Protein AF-A0A372BZS8-F1 (afdb_monomer_lite)

Sequence (618 aa):
MPRPVQTIRTARPAILTLLFLLLSSAFTATASAQAFAFTVTSTDDDGDADLNDGACVDQSGECTLRAAIEQANALIGGTAIIDFDLSGAPPFIIDSHAGSLHIQRDDVLIDGSSQSTAPNPEIEIRGPGITGSSHDGFHIEGDNNEIRGLSIIEFDGDGIFIDGSVNIVTENLIGVDTAGNRAGNGGNGIRLTEGSSYNRIGEPGQGNVISDNSQRGIAIGLGGADMNTIQSNIIGAAPDGKTAMGNFMEGILVNQGNGNIIGGDRTQNEGNLIVDNGRRGILATSSDETSIRGNLVGVNADGDAMGNDGPGIEVRWTNLSQVGEAPPEEMGNVVADNNGAGVLLEGSGSTGNIIAANELGGIDLSGGPLIIHANDGPGMVDHGTKTTIGGNGSDDGNQFWSRGMELHGKDGFASNNNITACDNTGIYITGSEYGIGSSSALTQNIINACDGPAISIVGSGAIENRIERNSMQNNDGPGIDLGNDGVDENDPGDDDTGPNNRQNSPELITADYDFEQDELTVTFKVDSTTGNSAYDLKIDFYRDNSSTTERQSLGWLGSALYENTDAQSEVTVTVSGLPTIYQEGEVIATATDADGNTSEFSNALRYGGIFDDRFEQD

Foldseek 3Di:
DDDDDDDDDDDDDDDDDDDDDDDDDPPPPPPPFDEQEAEAADLEQAAAPDLPPLHQQGPVGGRHLLNLQSNQQSDDTGAYEYHYQYDDDFQRERENEVAESERQEARYEYEQCNNDVDLAASYEYEYPAQPVPQGEHHEYNYAHYEYERYEFARANHEPYEYAAENYEYWRYEFCADRVQDGGAYNYEPYEYEAQHEHYEQYDQVTHYEFFNYQEEPYEDDDANREHYEHWPYEFQATPVQPHGGAHAYENYEHERYELYEAYDDDDHLRAYEFFNYQEEPYEYENYEQYEHWSYEFQATPVRHGGAYAYEHYEYELYEQYEAYDFDPGLTAYEFAQYQYAPYEYYDANYAQYEYFNHEFQWDDPPPDPIDGGHHNYASYEDAYAQYEAQDDDLRREYEADQHAYEAEYYLYEHWQYEHEQHAEERYEYAYANYEQYDPDLSIAYEFYNYQYEPYEYAWLNHALYAYDWHAHYNYNAAPYHFHSPGADDDDAALPATGNNSQFFFKAWDDWAADLVFRKIKTKTAGRHAVVRFADFKKKWKAFFPVVDQRTGGNGTFAIDTCGNVCHRHIDIDMGGPGDNDPDKGWMWMWIAGPSRRIHGIDDTDTYDDDPPVPPDDD

pLDDT: mean 88.62, std 15.87, range [30.81, 98.94]

Structure (mmCIF, N/CA/C/O backbone):
data_AF-A0A372BZS8-F1
#
_entry.id   AF-A0A372BZS8-F1
#
loop_
_atom_site.group_PDB
_atom_site.id
_atom_site.type_symbol
_atom_site.label_atom_id
_atom_site.label_alt_id
_atom_site.label_comp_id
_atom_site.label_asym_id
_atom_site.label_entity_id
_atom_site.label_seq_id
_atom_site.pdbx_PDB_ins_code
_atom_site.Cartn_x
_atom_site.Cartn_y
_atom_site.Cartn_z
_atom_site.occupancy
_atom_site.B_iso_or_equiv
_atom_site.auth_seq_id
_atom_site.auth_comp_id
_atom_site.auth_asym_id
_atom_site.auth_atom_id
_atom_site.pdbx_PDB_model_num
ATOM 1 N N . MET A 1 1 ? 43.090 -18.306 9.591 1.00 34.72 1 MET A N 1
ATOM 2 C CA . MET A 1 1 ? 43.944 -17.429 10.426 1.00 34.72 1 MET A CA 1
ATOM 3 C C . MET A 1 1 ? 43.515 -15.995 10.164 1.00 34.72 1 MET A C 1
ATOM 5 O O . MET A 1 1 ? 43.633 -15.590 9.015 1.00 34.72 1 MET A O 1
ATOM 9 N N . PRO A 1 2 ? 42.993 -15.247 11.146 1.00 39.88 2 PRO A N 1
ATOM 10 C CA . PRO A 1 2 ? 42.603 -13.861 10.925 1.00 39.88 2 PRO A CA 1
ATOM 11 C C . PRO A 1 2 ? 43.795 -12.925 11.180 1.00 39.88 2 PRO A C 1
ATOM 13 O O . PRO A 1 2 ? 44.557 -13.114 12.132 1.00 39.88 2 PRO A O 1
ATOM 16 N N . ARG A 1 3 ? 43.957 -11.908 10.331 1.00 31.05 3 ARG A N 1
ATOM 17 C CA . ARG A 1 3 ? 44.797 -10.725 10.571 1.00 31.05 3 ARG A CA 1
ATOM 18 C C . ARG A 1 3 ? 44.080 -9.469 10.043 1.00 31.05 3 ARG A C 1
ATOM 20 O O . ARG A 1 3 ? 43.212 -9.604 9.191 1.00 31.05 3 ARG A O 1
ATOM 27 N N . PRO A 1 4 ? 44.382 -8.289 10.614 1.00 40.84 4 PRO A N 1
ATOM 28 C CA . PRO A 1 4 ? 43.391 -7.264 10.941 1.00 40.84 4 PRO A CA 1
ATOM 29 C C . PRO A 1 4 ? 43.344 -6.111 9.930 1.00 40.84 4 PRO A C 1
ATOM 31 O O . PRO A 1 4 ? 44.354 -5.796 9.303 1.00 40.84 4 PRO A O 1
ATOM 34 N N . VAL A 1 5 ? 42.203 -5.422 9.857 1.00 36.78 5 VAL A N 1
ATOM 35 C CA . VAL A 1 5 ? 42.049 -4.153 9.130 1.00 36.78 5 VAL A CA 1
ATOM 36 C C . VAL A 1 5 ? 42.152 -2.996 10.126 1.00 36.78 5 VAL A C 1
ATOM 38 O O . VAL A 1 5 ? 41.386 -2.912 11.084 1.00 36.78 5 VAL A O 1
ATOM 41 N N . GLN A 1 6 ? 43.140 -2.121 9.921 1.00 34.84 6 GLN A N 1
ATOM 42 C CA . GLN A 1 6 ? 43.274 -0.845 10.622 1.00 34.84 6 GLN A CA 1
ATOM 43 C C . GLN A 1 6 ? 42.419 0.221 9.929 1.00 34.84 6 GLN A C 1
ATOM 45 O O . GLN A 1 6 ? 42.624 0.538 8.762 1.00 34.84 6 GLN A O 1
ATOM 50 N N . THR A 1 7 ? 41.503 0.812 10.689 1.00 36.47 7 THR A N 1
ATOM 51 C CA . THR A 1 7 ? 40.788 2.057 10.382 1.00 36.47 7 THR A CA 1
ATOM 52 C C . THR A 1 7 ? 41.734 3.255 10.299 1.00 36.47 7 THR A C 1
ATOM 54 O O . THR A 1 7 ? 42.456 3.534 11.258 1.00 36.47 7 THR A O 1
ATOM 57 N N . ILE A 1 8 ? 41.632 4.041 9.224 1.00 32.69 8 ILE A N 1
ATOM 58 C CA . ILE A 1 8 ? 42.110 5.429 9.172 1.00 32.69 8 ILE A CA 1
ATOM 59 C C . ILE A 1 8 ? 40.880 6.332 9.035 1.00 32.69 8 ILE A C 1
ATOM 61 O O . ILE A 1 8 ? 40.259 6.403 7.982 1.00 32.69 8 ILE A O 1
ATOM 65 N N . ARG A 1 9 ? 40.519 7.008 10.132 1.00 35.00 9 ARG A N 1
ATOM 66 C CA . ARG A 1 9 ? 39.544 8.106 10.153 1.00 35.00 9 ARG A CA 1
ATOM 67 C C . ARG A 1 9 ? 40.277 9.414 9.858 1.00 35.00 9 ARG A C 1
ATOM 69 O O . ARG A 1 9 ? 41.153 9.806 10.628 1.00 35.00 9 ARG A O 1
ATOM 76 N N . THR A 1 10 ? 39.895 10.116 8.797 1.00 34.47 10 THR A N 1
ATOM 77 C CA . THR A 1 10 ? 40.274 11.517 8.569 1.00 34.47 10 THR A CA 1
ATOM 78 C C . THR A 1 10 ? 39.194 12.438 9.130 1.00 34.47 10 THR A C 1
ATOM 80 O O . THR A 1 10 ? 38.022 12.315 8.796 1.00 34.47 10 THR A O 1
ATOM 83 N N . ALA A 1 11 ? 39.598 13.346 10.017 1.00 31.70 11 ALA A N 1
ATOM 84 C CA . ALA A 1 11 ? 38.740 14.304 10.706 1.00 31.70 11 ALA A CA 1
ATOM 85 C C . ALA A 1 11 ? 38.840 15.709 10.092 1.00 31.70 11 ALA A C 1
ATOM 87 O O . ALA A 1 11 ? 39.957 16.123 9.768 1.00 31.70 11 ALA A O 1
ATOM 88 N N . ARG A 1 12 ? 37.710 16.449 10.073 1.00 33.59 12 ARG A N 1
ATOM 89 C CA . ARG A 1 12 ? 37.494 17.877 10.470 1.00 33.59 12 ARG A CA 1
ATOM 90 C C . ARG A 1 12 ? 36.366 18.549 9.648 1.00 33.59 12 ARG A C 1
ATOM 92 O O . ARG A 1 12 ? 36.222 18.190 8.488 1.00 33.59 12 ARG A O 1
ATOM 99 N N . PRO A 1 13 ? 35.741 19.655 10.119 1.00 39.09 13 PRO A N 1
ATOM 100 C CA . PRO A 1 13 ? 35.357 20.019 11.492 1.00 39.09 13 PRO A CA 1
ATOM 101 C C . PRO A 1 13 ? 33.900 20.551 11.599 1.00 39.09 13 PRO A C 1
ATOM 103 O O . PRO A 1 13 ? 33.384 21.202 10.697 1.00 39.09 13 PRO A O 1
ATOM 106 N N . ALA A 1 14 ? 33.267 20.348 12.758 1.00 33.09 14 ALA A N 1
ATOM 107 C CA . ALA A 1 14 ? 31.982 20.949 13.122 1.00 33.09 14 ALA A CA 1
ATOM 108 C C . ALA A 1 14 ? 32.153 22.408 13.593 1.00 33.09 14 ALA A C 1
ATOM 110 O O . ALA A 1 14 ? 33.012 22.692 14.431 1.00 33.09 14 ALA A O 1
ATOM 111 N N . ILE A 1 15 ? 31.307 23.315 13.097 1.00 34.62 15 ILE A N 1
ATOM 112 C CA . ILE A 1 15 ? 31.076 24.646 13.674 1.00 34.62 15 ILE A CA 1
ATOM 113 C C . ILE A 1 15 ? 29.674 24.620 14.286 1.00 34.62 15 ILE A C 1
ATOM 115 O O . ILE A 1 15 ? 28.674 24.724 13.585 1.00 34.62 15 ILE A O 1
ATOM 119 N N . LEU A 1 16 ? 29.625 24.437 15.606 1.00 30.81 16 LEU A N 1
ATOM 120 C CA . LEU A 1 16 ? 28.426 24.528 16.431 1.00 30.81 16 LEU A CA 1
ATOM 121 C C . LEU A 1 16 ? 28.483 25.869 17.172 1.00 30.81 16 LEU A C 1
ATOM 123 O O . LEU A 1 16 ? 29.313 26.053 18.065 1.00 30.81 16 LEU A O 1
ATOM 127 N N . THR A 1 17 ? 27.642 26.826 16.779 1.00 34.66 17 THR A N 1
ATOM 128 C CA . THR A 1 17 ? 27.527 28.111 17.478 1.00 34.66 17 THR A CA 1
ATOM 129 C C . THR A 1 17 ? 26.526 27.969 18.618 1.00 34.66 17 THR A C 1
ATOM 131 O O . THR A 1 17 ? 25.329 27.803 18.413 1.00 34.66 17 THR A O 1
ATOM 134 N N . LEU A 1 18 ? 27.069 28.009 19.829 1.00 33.19 18 LEU A N 1
ATOM 135 C CA . LEU A 1 18 ? 26.402 27.969 21.120 1.00 33.19 18 LEU A CA 1
ATOM 136 C C . LEU A 1 18 ? 25.606 29.270 21.360 1.00 33.19 18 LEU A C 1
ATOM 138 O O . LEU A 1 18 ? 26.209 30.338 21.470 1.00 33.19 18 LEU A O 1
ATOM 142 N N . LEU A 1 19 ? 24.282 29.189 21.516 1.00 31.14 19 LEU A N 1
ATOM 143 C CA . LEU A 1 19 ? 23.488 30.229 22.185 1.00 31.14 19 LEU A CA 1
ATOM 144 C C . LEU A 1 19 ? 22.527 29.578 23.190 1.00 31.14 19 LEU A C 1
ATOM 146 O O . LEU A 1 19 ? 21.335 29.434 22.952 1.00 31.14 19 LEU A O 1
ATOM 150 N N . PHE A 1 20 ? 23.082 29.176 24.333 1.00 33.31 20 PHE A N 1
ATOM 151 C CA . PHE A 1 20 ? 22.322 28.939 25.558 1.00 33.31 20 PHE A CA 1
ATOM 152 C C . PHE A 1 20 ? 22.155 30.288 26.264 1.00 33.31 20 PHE A C 1
ATOM 154 O O . PHE A 1 20 ? 23.128 30.836 26.787 1.00 33.31 20 PHE A O 1
ATOM 161 N N . LEU A 1 21 ? 20.936 30.827 26.289 1.00 34.22 21 LEU A N 1
ATOM 162 C CA . LEU A 1 21 ? 20.574 31.924 27.180 1.00 34.22 21 LEU A CA 1
ATOM 163 C C . LEU A 1 21 ? 19.366 31.492 28.009 1.00 34.22 21 LEU A C 1
ATOM 165 O O . LEU A 1 21 ? 18.277 31.255 27.499 1.00 34.22 21 LEU A O 1
ATOM 169 N N . LEU A 1 22 ? 19.651 31.335 29.299 1.00 36.25 22 LEU A N 1
ATOM 170 C CA . LEU A 1 22 ? 18.760 31.035 30.410 1.00 36.25 22 LEU A CA 1
ATOM 171 C C . LEU A 1 22 ? 17.389 31.723 30.295 1.00 36.25 22 LEU A C 1
ATOM 173 O O . LEU A 1 22 ? 17.289 32.927 30.528 1.00 36.25 22 LEU A O 1
ATOM 177 N N . LEU A 1 23 ? 16.329 30.936 30.092 1.00 35.16 23 LEU A N 1
ATOM 178 C CA . LEU A 1 23 ? 15.050 31.196 30.748 1.00 35.16 23 LEU A CA 1
ATOM 179 C C . LEU A 1 23 ? 14.886 30.173 31.873 1.00 35.16 23 LEU A C 1
ATOM 181 O O . LEU A 1 23 ? 14.661 28.985 31.666 1.00 35.16 23 LEU A O 1
ATOM 185 N N . SER A 1 24 ? 15.076 30.670 33.086 1.00 37.69 24 SER A N 1
ATOM 186 C CA . SER A 1 24 ? 14.793 29.993 34.340 1.00 37.69 24 SER A CA 1
ATOM 187 C C . SER A 1 24 ? 13.323 29.581 34.418 1.00 37.69 24 SER A C 1
ATOM 189 O O . SER A 1 24 ? 12.446 30.442 34.421 1.00 37.69 24 SER A O 1
ATOM 191 N N . SER A 1 25 ? 13.090 28.273 34.525 1.00 43.16 25 SER A N 1
ATOM 192 C CA . SER A 1 25 ? 12.117 27.640 35.424 1.00 43.16 25 SER A CA 1
ATOM 193 C C . SER A 1 25 ? 10.927 28.511 35.857 1.00 43.16 25 SER A C 1
ATOM 195 O O . SER A 1 25 ? 10.863 28.975 36.996 1.00 43.16 25 SER A O 1
ATOM 197 N N . ALA A 1 26 ? 9.944 28.642 34.974 1.00 36.47 26 ALA A N 1
ATOM 198 C CA . ALA A 1 26 ? 8.552 28.603 35.392 1.00 36.47 26 ALA A CA 1
ATOM 199 C C . ALA A 1 26 ? 8.048 27.183 35.109 1.00 36.47 26 ALA A C 1
ATOM 201 O O . ALA A 1 26 ? 7.271 26.954 34.192 1.00 36.47 26 ALA A O 1
ATOM 202 N N . PHE A 1 27 ? 8.539 26.213 35.889 1.00 38.50 27 PHE A N 1
ATOM 203 C CA . PHE A 1 27 ? 7.757 25.009 36.144 1.00 38.50 27 PHE A CA 1
ATOM 204 C C . PHE A 1 27 ? 6.565 25.513 36.960 1.00 38.50 27 PHE A C 1
ATOM 206 O O . PHE A 1 27 ? 6.624 25.620 38.186 1.00 38.50 27 PHE A O 1
ATOM 213 N N . THR A 1 28 ? 5.508 25.951 36.280 1.00 36.69 28 THR A N 1
ATOM 214 C CA . THR A 1 28 ? 4.192 25.876 36.892 1.00 36.69 28 THR A CA 1
ATOM 215 C C . THR A 1 28 ? 4.028 24.403 37.199 1.00 36.69 28 THR A C 1
ATOM 217 O O . THR A 1 28 ? 4.026 23.592 36.277 1.00 36.69 28 THR A O 1
ATOM 220 N N . ALA A 1 29 ? 4.006 24.050 38.484 1.00 37.06 29 ALA A N 1
ATOM 221 C CA . ALA A 1 29 ? 3.475 22.768 38.894 1.00 37.06 29 ALA A CA 1
ATOM 222 C C . ALA A 1 29 ? 2.127 22.647 38.182 1.00 37.06 29 ALA A C 1
ATOM 224 O O . ALA A 1 29 ? 1.203 23.403 38.492 1.00 37.06 29 ALA A O 1
ATOM 225 N N . THR A 1 30 ? 2.054 21.801 37.155 1.00 43.50 30 THR A N 1
ATOM 226 C CA . THR A 1 30 ? 0.774 21.329 36.662 1.00 43.50 30 THR A CA 1
ATOM 227 C C . THR A 1 30 ? 0.097 20.777 37.902 1.00 43.50 30 THR A C 1
ATOM 229 O O . THR A 1 30 ? 0.671 19.956 38.624 1.00 43.50 30 THR A O 1
ATOM 232 N N . ALA A 1 31 ? -1.053 21.351 38.255 1.00 45.31 31 ALA A N 1
ATOM 233 C CA . ALA A 1 31 ? -1.897 20.745 39.262 1.00 45.31 31 ALA A CA 1
ATOM 234 C C . ALA A 1 31 ? -2.012 19.268 38.873 1.00 45.31 31 ALA A C 1
ATOM 236 O O . ALA A 1 31 ? -2.283 18.980 37.708 1.00 45.31 31 ALA A O 1
ATOM 237 N N . SER A 1 32 ? -1.710 18.352 39.798 1.00 51.56 32 SER A N 1
ATOM 238 C CA . SER A 1 32 ? -2.043 16.942 39.598 1.00 51.56 32 SER A CA 1
ATOM 239 C C . SER A 1 32 ? -3.495 16.921 39.149 1.00 51.56 32 SER A C 1
ATOM 241 O O . SER A 1 32 ? -4.347 17.401 39.904 1.00 51.56 32 SER A O 1
ATOM 243 N N . ALA A 1 33 ? -3.765 16.457 37.928 1.00 62.97 33 ALA A N 1
ATOM 244 C CA . ALA A 1 33 ? -5.133 16.219 37.507 1.00 62.97 33 ALA A CA 1
ATOM 245 C C . ALA A 1 33 ? -5.764 15.322 38.579 1.00 62.97 33 ALA A C 1
ATOM 247 O O . ALA A 1 33 ? -5.143 14.364 39.050 1.00 62.97 33 ALA A O 1
ATOM 248 N N . GLN A 1 34 ? -6.924 15.729 39.084 1.00 80.88 34 GLN A N 1
ATOM 249 C CA . GLN A 1 34 ? -7.665 14.924 40.041 1.00 80.88 34 GLN A CA 1
ATOM 250 C C . GLN A 1 34 ? -8.155 13.683 39.293 1.00 80.88 34 GLN A C 1
ATOM 252 O O . GLN A 1 34 ? -8.785 13.830 38.253 1.00 80.88 34 GLN A O 1
ATOM 257 N N . ALA A 1 35 ? -7.838 12.490 39.792 1.00 87.12 35 ALA A N 1
ATOM 258 C CA . ALA A 1 35 ? -8.340 11.240 39.234 1.00 87.12 35 ALA A CA 1
ATOM 259 C C . ALA A 1 35 ? -9.523 10.741 40.072 1.00 87.12 35 ALA A C 1
ATOM 261 O O . ALA A 1 35 ? -9.477 10.796 41.306 1.00 87.12 35 ALA A O 1
ATOM 262 N N . PHE A 1 36 ? -10.565 10.266 39.402 1.00 93.31 36 PHE A N 1
ATOM 263 C CA . PHE A 1 36 ? -11.744 9.647 39.996 1.00 93.31 36 PHE A CA 1
ATOM 264 C C . PHE A 1 36 ? -11.785 8.190 39.553 1.00 93.31 36 PHE A C 1
ATOM 266 O O . PHE A 1 36 ? -11.810 7.932 38.358 1.00 93.31 36 PHE A O 1
ATOM 273 N N . ALA A 1 37 ? -11.757 7.260 40.504 1.00 95.06 37 ALA A N 1
ATOM 274 C CA . ALA A 1 37 ? -11.762 5.832 40.214 1.00 95.06 37 ALA A CA 1
ATOM 275 C C . ALA A 1 37 ? -13.153 5.239 40.459 1.00 95.06 37 ALA A C 1
ATOM 277 O O . ALA A 1 37 ? -13.719 5.422 41.542 1.00 95.06 37 ALA A O 1
ATOM 278 N N . PHE A 1 38 ? -13.663 4.509 39.474 1.00 97.56 38 PHE A N 1
ATOM 279 C CA . PHE A 1 38 ? -14.871 3.699 39.545 1.00 97.56 38 PHE A CA 1
ATOM 280 C C . PHE A 1 38 ? -14.471 2.246 39.301 1.00 97.56 38 PHE A C 1
ATOM 282 O O . PHE A 1 38 ? -13.847 1.941 38.291 1.00 97.56 38 PHE A O 1
ATOM 289 N N . THR A 1 39 ? -14.790 1.353 40.234 1.00 97.75 39 THR A N 1
ATOM 290 C CA . THR A 1 39 ? -14.449 -0.068 40.112 1.00 97.75 39 THR A CA 1
ATOM 291 C C . THR A 1 39 ? -15.714 -0.855 39.826 1.00 97.75 39 THR A C 1
ATOM 293 O O . THR A 1 39 ? -16.589 -0.934 40.685 1.00 97.75 39 THR A O 1
ATOM 296 N N . VAL A 1 40 ? -15.800 -1.429 38.631 1.00 98.44 40 VAL A N 1
ATOM 297 C CA . VAL A 1 40 ? -16.906 -2.275 38.186 1.00 98.44 40 VAL A CA 1
ATOM 298 C C . VAL A 1 40 ? -16.873 -3.593 38.960 1.00 98.44 40 VAL A C 1
ATOM 300 O O . VAL A 1 40 ? -15.881 -4.325 38.922 1.00 98.44 40 VAL A O 1
ATOM 303 N N . THR A 1 41 ? -17.964 -3.892 39.668 1.00 97.19 41 THR A N 1
ATOM 304 C CA . THR A 1 41 ? -18.121 -5.084 40.523 1.00 97.19 41 THR A CA 1
ATOM 305 C C . THR A 1 41 ? -19.269 -5.993 40.095 1.00 97.19 41 THR A C 1
ATOM 307 O O . THR A 1 41 ? -19.342 -7.129 40.571 1.00 97.19 41 THR A O 1
ATOM 310 N N . SER A 1 42 ? -20.128 -5.540 39.175 1.00 96.38 42 SER A N 1
ATOM 311 C CA . SER A 1 42 ? -21.209 -6.344 38.603 1.00 96.38 42 SER A CA 1
ATOM 312 C C . SER A 1 42 ? -21.099 -6.500 37.086 1.00 96.38 42 SER A C 1
ATOM 314 O O . SER A 1 42 ? -20.587 -5.638 36.376 1.00 96.38 42 SER A O 1
ATOM 316 N N . THR A 1 43 ? -21.618 -7.636 36.618 1.00 96.50 43 THR A N 1
ATOM 317 C CA . THR A 1 43 ? -21.795 -7.975 35.194 1.00 96.50 43 THR A CA 1
ATOM 318 C C . THR A 1 43 ? -23.142 -7.517 34.630 1.00 96.50 43 THR A C 1
ATOM 320 O O . THR A 1 43 ? -23.405 -7.701 33.444 1.00 96.50 43 THR A O 1
ATOM 323 N N . ASP A 1 44 ? -23.992 -6.928 35.473 1.00 94.44 44 ASP A N 1
ATOM 324 C CA . ASP A 1 44 ? -25.248 -6.312 35.051 1.00 94.44 44 ASP A CA 1
ATOM 325 C C . ASP A 1 44 ? -24.992 -5.037 34.216 1.00 94.44 44 ASP A C 1
ATOM 327 O O . ASP A 1 44 ? -23.888 -4.490 34.196 1.00 94.44 44 ASP A O 1
ATOM 331 N N . ASP A 1 45 ? -26.030 -4.550 33.532 1.00 94.44 45 ASP A N 1
ATOM 332 C CA . ASP A 1 45 ? -25.969 -3.428 32.575 1.00 94.44 45 ASP A CA 1
ATOM 333 C C . ASP A 1 45 ? -26.896 -2.257 32.960 1.00 94.44 45 ASP A C 1
ATOM 335 O O . ASP A 1 45 ? -27.279 -1.428 32.133 1.00 94.44 45 ASP A O 1
ATOM 339 N N . ASP A 1 46 ? -27.305 -2.197 34.228 1.00 95.31 46 ASP A N 1
ATOM 340 C CA . ASP A 1 46 ? -28.146 -1.113 34.731 1.00 95.31 46 ASP A CA 1
ATOM 341 C C . ASP A 1 46 ? -27.359 0.207 34.801 1.00 95.31 46 ASP A C 1
ATOM 343 O O . ASP A 1 46 ? -26.172 0.222 35.121 1.00 95.31 46 ASP A O 1
ATOM 347 N N . GLY A 1 47 ? -28.021 1.324 34.492 1.00 95.38 47 GLY A N 1
ATOM 348 C CA . GLY A 1 47 ? -27.443 2.664 34.632 1.00 95.38 47 GLY A CA 1
ATOM 349 C C . GLY A 1 47 ? -27.329 3.119 36.088 1.00 95.38 47 GLY A C 1
ATOM 350 O O . GLY A 1 47 ? -27.898 2.512 37.003 1.00 95.38 47 GLY A O 1
ATOM 351 N N . ASP A 1 48 ? -26.623 4.224 36.291 1.00 95.75 48 ASP A N 1
ATOM 352 C CA . ASP A 1 48 ? -26.401 4.810 37.608 1.00 95.75 48 ASP A CA 1
ATOM 353 C C . ASP A 1 48 ? -27.710 5.353 38.218 1.00 95.75 48 ASP A C 1
ATOM 355 O O . ASP A 1 48 ? -28.578 5.910 37.532 1.00 95.75 48 ASP A O 1
ATOM 359 N N . ALA A 1 49 ? -27.886 5.174 39.529 1.00 95.44 49 ALA A N 1
ATOM 360 C CA . ALA A 1 49 ? -29.089 5.595 40.234 1.00 95.44 49 ALA A CA 1
ATOM 361 C C . ALA A 1 49 ? -29.141 7.110 40.524 1.00 95.44 49 ALA A C 1
ATOM 363 O O . ALA A 1 49 ? -30.248 7.660 40.610 1.00 95.44 49 ALA A O 1
ATOM 364 N N . ASP A 1 50 ? -27.995 7.782 40.692 1.00 93.81 50 ASP A N 1
ATOM 365 C CA . ASP A 1 50 ? -27.877 9.229 40.915 1.00 93.81 50 ASP A CA 1
ATOM 366 C C . ASP A 1 50 ? -26.524 9.797 40.450 1.00 93.81 50 ASP A C 1
ATOM 368 O O . ASP A 1 50 ? -25.596 9.977 41.232 1.00 93.81 50 ASP A O 1
ATOM 372 N N . LEU A 1 51 ? -26.499 10.290 39.209 1.00 93.56 51 LEU A N 1
ATOM 373 C CA . LEU A 1 51 ? -25.332 10.911 38.560 1.00 93.56 51 LEU A CA 1
ATOM 374 C C . LEU A 1 51 ? -24.670 12.088 39.315 1.00 93.56 51 LEU A C 1
ATOM 376 O O . LEU A 1 51 ? -23.635 12.599 38.877 1.00 93.56 51 LEU A O 1
ATOM 380 N N . ASN A 1 52 ? -25.272 12.595 40.396 1.00 90.81 52 ASN A N 1
ATOM 381 C CA . ASN A 1 52 ? -24.778 13.752 41.150 1.00 90.81 52 ASN A CA 1
ATOM 382 C C . ASN A 1 52 ? -24.050 13.391 42.450 1.00 90.81 52 ASN A C 1
ATOM 384 O O . ASN A 1 52 ? -23.630 14.309 43.167 1.00 90.81 52 ASN A O 1
ATOM 388 N N . ASP A 1 53 ? -23.930 12.111 42.797 1.00 89.50 53 ASP A N 1
ATOM 389 C CA . ASP A 1 53 ? -23.326 11.694 44.064 1.00 89.50 53 ASP A CA 1
ATOM 390 C C . ASP A 1 53 ? -21.831 11.334 43.944 1.00 89.50 53 ASP A C 1
ATOM 392 O O . ASP A 1 53 ? -21.117 11.316 44.954 1.00 89.50 53 ASP A O 1
ATOM 396 N N . GLY A 1 54 ? -21.335 11.164 42.712 1.00 88.38 54 GLY A N 1
ATOM 397 C CA . GLY A 1 54 ? -19.940 10.837 42.434 1.00 88.38 54 GLY A CA 1
ATOM 398 C C . GLY A 1 54 ? -19.581 9.386 42.754 1.00 88.38 54 GLY A C 1
ATOM 399 O O . GLY A 1 54 ? -18.394 9.091 42.907 1.00 88.38 54 GLY A O 1
ATOM 400 N N . ALA A 1 55 ? -20.569 8.503 42.889 1.00 91.56 55 ALA A N 1
ATOM 401 C CA . ALA A 1 55 ? -20.405 7.089 43.167 1.00 91.56 55 ALA A CA 1
ATOM 402 C C . ALA A 1 55 ? -21.050 6.270 42.046 1.00 91.56 55 ALA A C 1
ATOM 404 O O . ALA A 1 55 ? -22.187 6.503 41.690 1.00 91.56 55 ALA A O 1
ATOM 405 N N . CYS A 1 56 ? -20.325 5.285 41.518 1.00 94.06 56 CYS A N 1
ATOM 406 C CA . CYS A 1 56 ? -20.890 4.336 40.562 1.00 94.06 56 CYS A CA 1
ATOM 407 C C . CYS A 1 56 ? -21.790 3.344 41.307 1.00 94.06 56 CYS A C 1
ATOM 409 O O . CYS A 1 56 ? -21.276 2.406 41.926 1.00 94.06 56 CYS A O 1
ATOM 411 N N . VAL A 1 57 ? -23.101 3.580 41.322 1.00 95.12 57 VAL A N 1
ATOM 412 C CA . VAL A 1 57 ? -24.058 2.731 42.043 1.00 95.12 57 VAL A CA 1
ATOM 413 C C . VAL A 1 57 ? -25.383 2.664 41.286 1.00 95.12 57 VAL A C 1
ATOM 415 O O . VAL A 1 57 ? -26.094 3.656 41.151 1.00 95.12 57 VAL A O 1
ATOM 418 N N . ASP A 1 58 ? -25.760 1.467 40.847 1.00 92.38 58 ASP A N 1
ATOM 419 C CA . ASP A 1 58 ? -27.053 1.193 40.224 1.00 92.38 58 ASP A CA 1
ATOM 420 C C . ASP A 1 58 ? -28.207 1.105 41.254 1.00 92.38 58 ASP A C 1
ATOM 422 O O . ASP A 1 58 ? -28.049 1.292 42.466 1.00 92.38 58 ASP A O 1
ATOM 426 N N . GLN A 1 59 ? -29.421 0.785 40.792 1.00 90.38 59 GLN A N 1
ATOM 427 C CA . GLN A 1 59 ? -30.587 0.634 41.682 1.00 90.38 59 GLN A CA 1
ATOM 428 C C . GLN A 1 59 ? -30.481 -0.554 42.656 1.00 90.38 59 GLN A C 1
ATOM 430 O O . GLN A 1 59 ? -31.208 -0.594 43.657 1.00 90.38 59 GLN A O 1
ATOM 435 N N . SER A 1 60 ? -29.612 -1.520 42.362 1.00 91.88 60 SER A N 1
ATOM 436 C CA . SER A 1 60 ? -29.345 -2.714 43.164 1.00 91.88 60 SER A CA 1
ATOM 437 C C . SER A 1 60 ? -28.225 -2.497 44.189 1.00 91.88 60 SER A C 1
ATOM 439 O O . SER A 1 60 ? -28.108 -3.286 45.130 1.00 91.88 60 SER A O 1
ATOM 441 N N . GLY A 1 61 ? -27.478 -1.397 44.080 1.00 93.00 61 GLY A N 1
ATOM 442 C CA . GLY A 1 61 ? -26.362 -1.057 44.955 1.00 93.00 61 GLY A CA 1
ATOM 443 C C . GLY A 1 61 ? -24.996 -1.517 44.440 1.00 93.00 61 GLY A C 1
ATOM 444 O O . GLY A 1 61 ? -24.045 -1.502 45.220 1.00 93.00 61 GLY A O 1
ATOM 445 N N . GLU A 1 62 ? -24.900 -1.935 43.179 1.00 95.19 62 GLU A N 1
ATOM 446 C CA . GLU A 1 62 ? -23.679 -2.441 42.548 1.00 95.19 62 GLU A CA 1
ATOM 447 C C . GLU A 1 62 ? -23.114 -1.434 41.538 1.00 95.19 62 GLU A C 1
ATOM 449 O O . GLU A 1 62 ? -23.841 -0.603 40.998 1.00 95.19 62 GLU A O 1
ATOM 454 N N . CYS A 1 63 ? -21.810 -1.509 41.259 1.00 97.44 63 CYS A N 1
ATOM 455 C CA . CYS A 1 63 ? -21.201 -0.728 40.184 1.00 97.44 63 CYS A CA 1
ATOM 456 C C . CYS A 1 63 ? -21.138 -1.568 38.903 1.00 97.44 63 CYS A C 1
ATOM 458 O O . CYS A 1 63 ? -20.328 -2.495 38.800 1.00 97.44 63 CYS A O 1
ATOM 460 N N . THR A 1 64 ? -21.995 -1.252 37.935 1.00 97.81 64 THR A N 1
ATOM 461 C CA . THR A 1 64 ? -21.950 -1.799 36.571 1.00 97.81 64 THR A CA 1
ATOM 462 C C . THR A 1 64 ? -21.013 -0.962 35.695 1.00 97.81 64 THR A C 1
ATOM 464 O O . THR A 1 64 ? -20.700 0.189 36.014 1.00 97.81 64 THR A O 1
ATOM 467 N N . LEU A 1 65 ? -20.590 -1.499 34.545 1.00 98.19 65 LEU A N 1
ATOM 468 C CA . LEU A 1 65 ? -19.816 -0.716 33.572 1.00 98.19 65 LEU A CA 1
ATOM 469 C C . LEU A 1 65 ? -20.609 0.498 33.064 1.00 98.19 65 LEU A C 1
ATOM 471 O O . LEU A 1 65 ? -20.054 1.588 32.928 1.00 98.19 65 LEU A O 1
ATOM 475 N N . ARG A 1 66 ? -21.915 0.332 32.824 1.00 97.56 66 ARG A N 1
ATOM 476 C CA . ARG A 1 66 ? -22.779 1.429 32.383 1.00 97.56 66 ARG A CA 1
ATOM 477 C C . ARG A 1 66 ? -22.880 2.527 33.437 1.00 97.56 66 ARG A C 1
ATOM 479 O O . ARG A 1 66 ? -22.658 3.686 33.098 1.00 97.56 66 ARG A O 1
ATOM 486 N N . ALA A 1 67 ? -23.127 2.175 34.699 1.00 97.69 67 ALA A N 1
ATOM 487 C CA . ALA A 1 67 ? -23.158 3.139 35.795 1.00 97.69 67 ALA A CA 1
ATOM 488 C C . ALA A 1 67 ? -21.813 3.871 35.940 1.00 97.69 67 ALA A C 1
ATOM 490 O O . ALA A 1 67 ? -21.784 5.092 36.087 1.00 97.69 67 ALA A O 1
ATOM 491 N N . ALA A 1 68 ? -20.686 3.161 35.801 1.00 98.25 68 ALA A N 1
ATOM 492 C CA . ALA A 1 68 ? -19.355 3.765 35.871 1.00 98.25 68 ALA A CA 1
ATOM 493 C C . ALA A 1 68 ? -19.134 4.806 34.764 1.00 98.25 68 ALA A C 1
ATOM 495 O O . ALA A 1 68 ? -18.625 5.896 35.033 1.00 98.25 68 ALA A O 1
ATOM 496 N N . ILE A 1 69 ? -19.543 4.497 33.530 1.00 98.06 69 ILE A N 1
ATOM 497 C CA . ILE A 1 69 ? -19.436 5.410 32.386 1.00 98.06 69 ILE A CA 1
ATOM 498 C C . ILE A 1 69 ? -20.367 6.613 32.553 1.00 98.06 69 ILE A C 1
ATOM 500 O O . ILE A 1 69 ? -19.947 7.752 32.347 1.00 98.06 69 ILE A O 1
ATOM 504 N N . GLU A 1 70 ? -21.618 6.398 32.960 1.00 97.50 70 GLU A N 1
ATOM 505 C CA . GLU A 1 70 ? -22.568 7.489 33.185 1.00 97.50 70 GLU A CA 1
ATOM 506 C C . GLU A 1 70 ? -22.086 8.431 34.301 1.00 97.50 70 GLU A C 1
ATOM 508 O O . GLU A 1 70 ? -22.120 9.657 34.145 1.00 97.50 70 GLU A O 1
ATOM 513 N N . GLN A 1 71 ? -21.540 7.878 35.387 1.00 96.44 71 GLN A N 1
ATOM 514 C CA . GLN A 1 71 ? -20.963 8.670 36.466 1.00 96.44 71 GLN A CA 1
ATOM 515 C C . GLN A 1 71 ? -19.675 9.385 36.035 1.00 96.44 71 GLN A C 1
ATOM 517 O O . GLN A 1 71 ? -19.469 10.543 36.417 1.00 96.44 71 GLN A O 1
ATOM 522 N N . ALA A 1 72 ? -18.832 8.753 35.210 1.00 96.81 72 ALA A N 1
ATOM 523 C CA . ALA A 1 72 ? -17.672 9.399 34.605 1.00 96.81 72 ALA A CA 1
ATOM 524 C C . ALA A 1 72 ? -18.102 10.613 33.772 1.00 96.81 72 ALA A C 1
ATOM 526 O O . ALA A 1 72 ? -17.610 11.719 34.012 1.00 96.81 72 ALA A O 1
ATOM 527 N N . ASN A 1 73 ? -19.079 10.447 32.875 1.00 97.12 73 ASN A N 1
ATOM 528 C CA . ASN A 1 73 ? -19.642 11.521 32.048 1.00 97.12 73 ASN A CA 1
ATOM 529 C C . ASN A 1 73 ? -20.145 12.709 32.886 1.00 97.12 73 ASN A C 1
ATOM 531 O O . ASN A 1 73 ? -19.990 13.859 32.475 1.00 97.12 73 ASN A O 1
ATOM 535 N N . ALA A 1 74 ? -20.682 12.459 34.083 1.00 95.69 74 ALA A N 1
ATOM 536 C CA . ALA A 1 74 ? -21.187 13.498 34.980 1.00 95.69 74 ALA A CA 1
ATOM 537 C C . ALA A 1 74 ? -20.104 14.262 35.779 1.00 95.69 74 ALA A C 1
ATOM 539 O O . ALA A 1 74 ? -20.410 15.290 36.395 1.00 95.69 74 ALA A O 1
ATOM 540 N N . LEU A 1 75 ? -18.842 13.810 35.790 1.00 91.69 75 LEU A N 1
ATOM 541 C CA . LEU A 1 75 ? -17.769 14.477 36.542 1.00 91.69 75 LEU A CA 1
ATOM 542 C C . LEU A 1 75 ? -17.481 15.900 36.022 1.00 91.69 75 LEU A C 1
ATOM 544 O O . LEU A 1 75 ? -17.599 16.209 34.838 1.00 91.69 75 LEU A O 1
ATOM 548 N N . ILE A 1 76 ? -16.996 16.783 36.898 1.00 87.31 76 ILE A N 1
ATOM 549 C CA . ILE A 1 76 ? -16.566 18.139 36.520 1.00 87.31 76 ILE A CA 1
ATOM 550 C C . ILE A 1 76 ? -15.045 18.236 36.659 1.00 87.31 76 ILE A C 1
ATOM 552 O O . ILE A 1 76 ? -14.525 18.441 37.757 1.00 87.31 76 ILE A O 1
ATOM 556 N N . GLY A 1 77 ? -14.347 18.121 35.526 1.00 86.00 77 GLY A N 1
ATOM 557 C CA . GLY A 1 77 ? -12.884 18.094 35.450 1.00 86.00 77 GLY A CA 1
ATOM 558 C C . GLY A 1 77 ? -12.264 16.806 36.002 1.00 86.00 77 GLY A C 1
ATOM 559 O O . GLY A 1 77 ? -12.952 15.972 36.586 1.00 86.00 77 GLY A O 1
ATOM 560 N N . GLY A 1 78 ? -10.951 16.661 35.814 1.00 90.12 78 GLY A N 1
ATOM 561 C CA . GLY A 1 78 ? -10.216 15.464 36.222 1.00 90.12 78 GLY A CA 1
ATOM 562 C C . GLY A 1 78 ? -10.386 14.275 35.273 1.00 90.12 78 GLY A C 1
ATOM 563 O O . GLY A 1 78 ? -11.236 14.298 34.385 1.00 90.12 78 GLY A O 1
ATOM 564 N N . THR A 1 79 ? -9.568 13.250 35.496 1.00 94.00 79 THR A N 1
ATOM 565 C CA . THR A 1 79 ? -9.555 11.998 34.727 1.00 94.00 79 THR A CA 1
ATOM 566 C C . THR A 1 79 ? -10.459 10.976 35.406 1.00 94.00 79 THR A C 1
ATOM 568 O O . THR A 1 79 ? -10.362 10.791 36.623 1.00 94.00 79 THR A O 1
ATOM 571 N N . ALA A 1 80 ? -11.321 10.308 34.646 1.00 97.00 80 ALA A N 1
ATOM 572 C CA . ALA A 1 80 ? -12.076 9.157 35.125 1.00 97.00 80 ALA A CA 1
ATOM 573 C C . ALA A 1 80 ? -11.289 7.876 34.834 1.00 97.00 80 ALA A C 1
ATOM 575 O O . ALA A 1 80 ? -10.813 7.685 33.722 1.00 97.00 80 ALA A O 1
ATOM 576 N N . ILE A 1 81 ? -11.143 7.011 35.829 1.00 97.69 81 ILE A N 1
ATOM 577 C CA . ILE A 1 81 ? -10.509 5.700 35.706 1.00 97.69 81 ILE A CA 1
ATOM 578 C C . ILE A 1 81 ? -11.578 4.665 36.028 1.00 97.69 81 ILE A C 1
ATOM 580 O O . ILE A 1 81 ? -12.148 4.690 37.118 1.00 97.69 81 ILE A O 1
ATOM 584 N N . ILE A 1 82 ? -11.868 3.794 35.073 1.00 98.50 82 ILE A N 1
ATOM 585 C CA . ILE A 1 82 ? -12.817 2.697 35.204 1.00 98.50 82 ILE A CA 1
ATOM 586 C C . ILE A 1 82 ? -12.012 1.397 35.223 1.00 98.50 82 ILE A C 1
ATOM 588 O O . ILE A 1 82 ? -11.490 0.963 34.196 1.00 98.50 82 ILE A O 1
ATOM 592 N N . ASP A 1 83 ? -11.921 0.811 36.414 1.00 98.12 83 ASP A N 1
ATOM 593 C CA . ASP A 1 83 ? -11.250 -0.460 36.692 1.00 98.12 83 ASP A CA 1
ATOM 594 C C . ASP A 1 83 ? -12.289 -1.578 36.898 1.00 98.12 83 ASP A C 1
ATOM 596 O O . ASP A 1 83 ? -13.469 -1.311 37.125 1.00 98.12 83 ASP A O 1
ATOM 600 N N . PHE A 1 84 ? -11.852 -2.834 36.898 1.00 98.44 84 PHE A N 1
ATOM 601 C CA . PHE A 1 84 ? -12.683 -4.021 37.091 1.00 98.44 84 PHE A CA 1
ATOM 602 C C . PHE A 1 84 ? -12.177 -4.847 38.284 1.00 98.44 84 PHE A C 1
ATOM 604 O O . PHE A 1 84 ? -10.985 -5.120 38.406 1.00 98.44 84 PHE A O 1
ATOM 611 N N . ASP A 1 85 ? -13.093 -5.264 39.162 1.00 97.56 85 ASP A N 1
ATOM 612 C CA . ASP A 1 85 ? -12.853 -6.231 40.248 1.00 97.56 85 ASP A CA 1
ATOM 613 C C . ASP A 1 85 ? -14.059 -7.178 40.355 1.00 97.56 85 ASP A C 1
ATOM 615 O O . ASP A 1 85 ? -14.760 -7.261 41.369 1.00 97.56 85 ASP A O 1
ATOM 619 N N . LEU A 1 86 ? -14.360 -7.862 39.249 1.00 97.75 86 LEU A N 1
ATOM 620 C CA . LEU A 1 86 ? -15.472 -8.800 39.171 1.00 97.75 86 LEU A CA 1
ATOM 621 C C . LEU A 1 86 ? -15.149 -10.083 39.937 1.00 97.75 86 LEU A C 1
ATOM 623 O O . LEU A 1 86 ? -14.085 -10.693 39.807 1.00 97.75 86 LEU A O 1
ATOM 627 N N . SER A 1 87 ? -16.114 -10.530 40.738 1.00 95.50 87 SER A N 1
ATOM 628 C CA . SER A 1 87 ? -15.983 -11.772 41.494 1.00 95.50 87 SER A CA 1
ATOM 629 C C . SER A 1 87 ? -16.344 -12.989 40.639 1.00 95.50 87 SER A C 1
ATOM 631 O O . SER A 1 87 ? -17.330 -12.977 39.907 1.00 95.50 87 SER A O 1
ATOM 633 N N . GLY A 1 88 ? -15.582 -14.078 40.762 1.00 94.56 88 GLY A N 1
ATOM 634 C CA . GLY A 1 88 ? -15.871 -15.330 40.059 1.00 94.56 88 GLY A CA 1
ATOM 635 C C . GLY A 1 88 ? -14.662 -15.893 39.327 1.00 94.56 88 GLY A C 1
ATOM 636 O O . GLY A 1 88 ? -13.537 -15.803 39.814 1.00 94.56 88 GLY A O 1
ATOM 637 N N . ALA A 1 89 ? -14.920 -16.543 38.195 1.00 94.25 89 ALA A N 1
ATOM 638 C CA . ALA A 1 89 ? -13.902 -17.073 37.298 1.00 94.25 89 ALA A CA 1
ATOM 639 C C . ALA A 1 89 ? -14.192 -16.577 35.872 1.00 94.25 89 ALA A C 1
ATOM 641 O O . ALA A 1 89 ? -15.370 -16.488 35.521 1.00 94.25 89 ALA A O 1
ATOM 642 N N . PRO A 1 90 ? -13.154 -16.299 35.066 1.00 95.12 90 PRO A N 1
ATOM 643 C CA . PRO A 1 90 ? -13.315 -15.823 33.698 1.00 95.12 90 PRO A CA 1
ATOM 644 C C . PRO A 1 90 ? -13.950 -16.894 32.782 1.00 95.12 90 PRO A C 1
ATOM 646 O O . PRO A 1 90 ? -13.850 -18.095 33.077 1.00 95.12 90 PRO A O 1
ATOM 649 N N . PRO A 1 91 ? -14.555 -16.491 31.650 1.00 96.31 91 PRO A N 1
ATOM 650 C CA . PRO A 1 91 ? -14.721 -15.104 31.206 1.00 96.31 91 PRO A CA 1
ATOM 651 C C . PRO A 1 91 ? -15.761 -14.340 32.029 1.00 96.31 91 PRO A C 1
ATOM 653 O O . PRO A 1 91 ? -16.785 -14.902 32.426 1.00 96.31 91 PRO A O 1
ATOM 656 N N . PHE A 1 92 ? -15.501 -13.056 32.272 1.00 98.06 92 PHE A N 1
ATOM 657 C CA . PHE A 1 92 ? -16.459 -12.162 32.910 1.00 98.06 92 PHE A CA 1
ATOM 658 C C . PHE A 1 92 ? -17.275 -11.453 31.834 1.00 98.06 92 PHE A C 1
ATOM 660 O O . PHE A 1 92 ? -16.793 -10.524 31.192 1.00 98.06 92 PHE A O 1
ATOM 667 N N . ILE A 1 93 ? -18.498 -11.925 31.616 1.00 97.75 93 ILE A N 1
ATOM 668 C CA . ILE A 1 93 ? -19.357 -11.444 30.534 1.00 97.75 93 ILE A CA 1
ATOM 669 C C . ILE A 1 93 ? -20.276 -10.348 31.069 1.00 97.75 93 ILE A C 1
ATOM 671 O O . ILE A 1 93 ? -21.070 -10.616 31.965 1.00 97.75 93 ILE A O 1
ATOM 675 N N . ILE A 1 94 ? -20.180 -9.153 30.494 1.00 97.62 94 ILE A N 1
ATOM 676 C CA . ILE A 1 94 ? -21.078 -8.018 30.703 1.00 97.62 94 ILE A CA 1
ATOM 677 C C . ILE A 1 94 ? -21.989 -7.919 29.475 1.00 97.62 94 ILE A C 1
ATOM 679 O O . ILE A 1 94 ? -21.547 -7.538 28.388 1.00 97.62 94 ILE A O 1
ATOM 683 N N . ASP A 1 95 ? -23.260 -8.279 29.646 1.00 93.94 95 ASP A N 1
ATOM 684 C CA . ASP A 1 95 ? -24.257 -8.262 28.572 1.00 93.94 95 ASP A CA 1
ATOM 685 C C . ASP A 1 95 ? -24.838 -6.838 28.401 1.00 93.94 95 ASP A C 1
ATOM 687 O O . ASP A 1 95 ? -25.783 -6.445 29.087 1.00 93.94 95 ASP A O 1
ATOM 691 N N . SER A 1 96 ? -24.282 -6.063 27.466 1.00 93.06 96 SER A N 1
ATOM 692 C CA . SER A 1 96 ? -24.678 -4.682 27.155 1.00 93.06 96 SER A CA 1
ATOM 693 C C . SER A 1 96 ? -25.914 -4.647 26.247 1.00 93.06 96 SER A C 1
ATOM 695 O O . SER A 1 96 ? -25.834 -4.608 25.016 1.00 93.06 96 SER A O 1
ATOM 697 N N . HIS A 1 97 ? -27.099 -4.685 26.856 1.00 87.19 97 HIS A N 1
ATOM 698 C CA . HIS A 1 97 ? -28.386 -4.767 26.158 1.00 87.19 97 HIS A CA 1
ATOM 699 C C . HIS A 1 97 ? -29.179 -3.455 26.152 1.00 87.19 97 HIS A C 1
ATOM 701 O O . HIS A 1 97 ? -30.125 -3.322 25.369 1.00 87.19 97 HIS A O 1
ATOM 707 N N . ALA A 1 98 ? -28.822 -2.482 26.995 1.00 85.44 98 ALA A N 1
ATOM 708 C CA . ALA A 1 98 ? -29.520 -1.199 27.084 1.00 85.44 98 ALA A CA 1
ATOM 709 C C . ALA A 1 98 ? -29.088 -0.169 26.014 1.00 85.44 98 ALA A C 1
ATOM 711 O O . ALA A 1 98 ? -29.620 0.942 25.986 1.00 85.44 98 ALA A O 1
ATOM 712 N N . GLY A 1 99 ? -28.183 -0.547 25.104 1.00 88.94 99 GLY A N 1
ATOM 713 C CA . GLY A 1 99 ? -27.658 0.285 24.014 1.00 88.94 99 GLY A CA 1
ATOM 714 C C . GLY A 1 99 ? -26.151 0.521 24.138 1.00 88.94 99 GLY A C 1
ATOM 715 O O . GLY A 1 99 ? -25.515 -0.011 25.051 1.00 88.94 99 GLY A O 1
ATOM 716 N N . SER A 1 100 ? -25.585 1.330 23.237 1.00 94.38 100 SER A N 1
ATOM 717 C CA . SER A 1 100 ? -24.145 1.622 23.214 1.00 94.38 100 SER A CA 1
ATOM 718 C C . SER A 1 100 ? -23.643 2.184 24.548 1.00 94.38 100 SER A C 1
ATOM 720 O O . SER A 1 100 ? -24.350 2.930 25.237 1.00 94.38 100 SER A O 1
ATOM 722 N N . LEU A 1 101 ? -22.408 1.845 24.917 1.00 97.38 101 LEU A N 1
ATOM 723 C CA . LEU A 1 101 ? -21.715 2.436 26.061 1.00 97.38 101 LEU A CA 1
ATOM 724 C C . LEU A 1 101 ? -21.118 3.783 25.629 1.00 97.38 101 LEU A C 1
ATOM 726 O O . LEU A 1 101 ? -20.081 3.835 24.968 1.00 97.38 101 LEU A O 1
ATOM 730 N N . HIS A 1 102 ? -21.821 4.874 25.942 1.00 97.56 102 HIS A N 1
ATOM 731 C CA . HIS A 1 102 ? -21.509 6.205 25.419 1.00 97.56 102 HIS A CA 1
ATOM 732 C C . HIS A 1 102 ? -20.558 6.981 26.344 1.00 97.56 102 HIS A C 1
ATOM 734 O O . HIS A 1 102 ? -20.928 7.344 27.461 1.00 97.56 102 HIS A O 1
ATOM 740 N N . ILE A 1 103 ? -19.349 7.272 25.866 1.00 98.12 103 ILE A N 1
ATOM 741 C CA . ILE A 1 103 ? -18.325 8.082 26.534 1.00 98.12 103 ILE A CA 1
ATOM 742 C C . ILE A 1 103 ? -18.391 9.502 25.962 1.00 98.12 103 ILE A C 1
ATOM 744 O O . ILE A 1 103 ? -17.911 9.765 24.863 1.00 98.12 103 ILE A O 1
ATOM 748 N N . GLN A 1 104 ? -19.015 10.417 26.703 1.00 97.06 104 GLN A N 1
ATOM 749 C CA . GLN A 1 104 ? -19.340 11.772 26.228 1.00 97.06 104 GLN A CA 1
ATOM 750 C C . GLN A 1 104 ? -18.304 12.831 26.592 1.00 97.06 104 GLN A C 1
ATOM 752 O O . GLN A 1 104 ? -18.402 13.981 26.167 1.00 97.06 104 GLN A O 1
ATOM 757 N N . ARG A 1 105 ? -17.367 12.479 27.466 1.00 95.00 105 ARG A N 1
ATOM 758 C CA . ARG A 1 105 ? -16.402 13.412 28.040 1.00 95.00 105 ARG A CA 1
ATOM 759 C C . ARG A 1 105 ? -14.987 13.057 27.632 1.00 95.00 105 ARG A C 1
ATOM 761 O O . ARG A 1 105 ? -14.717 11.939 27.199 1.00 95.00 105 ARG A O 1
ATOM 768 N N . ASP A 1 106 ? -14.103 13.988 27.935 1.00 96.88 106 ASP A N 1
ATOM 769 C CA . ASP A 1 106 ? -12.674 13.791 27.797 1.00 96.88 106 ASP A CA 1
ATOM 770 C C . ASP A 1 106 ? -12.078 13.097 29.033 1.00 96.88 106 ASP A C 1
ATOM 772 O O . ASP A 1 106 ? -12.654 13.126 30.136 1.00 96.88 106 ASP A O 1
ATOM 776 N N . ASP A 1 107 ? -10.872 12.558 28.859 1.00 97.12 107 ASP A N 1
ATOM 777 C CA . ASP A 1 107 ? -10.029 12.009 29.925 1.00 97.12 107 ASP A CA 1
ATOM 778 C C . ASP A 1 107 ? -10.654 10.806 30.670 1.00 97.12 107 ASP A C 1
ATOM 780 O O . ASP A 1 107 ? -10.627 10.750 31.906 1.00 97.12 107 ASP A O 1
ATOM 784 N N . VAL A 1 108 ? -11.229 9.836 29.951 1.00 98.38 108 VAL A N 1
ATOM 785 C CA . VAL A 1 108 ? -11.690 8.549 30.507 1.00 98.38 108 VAL A CA 1
ATOM 786 C C . VAL A 1 108 ? -10.727 7.429 30.134 1.00 98.38 108 VAL A C 1
ATOM 788 O O . VAL A 1 108 ? -10.497 7.166 28.960 1.00 98.38 108 VAL A O 1
ATOM 791 N N . LEU A 1 109 ? -10.212 6.724 31.137 1.00 98.38 109 LEU A N 1
ATOM 792 C CA . LEU A 1 109 ? -9.507 5.455 30.984 1.00 98.38 109 LEU A CA 1
ATOM 793 C C . LEU A 1 109 ? -10.444 4.314 31.384 1.00 98.38 109 LEU A C 1
ATOM 795 O O . LEU A 1 109 ? -10.906 4.280 32.523 1.00 98.38 109 LEU A O 1
ATOM 799 N N . ILE A 1 110 ? -10.678 3.369 30.478 1.00 98.69 110 ILE A N 1
ATOM 800 C CA . ILE A 1 110 ? -11.323 2.084 30.758 1.00 98.69 110 ILE A CA 1
ATOM 801 C C . ILE A 1 110 ? -10.261 0.995 30.644 1.00 98.69 110 ILE A C 1
ATOM 803 O O . ILE A 1 110 ? -9.754 0.726 29.554 1.00 98.69 110 ILE A O 1
ATOM 807 N N . ASP A 1 111 ? -9.927 0.370 31.772 1.00 98.25 111 ASP A N 1
ATOM 808 C CA . ASP A 1 111 ? -8.821 -0.577 31.864 1.00 98.25 111 ASP A CA 1
ATOM 809 C C . ASP A 1 111 ? -9.303 -1.989 32.205 1.00 98.25 111 ASP A C 1
ATOM 811 O O . ASP A 1 111 ? -9.343 -2.384 33.369 1.00 98.25 111 ASP A O 1
ATOM 815 N N . GLY A 1 112 ? -9.614 -2.792 31.189 1.00 97.94 112 GLY A N 1
ATOM 816 C CA . GLY A 1 112 ? -9.961 -4.205 31.361 1.00 97.94 112 GLY A CA 1
ATOM 817 C C . GLY A 1 112 ? -8.832 -5.055 31.953 1.00 97.94 112 GLY A C 1
ATOM 818 O O . GLY A 1 112 ? -9.096 -6.053 32.624 1.00 97.94 112 GLY A O 1
ATOM 819 N N . SER A 1 113 ? -7.571 -4.632 31.786 1.00 96.31 113 SER A N 1
ATOM 820 C CA . SER A 1 113 ? -6.406 -5.324 32.357 1.00 96.31 113 SER A CA 1
ATOM 821 C C . SER A 1 113 ? -6.289 -5.149 33.876 1.00 96.31 113 SER A C 1
ATOM 823 O O . SER A 1 113 ? -5.539 -5.869 34.534 1.00 96.31 113 SER A O 1
ATOM 825 N N . SER A 1 114 ? -7.067 -4.240 34.472 1.00 97.38 114 SER A N 1
ATOM 826 C CA . SER A 1 114 ? -7.133 -4.086 35.930 1.00 97.38 114 SER A CA 1
ATOM 827 C C . SER A 1 114 ? -7.747 -5.305 36.636 1.00 97.38 114 SER A C 1
ATOM 829 O O . SER A 1 114 ? -7.425 -5.552 37.800 1.00 97.38 114 SER A O 1
ATOM 831 N N . GLN A 1 115 ? -8.550 -6.114 35.928 1.00 97.62 115 GLN A N 1
ATOM 832 C CA . GLN A 1 115 ? -9.203 -7.308 36.472 1.00 97.62 115 GLN A CA 1
ATOM 833 C C . GLN A 1 115 ? -8.201 -8.352 36.985 1.00 97.62 115 GLN A C 1
ATOM 835 O O . GLN A 1 115 ? -8.438 -8.998 38.014 1.00 97.62 115 GLN A O 1
ATOM 840 N N . SER A 1 116 ? -7.102 -8.571 36.255 1.00 94.00 116 SER A N 1
ATOM 841 C CA . SER A 1 116 ? -6.060 -9.529 36.626 1.00 94.00 116 SER A CA 1
ATOM 842 C C . SER A 1 116 ? -4.783 -9.345 35.794 1.00 94.00 116 SER A C 1
ATOM 844 O O . SER A 1 116 ? -4.734 -8.580 34.845 1.00 94.00 116 SER A O 1
ATOM 846 N N . THR A 1 117 ? -3.724 -10.096 36.112 1.00 90.56 117 THR A N 1
ATOM 847 C CA . THR A 1 117 ? -2.479 -10.096 35.320 1.00 90.56 117 THR A CA 1
ATOM 848 C C . THR A 1 117 ? -2.494 -11.114 34.170 1.00 90.56 117 THR A C 1
ATOM 850 O O . THR A 1 117 ? -1.431 -11.620 33.794 1.00 90.56 117 THR A O 1
ATOM 853 N N . ALA A 1 118 ? -3.671 -11.536 33.701 1.00 90.00 118 ALA A N 1
ATOM 854 C CA . ALA A 1 118 ? -3.784 -12.447 32.569 1.00 90.00 118 ALA A CA 1
ATOM 855 C C . ALA A 1 118 ? -3.236 -11.787 31.286 1.00 90.00 118 ALA A C 1
ATOM 857 O O . ALA A 1 118 ? -3.373 -10.581 31.111 1.00 90.00 118 ALA A O 1
ATOM 858 N N . PRO A 1 119 ? -2.594 -12.556 30.387 1.00 84.50 119 PRO A N 1
ATOM 859 C CA . PRO A 1 119 ? -2.025 -12.000 29.159 1.00 84.50 119 PRO A CA 1
ATOM 860 C C . PRO A 1 119 ? -3.078 -11.652 28.097 1.00 84.50 119 PRO A C 1
ATOM 862 O O . PRO A 1 119 ? -2.784 -10.869 27.206 1.00 84.50 119 PRO A O 1
ATOM 865 N N . ASN A 1 120 ? -4.273 -12.244 28.177 1.00 88.31 120 ASN A N 1
ATOM 866 C CA . ASN A 1 120 ? -5.388 -11.972 27.273 1.00 88.31 120 ASN A CA 1
ATOM 867 C C . ASN A 1 120 ? -6.518 -11.292 28.058 1.00 88.31 120 ASN A C 1
ATOM 869 O O . ASN A 1 120 ? -6.669 -11.602 29.245 1.00 88.31 120 ASN A O 1
ATOM 873 N N . PRO A 1 121 ? -7.347 -10.455 27.407 1.00 96.56 121 PRO A N 1
ATOM 874 C CA . PRO A 1 121 ? -8.562 -9.915 28.010 1.00 96.56 121 PRO A CA 1
ATOM 875 C C . PRO A 1 121 ? -9.444 -10.994 28.644 1.00 96.56 121 PRO A C 1
ATOM 877 O O . PRO A 1 121 ? -9.723 -12.024 28.032 1.00 96.56 121 PRO A O 1
ATOM 880 N N . GLU A 1 122 ? -9.899 -10.744 29.873 1.00 97.50 122 GLU A N 1
ATOM 881 C CA . GLU A 1 122 ? -10.832 -11.618 30.604 1.00 97.50 122 GLU A CA 1
ATOM 882 C C . GLU A 1 122 ? -12.251 -11.036 30.686 1.00 97.50 122 GLU A C 1
ATOM 884 O O . GLU A 1 122 ? -13.196 -11.768 30.997 1.00 97.50 122 GLU A O 1
ATOM 889 N N . ILE A 1 123 ? -12.391 -9.733 30.420 1.00 98.50 123 ILE A N 1
ATOM 890 C CA . ILE A 1 123 ? -13.662 -9.010 30.404 1.00 98.50 123 ILE A CA 1
ATOM 891 C C . ILE A 1 123 ? -14.240 -9.058 28.993 1.00 98.50 123 ILE A C 1
ATOM 893 O O . ILE A 1 123 ? -13.605 -8.603 28.042 1.00 98.50 123 ILE A O 1
ATOM 897 N N . GLU A 1 124 ? -15.455 -9.575 28.867 1.00 98.31 124 GLU A N 1
ATOM 898 C CA . GLU A 1 124 ? -16.187 -9.660 27.610 1.00 98.31 124 GLU A CA 1
ATOM 899 C C . GLU A 1 124 ? -17.412 -8.753 27.656 1.00 98.31 124 GLU A C 1
ATOM 901 O O . GLU A 1 124 ? -18.336 -8.978 28.429 1.00 98.31 124 GLU A O 1
ATOM 906 N N . ILE A 1 125 ? -17.415 -7.722 26.821 1.00 98.38 125 ILE A N 1
ATOM 907 C CA . ILE A 1 125 ? -18.542 -6.833 26.590 1.00 98.38 125 ILE A CA 1
ATOM 908 C C . ILE A 1 125 ? -19.318 -7.393 25.402 1.00 98.38 125 ILE A C 1
ATOM 910 O O . ILE A 1 125 ? -18.828 -7.380 24.268 1.00 98.38 125 ILE A O 1
ATOM 914 N N . ARG A 1 126 ? -20.517 -7.912 25.666 1.00 97.12 126 ARG A N 1
ATOM 915 C CA . ARG A 1 126 ? -21.331 -8.609 24.669 1.00 97.12 126 ARG A CA 1
ATOM 916 C C . ARG A 1 126 ? -22.595 -7.826 24.343 1.00 97.12 126 ARG A C 1
ATOM 918 O O . ARG A 1 126 ? -23.329 -7.433 25.245 1.00 97.12 126 ARG A O 1
ATOM 925 N N . GLY A 1 127 ? -22.846 -7.602 23.058 1.00 95.56 127 GLY A N 1
ATOM 926 C CA . GLY A 1 127 ? -24.075 -6.978 22.576 1.00 95.56 127 GLY A CA 1
ATOM 927 C C . GLY A 1 127 ? -25.284 -7.928 22.556 1.00 95.56 127 GLY A C 1
ATOM 928 O O . GLY A 1 127 ? -25.158 -9.128 22.790 1.00 95.56 127 GLY A O 1
ATOM 929 N N . PRO A 1 128 ? -26.485 -7.428 22.203 1.00 91.19 128 PRO A N 1
ATOM 930 C CA . PRO A 1 128 ? -27.710 -8.234 22.103 1.00 91.19 128 PRO A CA 1
ATOM 931 C C . PRO A 1 128 ? -27.746 -9.180 20.887 1.00 91.19 128 PRO A C 1
ATOM 933 O O . PRO A 1 128 ? -28.786 -9.790 20.610 1.00 91.19 128 PRO A O 1
ATOM 936 N N . GLY A 1 129 ? -26.654 -9.263 20.124 1.00 88.25 129 GLY A N 1
ATOM 937 C CA . GLY A 1 129 ? -26.586 -9.901 18.818 1.00 88.25 129 GLY A CA 1
ATOM 938 C C . GLY A 1 129 ? -27.068 -9.002 17.673 1.00 88.25 129 GLY A C 1
ATOM 939 O O . GLY A 1 129 ? -27.593 -7.900 17.867 1.00 88.25 129 GLY A O 1
ATOM 940 N N . ILE A 1 130 ? -26.930 -9.521 16.448 1.00 80.06 130 ILE A N 1
ATOM 941 C CA . ILE A 1 130 ? -27.314 -8.846 15.199 1.00 80.06 130 ILE A CA 1
ATOM 942 C C . ILE A 1 130 ? -28.847 -8.807 15.078 1.00 80.06 130 ILE A C 1
ATOM 944 O O . ILE A 1 130 ? -29.490 -9.730 14.566 1.00 80.06 130 ILE A O 1
ATOM 948 N N . THR A 1 131 ? -29.447 -7.746 15.616 1.00 81.44 131 THR A N 1
ATOM 949 C CA . THR A 1 131 ? -30.900 -7.553 15.747 1.00 81.44 131 THR A CA 1
ATOM 950 C C . THR A 1 131 ? -31.458 -6.439 14.852 1.00 81.44 131 THR A C 1
ATOM 952 O O . THR A 1 131 ? -32.677 -6.246 14.813 1.00 81.44 131 THR A O 1
ATOM 955 N N . GLY A 1 132 ? -30.607 -5.735 14.098 1.00 77.06 132 GLY A N 1
ATOM 956 C CA . GLY A 1 132 ? -30.964 -4.580 13.269 1.00 77.06 132 GLY A CA 1
ATOM 957 C C . GLY A 1 132 ? -31.154 -3.268 14.046 1.00 77.06 132 GLY A C 1
ATOM 958 O O . GLY A 1 132 ? -31.842 -2.373 13.549 1.00 77.06 132 GLY A O 1
ATOM 959 N N . SER A 1 133 ? -30.621 -3.170 15.268 1.00 75.19 133 SER A N 1
ATOM 960 C CA . SER A 1 133 ? -30.693 -1.997 16.149 1.00 75.19 133 SER A CA 1
ATOM 961 C C . SER A 1 133 ? -29.562 -0.976 15.955 1.00 75.19 133 SER A C 1
ATOM 963 O O . SER A 1 133 ? -29.628 0.089 16.563 1.00 75.19 133 SER A O 1
ATOM 965 N N . SER A 1 134 ? -28.542 -1.299 15.149 1.00 81.62 134 SER A N 1
ATOM 966 C CA . SER A 1 134 ? -27.303 -0.538 14.928 1.00 81.62 134 SER A CA 1
ATOM 967 C C . SER A 1 134 ? -26.635 -0.055 16.220 1.00 81.62 134 SER A C 1
ATOM 969 O O . SER A 1 134 ? -26.175 1.079 16.282 1.00 81.62 134 SER A O 1
ATOM 971 N N . HIS A 1 135 ? -26.662 -0.872 17.278 1.00 89.75 135 HIS A N 1
ATOM 972 C CA . HIS A 1 135 ? -25.984 -0.544 18.533 1.00 89.75 135 HIS A CA 1
ATOM 973 C C . HIS A 1 135 ? -24.505 -0.881 18.415 1.00 89.75 135 HIS A C 1
ATOM 975 O O . HIS A 1 135 ? -24.177 -2.040 18.156 1.00 89.75 135 HIS A O 1
ATOM 981 N N . ASP A 1 136 ? -23.656 0.112 18.641 1.00 95.75 136 ASP A N 1
ATOM 982 C CA . ASP A 1 136 ? -22.213 -0.065 18.762 1.00 95.75 136 ASP A CA 1
ATOM 983 C C . ASP A 1 136 ? -21.846 -0.561 20.169 1.00 95.75 136 ASP A C 1
ATOM 985 O O . ASP A 1 136 ? -22.625 -0.391 21.112 1.00 95.75 136 ASP A O 1
ATOM 989 N N . GLY A 1 137 ? -20.660 -1.148 20.332 1.00 97.69 137 GLY A N 1
ATOM 990 C CA . GLY A 1 137 ? -20.153 -1.519 21.655 1.00 97.69 137 GLY A CA 1
ATOM 991 C C . GLY A 1 137 ? -19.865 -0.287 22.504 1.00 97.69 137 GLY A C 1
ATOM 992 O O . GLY A 1 137 ? -20.559 -0.010 23.488 1.00 97.69 137 GLY A O 1
ATOM 993 N N . PHE A 1 138 ? -18.879 0.491 22.066 1.00 98.44 138 PHE A N 1
ATOM 994 C CA . PHE A 1 138 ? -18.558 1.801 22.627 1.00 98.44 138 PHE A CA 1
ATOM 995 C C . PHE A 1 138 ? -18.797 2.903 21.603 1.00 98.44 138 PHE A C 1
ATOM 997 O O . PHE A 1 138 ? -18.403 2.769 20.448 1.00 98.44 138 PHE A O 1
ATOM 1004 N N . HIS A 1 139 ? -19.380 4.014 22.049 1.00 97.94 139 HIS A N 1
ATOM 1005 C CA . HIS A 1 139 ? -19.432 5.265 21.291 1.00 97.94 139 HIS A CA 1
ATOM 1006 C C . HIS A 1 139 ? -18.607 6.306 22.048 1.00 97.94 139 HIS A C 1
ATOM 1008 O O . HIS A 1 139 ? -18.929 6.620 23.189 1.00 97.94 139 HIS A O 1
ATOM 1014 N N . ILE A 1 140 ? -17.528 6.803 21.447 1.00 98.31 140 ILE A N 1
ATOM 1015 C CA . ILE A 1 140 ? -16.603 7.770 22.046 1.00 98.31 140 ILE A CA 1
ATOM 1016 C C . ILE A 1 140 ? -16.801 9.138 21.383 1.00 98.31 140 ILE A C 1
ATOM 1018 O O . ILE A 1 140 ? -16.319 9.368 20.275 1.00 98.31 140 ILE A O 1
ATOM 1022 N N . GLU A 1 141 ? -17.519 10.036 22.056 1.00 97.75 141 GLU A N 1
ATOM 1023 C CA . GLU A 1 141 ? -17.737 11.426 21.621 1.00 97.75 141 GLU A CA 1
ATOM 1024 C C . GLU A 1 141 ? -16.626 12.360 22.131 1.00 97.75 141 GLU A C 1
ATOM 1026 O O . GLU A 1 141 ? -16.256 13.301 21.435 1.00 97.75 141 GLU A O 1
ATOM 1031 N N . GLY A 1 142 ? -16.074 12.097 23.321 1.00 97.00 142 GLY A N 1
ATOM 1032 C CA . GLY A 1 142 ? -15.020 12.926 23.911 1.00 97.00 142 GLY A CA 1
ATOM 1033 C C . GLY A 1 142 ? -13.605 12.641 23.399 1.00 97.00 142 GLY A C 1
ATOM 1034 O O . GLY A 1 142 ? -13.338 11.629 22.744 1.00 97.00 142 GLY A O 1
ATOM 1035 N N . ASP A 1 143 ? -12.682 13.527 23.761 1.00 98.00 143 ASP A N 1
ATOM 1036 C CA . ASP A 1 143 ? -11.273 13.472 23.380 1.00 98.00 143 ASP A CA 1
ATOM 1037 C C . ASP A 1 143 ? -10.398 12.811 24.460 1.00 98.00 143 ASP A C 1
ATOM 1039 O O . ASP A 1 143 ? -10.720 12.810 25.647 1.00 98.00 143 ASP A O 1
ATOM 1043 N N . ASN A 1 144 ? -9.216 12.323 24.080 1.00 97.69 144 ASN A N 1
ATOM 1044 C CA . ASN A 1 144 ? -8.208 11.835 25.034 1.00 97.69 144 ASN A CA 1
ATOM 1045 C C . ASN A 1 144 ? -8.717 10.718 25.973 1.00 97.69 144 ASN A C 1
ATOM 1047 O O . ASN A 1 144 ? -8.372 10.673 27.157 1.00 97.69 144 ASN A O 1
ATOM 1051 N N . ASN A 1 145 ? -9.555 9.822 25.451 1.00 98.62 145 ASN A N 1
ATOM 1052 C CA . ASN A 1 145 ? -9.987 8.618 26.152 1.00 98.62 145 ASN A CA 1
ATOM 1053 C C . ASN A 1 145 ? -9.095 7.426 25.796 1.00 98.62 145 ASN A C 1
ATOM 1055 O O . ASN A 1 145 ? -8.563 7.347 24.692 1.00 98.62 145 ASN A O 1
ATOM 1059 N N . GLU A 1 146 ? -8.966 6.470 26.709 1.00 98.56 146 GLU A N 1
ATOM 1060 C CA . GLU A 1 146 ? -8.248 5.214 26.500 1.00 98.56 146 GLU A CA 1
ATOM 1061 C C . GLU A 1 146 ? -9.168 4.032 26.814 1.00 98.56 146 GLU A C 1
ATOM 1063 O O . GLU A 1 146 ? -9.757 3.967 27.893 1.00 98.56 146 GLU A O 1
ATOM 1068 N N . ILE A 1 147 ? -9.286 3.086 25.880 1.00 98.62 147 ILE A N 1
ATOM 1069 C CA . ILE A 1 147 ? -9.982 1.811 26.094 1.00 98.62 147 ILE A CA 1
ATOM 1070 C C . ILE A 1 147 ? -8.994 0.680 25.852 1.00 98.62 147 ILE A C 1
ATOM 1072 O O . ILE A 1 147 ? -8.473 0.542 24.738 1.00 98.62 147 ILE A O 1
ATOM 1076 N N . ARG A 1 148 ? -8.776 -0.159 26.869 1.00 98.25 148 ARG A N 1
ATOM 1077 C CA . ARG A 1 148 ? -7.856 -1.290 26.747 1.00 98.25 148 ARG A CA 1
ATOM 1078 C C . ARG A 1 148 ? -8.288 -2.571 27.434 1.00 98.25 148 ARG A C 1
ATOM 1080 O O . ARG A 1 148 ? -8.996 -2.547 28.439 1.00 98.25 148 ARG A O 1
ATOM 1087 N N . GLY A 1 149 ? -7.766 -3.689 26.935 1.00 98.00 149 GLY A N 1
ATOM 1088 C CA . GLY A 1 149 ? -7.842 -4.983 27.610 1.00 98.00 149 GLY A CA 1
ATOM 1089 C C . GLY A 1 149 ? -9.246 -5.590 27.680 1.00 98.00 149 GLY A C 1
ATOM 1090 O O . GLY A 1 149 ? -9.532 -6.325 28.625 1.00 98.00 149 GLY A O 1
ATOM 1091 N N . LEU A 1 150 ? -10.126 -5.281 26.722 1.00 98.62 150 LEU A N 1
ATOM 1092 C CA . LEU A 1 150 ? -11.499 -5.795 26.652 1.00 98.62 150 LEU A CA 1
ATOM 1093 C C . LEU A 1 150 ? -11.705 -6.713 25.442 1.00 98.62 150 LEU A C 1
ATOM 1095 O O . LEU A 1 150 ? -11.076 -6.540 24.404 1.00 98.62 150 LEU A O 1
ATOM 1099 N N . SER A 1 151 ? -12.637 -7.657 25.557 1.00 98.75 151 SER A N 1
ATOM 1100 C CA . SER A 1 151 ? -13.230 -8.386 24.431 1.00 98.75 151 SER A CA 1
ATOM 1101 C C . SER A 1 151 ? -14.579 -7.754 24.076 1.00 98.75 151 SER A C 1
ATOM 1103 O O . SER A 1 151 ? -15.438 -7.676 24.944 1.00 98.75 151 SER A O 1
ATOM 1105 N N . ILE A 1 152 ? -14.788 -7.294 22.840 1.00 98.75 152 ILE A N 1
ATOM 1106 C CA . ILE A 1 152 ? -15.971 -6.528 22.403 1.00 98.75 152 ILE A CA 1
ATOM 1107 C C . ILE A 1 152 ? -16.625 -7.233 21.215 1.00 98.75 152 ILE A C 1
ATOM 1109 O O . ILE A 1 152 ? -16.062 -7.274 20.112 1.00 98.75 152 ILE A O 1
ATOM 1113 N N . ILE A 1 153 ? -17.801 -7.816 21.448 1.00 98.12 153 ILE A N 1
ATOM 1114 C CA . ILE A 1 153 ? -18.376 -8.819 20.547 1.00 98.12 153 ILE A CA 1
ATOM 1115 C C . ILE A 1 153 ? -19.903 -8.732 20.427 1.00 98.12 153 ILE A C 1
ATOM 1117 O O . ILE A 1 153 ? -20.591 -8.219 21.309 1.00 98.12 153 ILE A O 1
ATOM 1121 N N . GLU A 1 154 ? -20.435 -9.315 19.351 1.00 96.62 154 GLU A N 1
ATOM 1122 C CA . GLU A 1 154 ? -21.875 -9.508 19.110 1.00 96.62 154 GLU A CA 1
ATOM 1123 C C . GLU A 1 154 ? -22.734 -8.225 19.146 1.00 96.62 154 GLU A C 1
ATOM 1125 O O . GLU A 1 154 ? -23.945 -8.271 19.386 1.00 96.62 154 GLU A O 1
ATOM 1130 N N . PHE A 1 155 ? -22.138 -7.066 18.867 1.00 97.38 155 PHE A N 1
ATOM 1131 C CA . PHE A 1 155 ? -22.882 -5.830 18.627 1.00 97.38 155 PHE A CA 1
ATOM 1132 C C . PHE A 1 155 ? -23.468 -5.812 17.213 1.00 97.38 155 PHE A C 1
ATOM 1134 O O . PHE A 1 155 ? -22.886 -6.362 16.285 1.00 97.38 155 PHE A O 1
ATOM 1141 N N . ASP A 1 156 ? -24.641 -5.202 17.025 1.00 94.75 156 ASP A N 1
ATOM 1142 C CA . ASP A 1 156 ? -25.264 -5.080 15.695 1.00 94.75 156 ASP A CA 1
ATOM 1143 C C . ASP A 1 156 ? -24.580 -4.003 14.832 1.00 94.75 156 ASP A C 1
ATOM 1145 O O . ASP A 1 156 ? -24.581 -4.096 13.604 1.00 94.75 156 ASP A O 1
ATOM 1149 N N . GLY A 1 157 ? -24.007 -2.987 15.482 1.00 95.94 157 GLY A N 1
ATOM 1150 C CA . GLY A 1 157 ? -23.189 -1.930 14.895 1.00 95.94 157 GLY A CA 1
ATOM 1151 C C . GLY A 1 157 ? -21.692 -2.234 14.965 1.00 95.94 157 GLY A C 1
ATOM 1152 O O . GLY A 1 157 ? -21.272 -3.392 14.909 1.00 95.94 157 GLY A O 1
ATOM 1153 N N . ASP A 1 158 ? -20.889 -1.178 15.044 1.00 97.62 158 ASP A N 1
ATOM 1154 C CA . ASP A 1 158 ? -19.437 -1.259 15.155 1.00 97.62 158 ASP A CA 1
ATOM 1155 C C . ASP A 1 158 ? -19.018 -1.730 16.564 1.00 97.62 158 ASP A C 1
ATOM 1157 O O . ASP A 1 158 ? -19.708 -1.486 17.554 1.00 97.62 158 ASP A O 1
ATOM 1161 N N . GLY A 1 159 ? -17.870 -2.399 16.692 1.00 98.38 159 GLY A N 1
ATOM 1162 C CA . GLY A 1 159 ? -17.336 -2.737 18.019 1.00 98.38 159 GLY A CA 1
ATOM 1163 C C . GLY A 1 159 ? -17.023 -1.471 18.826 1.00 98.38 159 GLY A C 1
ATOM 1164 O O . GLY A 1 159 ? -17.488 -1.298 19.954 1.00 98.38 159 GLY A O 1
ATOM 1165 N N . ILE A 1 160 ? -16.275 -0.550 18.216 1.00 98.69 160 ILE A N 1
ATOM 1166 C CA . ILE A 1 160 ? -15.977 0.778 18.763 1.00 98.69 160 ILE A CA 1
ATOM 1167 C C . ILE A 1 160 ? -16.217 1.837 17.686 1.00 98.69 160 ILE A C 1
ATOM 1169 O O . ILE A 1 160 ? -15.647 1.775 16.597 1.00 98.69 160 ILE A O 1
ATOM 1173 N N . PHE A 1 161 ? -17.016 2.841 18.020 1.00 98.00 161 PHE A N 1
ATOM 1174 C CA . PHE A 1 161 ? -17.331 3.996 17.193 1.00 98.00 161 PHE A CA 1
ATOM 1175 C C . PHE A 1 161 ? -16.735 5.263 17.824 1.00 98.00 161 PHE A C 1
ATOM 1177 O O . PHE A 1 161 ? -17.017 5.567 18.982 1.00 98.00 161 PHE A O 1
ATOM 1184 N N . ILE A 1 162 ? -15.906 6.003 17.086 1.00 98.12 162 ILE A N 1
ATOM 1185 C CA . ILE A 1 162 ? -15.130 7.148 17.586 1.00 98.12 162 ILE A CA 1
ATOM 1186 C C . ILE A 1 162 ? -15.470 8.407 16.782 1.00 98.12 162 ILE A C 1
ATOM 1188 O O . ILE A 1 162 ? -15.162 8.485 15.592 1.00 98.12 162 ILE A O 1
ATOM 1192 N N . ASP A 1 163 ? -16.056 9.396 17.458 1.00 96.50 163 ASP A N 1
ATOM 1193 C CA . ASP A 1 163 ? -16.250 10.763 16.955 1.00 96.50 163 ASP A CA 1
ATOM 1194 C C . ASP A 1 163 ? -15.168 11.726 17.475 1.00 96.50 163 ASP A C 1
ATOM 1196 O O . ASP A 1 163 ? -14.793 12.675 16.785 1.00 96.50 163 ASP A O 1
ATOM 1200 N N . GLY A 1 164 ? -14.649 11.476 18.681 1.00 97.00 164 GLY A N 1
ATOM 1201 C CA . GLY A 1 164 ? -13.624 12.306 19.310 1.00 97.00 164 GLY A CA 1
ATOM 1202 C C . GLY A 1 164 ? -12.220 12.155 18.710 1.00 97.00 164 GLY A C 1
ATOM 1203 O O . GLY A 1 164 ? -11.936 11.311 17.856 1.00 97.00 164 GLY A O 1
ATOM 1204 N N . SER A 1 165 ? -11.304 12.985 19.189 1.00 97.88 165 SER A N 1
ATOM 1205 C CA . SER A 1 165 ? -9.898 13.043 18.791 1.00 97.88 165 SER A CA 1
ATOM 1206 C C . SER A 1 165 ? -8.959 12.595 19.911 1.00 97.88 165 SER A C 1
ATOM 1208 O O . SER A 1 165 ? -9.287 12.639 21.094 1.00 97.88 165 SER A O 1
ATOM 1210 N N . VAL A 1 166 ? -7.728 12.223 19.556 1.00 98.00 166 VAL A N 1
ATOM 1211 C CA . VAL A 1 166 ? -6.678 11.862 20.534 1.00 98.00 166 VAL A CA 1
ATOM 1212 C C . VAL A 1 166 ? -7.051 10.656 21.417 1.00 98.00 166 VAL A C 1
ATOM 1214 O O . VAL A 1 166 ? -6.485 10.466 22.487 1.00 98.00 166 VAL A O 1
ATOM 1217 N N . ASN A 1 167 ? -7.996 9.818 20.990 1.00 98.62 167 ASN A N 1
ATOM 1218 C CA . ASN A 1 167 ? -8.359 8.604 21.714 1.00 98.62 167 ASN A CA 1
ATOM 1219 C C . ASN A 1 167 ? -7.360 7.476 21.435 1.00 98.62 167 ASN A C 1
ATOM 1221 O O . ASN A 1 167 ? -6.795 7.384 20.343 1.00 98.62 167 ASN A O 1
ATOM 1225 N N . ILE A 1 168 ? -7.168 6.599 22.414 1.00 98.62 168 ILE A N 1
ATOM 1226 C CA . ILE A 1 168 ? -6.245 5.467 22.376 1.00 98.62 168 ILE A CA 1
ATOM 1227 C C . ILE A 1 168 ? -7.040 4.171 22.552 1.00 98.62 168 ILE A C 1
ATOM 1229 O O . ILE A 1 168 ? -7.823 4.021 23.488 1.00 98.62 168 ILE A O 1
ATOM 1233 N N . VAL A 1 169 ? -6.838 3.216 21.650 1.00 98.81 169 VAL A N 1
ATOM 1234 C CA . VAL A 1 169 ? -7.481 1.896 21.700 1.00 98.81 169 VAL A CA 1
ATOM 1235 C C . VAL A 1 169 ? -6.399 0.832 21.596 1.00 98.81 169 VAL A C 1
ATOM 1237 O O . VAL A 1 169 ? -5.754 0.729 20.551 1.00 98.81 169 VAL A O 1
ATOM 1240 N N . THR A 1 170 ? -6.172 0.052 22.652 1.00 97.88 170 THR A N 1
ATOM 1241 C CA . THR A 1 170 ? -5.037 -0.889 22.750 1.00 97.88 170 THR A CA 1
ATOM 1242 C C . THR A 1 170 ? -5.425 -2.210 23.402 1.00 97.88 170 THR A C 1
ATOM 1244 O O . THR A 1 170 ? -6.319 -2.265 24.234 1.00 97.88 170 THR A O 1
ATOM 1247 N N . GLU A 1 171 ? -4.741 -3.302 23.053 1.00 97.38 171 GLU A N 1
ATOM 1248 C CA . GLU A 1 171 ? -4.880 -4.603 23.738 1.00 97.38 171 GLU A CA 1
ATOM 1249 C C . GLU A 1 171 ? -6.319 -5.173 23.784 1.00 97.38 171 GLU A C 1
ATOM 1251 O O . GLU A 1 171 ? -6.623 -6.032 24.613 1.00 97.38 171 GLU A O 1
ATOM 1256 N N . ASN A 1 172 ? -7.224 -4.718 22.908 1.00 98.75 172 ASN A N 1
ATOM 1257 C CA . ASN A 1 172 ? -8.597 -5.221 22.840 1.00 98.75 172 ASN A CA 1
ATOM 1258 C C . ASN A 1 172 ? -8.729 -6.379 21.839 1.00 98.75 172 ASN A C 1
ATOM 1260 O O . ASN A 1 172 ? -8.041 -6.421 20.817 1.00 98.75 172 ASN A O 1
ATOM 1264 N N . LEU A 1 173 ? -9.671 -7.286 22.102 1.00 98.81 173 LEU A N 1
ATOM 1265 C CA . LEU A 1 173 ? -10.187 -8.270 21.150 1.00 98.81 173 LEU A CA 1
ATOM 1266 C C . LEU A 1 173 ? -11.523 -7.751 20.607 1.00 98.81 173 LEU A C 1
ATOM 1268 O O . LEU A 1 173 ? -12.441 -7.490 21.376 1.00 98.81 173 LEU A O 1
ATOM 1272 N N . ILE A 1 174 ? -11.653 -7.566 19.297 1.00 98.88 174 ILE A N 1
ATOM 1273 C CA . ILE A 1 174 ? -12.837 -6.958 18.679 1.00 98.88 174 ILE A CA 1
ATOM 1274 C C . ILE A 1 174 ? -13.371 -7.892 17.598 1.00 98.88 174 ILE A C 1
ATOM 1276 O O . ILE A 1 174 ? -12.729 -8.105 16.567 1.00 98.88 174 ILE A O 1
ATOM 1280 N N . GLY A 1 175 ? -14.554 -8.452 17.859 1.00 98.38 175 GLY A N 1
ATOM 1281 C CA . GLY A 1 175 ? -15.131 -9.554 17.083 1.00 98.38 175 GLY A CA 1
ATOM 1282 C C . GLY A 1 175 ? -14.510 -10.926 17.394 1.00 98.38 175 GLY A C 1
ATOM 1283 O O . GLY A 1 175 ? -14.755 -11.909 16.695 1.00 98.38 175 GLY A O 1
ATOM 1284 N N . VAL A 1 176 ? -13.719 -11.010 18.467 1.00 98.19 176 VAL A N 1
ATOM 1285 C CA . VAL A 1 176 ? -13.094 -12.239 18.969 1.00 98.19 176 VAL A CA 1
ATOM 1286 C C . VAL A 1 176 ? -13.363 -12.339 20.462 1.00 98.19 176 VAL A C 1
ATOM 1288 O O . VAL A 1 176 ? -13.156 -11.361 21.173 1.00 98.19 176 VAL A O 1
ATOM 1291 N N . ASP A 1 177 ? -13.815 -13.504 20.928 1.00 97.38 177 ASP A N 1
ATOM 1292 C CA . ASP A 1 177 ? -14.042 -13.754 22.352 1.00 97.38 177 ASP A CA 1
ATOM 1293 C C . ASP A 1 177 ? -12.720 -13.931 23.131 1.00 97.38 177 ASP A C 1
ATOM 1295 O O . ASP A 1 177 ? -11.641 -14.136 22.568 1.00 97.38 177 ASP A O 1
ATOM 1299 N N . THR A 1 178 ? -12.797 -13.908 24.460 1.00 97.00 178 THR A N 1
ATOM 1300 C CA . THR A 1 178 ? -11.640 -14.093 25.368 1.00 97.00 178 THR A CA 1
ATOM 1301 C C . THR A 1 178 ? -10.902 -15.434 25.212 1.00 97.00 178 THR A C 1
ATOM 1303 O O . THR A 1 178 ? -9.749 -15.574 25.633 1.00 97.00 178 THR A O 1
ATOM 1306 N N . ALA A 1 179 ? -11.539 -16.436 24.601 1.00 95.44 179 ALA A N 1
ATOM 1307 C CA . ALA A 1 179 ? -10.944 -17.732 24.292 1.00 95.44 179 ALA A CA 1
ATOM 1308 C C . ALA A 1 179 ? -10.298 -17.772 22.893 1.00 95.44 179 ALA A C 1
ATOM 1310 O O . ALA A 1 179 ? -9.703 -18.791 22.530 1.00 95.44 179 ALA A O 1
ATOM 1311 N N . GLY A 1 180 ? -10.372 -16.676 22.135 1.00 95.75 180 GLY A N 1
ATOM 1312 C CA . GLY A 1 180 ? -9.832 -16.551 20.789 1.00 95.75 180 GLY A CA 1
ATOM 1313 C C . GLY A 1 180 ? -10.750 -17.108 19.702 1.00 95.75 180 GLY A C 1
ATOM 1314 O O . GLY A 1 180 ? -10.255 -17.424 18.624 1.00 95.75 180 GLY A O 1
ATOM 1315 N N . ASN A 1 181 ? -12.050 -17.285 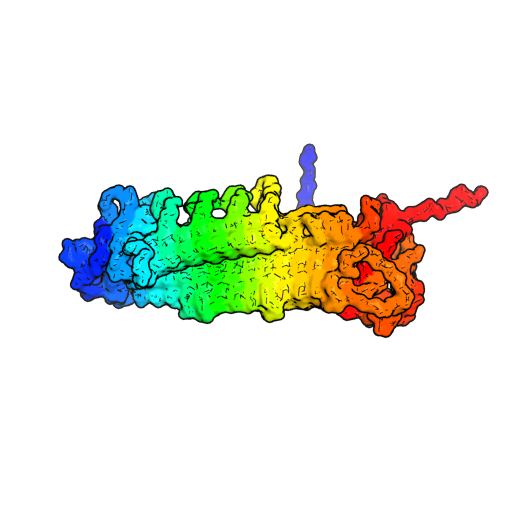19.957 1.00 96.75 181 ASN A N 1
ATOM 1316 C CA . ASN A 1 181 ? -13.009 -17.738 18.948 1.00 96.75 181 ASN A CA 1
ATOM 1317 C C . ASN A 1 181 ? -13.709 -16.562 18.258 1.00 96.75 181 ASN A C 1
ATOM 1319 O O . ASN A 1 181 ? -13.847 -15.474 18.808 1.00 96.75 181 ASN A O 1
ATOM 1323 N N . ARG A 1 182 ? -14.210 -16.834 17.051 1.00 97.94 182 ARG A N 1
ATOM 1324 C CA . ARG A 1 182 ? -15.036 -15.928 16.245 1.00 97.94 182 ARG A CA 1
ATOM 1325 C C . ARG A 1 182 ? -16.313 -15.516 16.988 1.00 97.94 182 ARG A C 1
ATO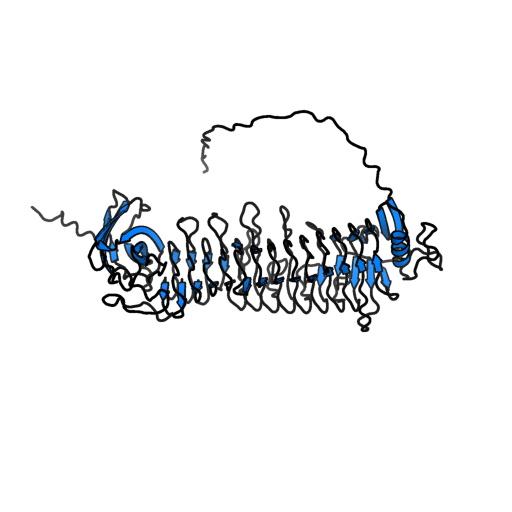M 1327 O O . ARG A 1 182 ? -17.083 -16.391 17.388 1.00 97.94 182 ARG A O 1
ATOM 1334 N N . ALA A 1 183 ? -16.526 -14.211 17.130 1.00 97.19 183 ALA A N 1
ATOM 1335 C CA . ALA A 1 183 ? -17.702 -13.608 17.754 1.00 97.19 183 ALA A CA 1
ATOM 1336 C C . ALA A 1 183 ? -17.958 -12.195 17.184 1.00 97.19 183 ALA A C 1
ATOM 1338 O O . ALA A 1 183 ? -18.082 -11.208 17.910 1.00 97.19 183 ALA A O 1
ATOM 1339 N N . GLY A 1 184 ? -17.965 -12.092 15.854 1.00 96.81 184 GLY A N 1
ATOM 1340 C CA . GLY A 1 184 ? -17.998 -10.836 15.113 1.00 96.81 184 GLY A CA 1
ATOM 1341 C C . GLY A 1 184 ? -19.110 -9.850 15.474 1.00 96.81 184 GLY A C 1
ATOM 1342 O O . GLY A 1 184 ? -20.228 -10.228 15.832 1.00 96.81 184 GLY A O 1
ATOM 1343 N N . ASN A 1 185 ? -18.818 -8.563 15.280 1.00 97.94 185 ASN A N 1
ATOM 1344 C CA . ASN A 1 185 ? -19.823 -7.501 15.290 1.00 97.94 185 ASN A CA 1
ATOM 1345 C C . ASN A 1 185 ? -20.506 -7.372 13.908 1.00 97.94 185 ASN A C 1
ATOM 1347 O O . ASN A 1 185 ? -19.982 -7.814 12.878 1.00 97.94 185 ASN A O 1
ATOM 1351 N N . GLY A 1 186 ? -21.694 -6.769 13.866 1.00 97.19 186 GLY A N 1
ATOM 1352 C CA . GLY A 1 186 ? -22.490 -6.535 12.655 1.00 97.19 186 GLY A CA 1
ATOM 1353 C C . GLY A 1 186 ? -21.977 -5.376 11.786 1.00 97.19 186 GLY A C 1
ATOM 1354 O O . GLY A 1 186 ? -22.278 -5.301 10.589 1.00 97.19 186 GLY A O 1
ATOM 1355 N N . GLY A 1 187 ? -21.167 -4.492 12.365 1.00 96.88 187 GLY A N 1
ATOM 1356 C CA . GLY A 1 187 ? -20.474 -3.391 11.709 1.00 96.88 187 GLY A CA 1
ATOM 1357 C C . GLY A 1 187 ? -18.999 -3.678 11.427 1.00 96.88 187 GLY A C 1
ATOM 1358 O O . GLY A 1 187 ? -18.594 -4.797 11.108 1.00 96.88 187 GLY A O 1
ATOM 1359 N N . ASN A 1 188 ? -18.204 -2.616 11.479 1.00 98.31 188 ASN A N 1
ATOM 1360 C CA . ASN A 1 188 ? -16.749 -2.636 11.486 1.00 98.31 188 ASN A CA 1
ATOM 1361 C C . ASN A 1 188 ? -16.254 -2.993 12.896 1.00 98.31 188 ASN A C 1
ATOM 1363 O O . ASN A 1 188 ? -16.971 -2.814 13.878 1.00 98.31 188 ASN A O 1
ATOM 1367 N N . GLY A 1 189 ? -15.014 -3.453 13.024 1.00 98.69 189 GLY A N 1
ATOM 1368 C CA . GLY A 1 189 ? -14.408 -3.598 14.346 1.00 98.69 189 GLY A CA 1
ATOM 1369 C C . GLY A 1 189 ? -14.268 -2.238 15.032 1.00 98.69 189 GLY A C 1
ATOM 1370 O O . GLY A 1 189 ? -14.825 -2.013 16.104 1.00 98.69 189 GLY A O 1
ATOM 1371 N N . ILE A 1 190 ? -13.574 -1.310 14.369 1.00 98.88 190 ILE A N 1
ATOM 1372 C CA . ILE A 1 190 ? -13.420 0.076 14.822 1.00 98.88 190 ILE A CA 1
ATOM 1373 C C . ILE A 1 190 ? -13.773 1.036 13.686 1.00 98.88 190 ILE A C 1
ATOM 1375 O O . ILE A 1 190 ? -13.312 0.869 12.552 1.00 98.88 190 ILE A O 1
ATOM 1379 N N . ARG A 1 191 ? -14.548 2.077 13.990 1.00 98.25 191 ARG A N 1
ATOM 1380 C CA . ARG A 1 191 ? -14.887 3.151 13.057 1.00 98.25 191 ARG A CA 1
ATOM 1381 C C . ARG A 1 191 ? -14.535 4.519 13.630 1.00 98.25 191 ARG A C 1
ATOM 1383 O O . ARG A 1 191 ? -14.914 4.838 14.748 1.00 98.25 191 ARG A O 1
ATOM 1390 N N . LEU A 1 192 ? -13.866 5.328 12.816 1.00 98.12 192 LEU A N 1
ATOM 1391 C CA . LEU A 1 192 ? -13.560 6.741 13.037 1.00 98.12 192 LEU A CA 1
ATOM 1392 C C . LEU A 1 192 ? -14.378 7.582 12.050 1.00 98.1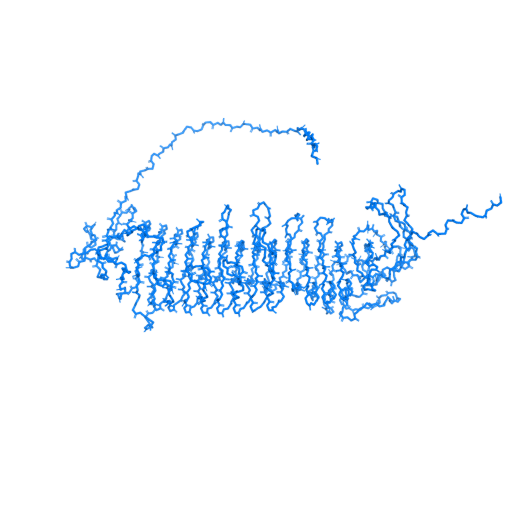2 192 LEU A C 1
ATOM 1394 O O . LEU A 1 192 ? -14.530 7.188 10.885 1.00 98.12 192 LEU A O 1
ATOM 1398 N N . THR A 1 193 ? -14.932 8.705 12.497 1.00 94.62 193 THR A N 1
ATOM 1399 C CA . THR A 1 193 ? -15.849 9.544 11.709 1.00 94.62 193 THR A CA 1
ATOM 1400 C C . THR A 1 193 ? -15.251 10.896 11.306 1.00 94.62 193 THR A C 1
ATOM 1402 O O . THR A 1 193 ? -14.094 11.206 11.572 1.00 94.62 193 THR A O 1
ATOM 1405 N N . GLU A 1 194 ? -16.038 11.715 10.601 1.00 91.38 194 GLU A N 1
ATOM 1406 C CA . GLU A 1 194 ? -15.627 13.046 10.142 1.00 91.38 194 GLU A CA 1
ATOM 1407 C C . GLU A 1 194 ? -15.147 13.917 11.313 1.00 91.38 194 GLU A C 1
ATOM 1409 O O . GLU A 1 194 ? -15.908 14.236 12.224 1.00 91.38 194 GLU A O 1
ATOM 1414 N N . GLY A 1 195 ? -13.881 14.336 11.252 1.00 88.75 195 GLY A N 1
ATOM 1415 C CA . GLY A 1 195 ? -13.243 15.180 12.262 1.00 88.75 195 GLY A CA 1
ATOM 1416 C C . GLY A 1 195 ? -12.477 14.429 13.355 1.00 88.75 195 GLY A C 1
ATOM 1417 O O . GLY A 1 195 ? -11.682 15.071 14.044 1.00 88.75 195 GLY A O 1
ATOM 1418 N N . SER A 1 196 ? -12.631 13.105 13.491 1.00 95.94 196 SER A N 1
ATOM 1419 C CA . SER A 1 196 ? -11.928 12.319 14.515 1.00 95.94 196 SER A CA 1
ATOM 1420 C C . SER A 1 196 ? -10.441 12.190 14.153 1.00 95.94 196 SER A C 1
ATOM 1422 O O . SER A 1 196 ? -10.055 11.354 13.327 1.00 95.94 196 SER A O 1
ATOM 1424 N N . SER A 1 197 ? -9.600 13.050 14.727 1.00 96.88 197 SER A N 1
ATOM 1425 C CA . SER A 1 197 ? -8.190 13.192 14.349 1.00 96.88 197 SER A CA 1
ATOM 1426 C C . SER A 1 197 ? -7.246 12.783 15.475 1.00 96.88 197 SER A C 1
ATOM 1428 O O . SER A 1 197 ? -7.614 12.793 16.648 1.00 96.88 197 SER A O 1
ATOM 1430 N N . TYR A 1 198 ? -5.991 12.476 15.141 1.00 97.25 198 TYR A N 1
ATOM 1431 C CA . TYR A 1 198 ? -4.948 12.147 16.127 1.00 97.25 198 TYR A CA 1
ATOM 1432 C C . TYR A 1 198 ? -5.265 10.951 17.037 1.00 97.25 198 TYR A C 1
ATOM 1434 O O . TYR A 1 198 ? -4.637 10.792 18.083 1.00 97.25 198 TYR A O 1
ATOM 1442 N N . ASN A 1 199 ? -6.224 10.107 16.663 1.00 98.12 199 ASN A N 1
ATOM 1443 C CA . ASN A 1 199 ? -6.517 8.882 17.389 1.00 98.12 199 ASN A CA 1
ATOM 1444 C C . ASN A 1 199 ? -5.445 7.828 17.105 1.00 98.12 199 ASN A C 1
ATOM 1446 O O . ASN A 1 199 ? -4.844 7.783 16.026 1.00 98.12 199 ASN A O 1
ATOM 1450 N N . ARG A 1 200 ? -5.241 6.944 18.074 1.00 97.56 200 ARG A N 1
ATOM 1451 C CA . ARG A 1 200 ? -4.249 5.882 18.031 1.00 97.56 200 ARG A CA 1
ATOM 1452 C C . ARG A 1 200 ? -4.906 4.528 18.263 1.00 97.56 200 ARG A C 1
ATOM 1454 O O . ARG A 1 200 ? -5.393 4.230 19.348 1.00 97.56 200 ARG A O 1
ATOM 1461 N N . ILE A 1 201 ? -4.889 3.696 17.229 1.00 98.38 201 ILE A N 1
ATOM 1462 C CA . ILE A 1 201 ? -5.381 2.322 17.271 1.00 98.38 201 ILE A CA 1
ATOM 1463 C C . ILE A 1 201 ? -4.166 1.404 17.323 1.00 98.38 201 ILE A C 1
ATOM 1465 O O . ILE A 1 201 ? -3.541 1.101 16.303 1.00 98.38 201 ILE A O 1
ATOM 1469 N N . GLY A 1 202 ? -3.833 0.984 18.536 1.00 95.88 202 GLY A N 1
ATOM 1470 C CA . GLY A 1 202 ? -2.662 0.184 18.846 1.00 95.88 202 GLY A CA 1
ATOM 1471 C C . GLY A 1 202 ? -1.405 1.005 19.144 1.00 95.88 202 GLY A C 1
ATOM 1472 O O . GLY A 1 202 ? -1.203 2.146 18.713 1.00 95.88 202 GLY A O 1
ATOM 1473 N N . GLU A 1 203 ? -0.529 0.363 19.897 1.00 91.81 203 GLU A N 1
ATOM 1474 C CA . GLU A 1 203 ? 0.738 0.865 20.427 1.00 91.81 203 GLU A CA 1
ATOM 1475 C C . GLU A 1 203 ? 1.822 -0.207 20.195 1.00 91.81 203 GLU A C 1
ATOM 1477 O O . GLU A 1 203 ? 1.472 -1.383 20.053 1.00 91.81 203 GLU A O 1
ATOM 1482 N N . PRO A 1 204 ? 3.123 0.138 20.150 1.00 88.12 204 PRO A N 1
ATOM 1483 C CA . PRO A 1 204 ? 4.200 -0.839 20.009 1.00 88.12 204 PRO A CA 1
ATOM 1484 C C . PRO A 1 204 ? 4.077 -1.973 21.040 1.00 88.12 204 PRO A C 1
ATOM 1486 O O . PRO A 1 204 ? 4.180 -1.750 22.246 1.00 88.12 204 PRO A O 1
ATOM 1489 N N . GLY A 1 205 ? 3.833 -3.198 20.564 1.00 85.88 205 GLY A N 1
ATOM 1490 C CA . GLY A 1 205 ? 3.632 -4.381 21.415 1.00 85.88 205 GLY A CA 1
ATOM 1491 C C . GLY A 1 205 ? 2.287 -4.450 22.156 1.00 85.88 205 GLY A C 1
ATOM 1492 O O . GLY A 1 205 ? 2.085 -5.371 22.941 1.00 85.88 205 GLY A O 1
ATOM 1493 N N . GLN A 1 206 ? 1.379 -3.510 21.897 1.00 92.44 206 GLN A N 1
ATOM 1494 C CA . GLN A 1 206 ? 0.082 -3.322 22.558 1.00 92.44 206 GLN A CA 1
ATOM 1495 C C . GLN A 1 206 ? -1.030 -3.096 21.511 1.00 92.44 206 GLN A C 1
ATOM 1497 O O . GLN A 1 206 ? -1.863 -2.191 21.608 1.00 92.44 206 GLN A O 1
ATOM 1502 N N . GLY A 1 207 ? -1.010 -3.891 20.441 1.00 95.00 207 GLY A N 1
ATOM 1503 C CA . GLY A 1 207 ? -2.020 -3.843 19.385 1.00 95.00 207 GLY A CA 1
ATOM 1504 C C . GLY A 1 207 ? -3.333 -4.520 19.765 1.00 95.00 207 GLY A C 1
ATOM 1505 O O . GLY A 1 207 ? -3.408 -5.288 20.722 1.00 95.00 207 GLY A O 1
ATOM 1506 N N . ASN A 1 208 ? -4.373 -4.245 18.983 1.00 98.62 208 ASN A N 1
ATOM 1507 C CA . ASN A 1 208 ? -5.665 -4.919 19.090 1.00 98.62 208 ASN A CA 1
ATOM 1508 C C . ASN A 1 208 ? -5.719 -6.137 18.154 1.00 98.62 208 ASN A C 1
ATOM 1510 O O . ASN A 1 208 ? -4.994 -6.198 17.159 1.00 98.62 208 ASN A O 1
ATOM 1514 N N . VAL A 1 209 ? -6.628 -7.070 18.431 1.00 98.69 209 VAL A N 1
ATOM 1515 C CA . VAL A 1 209 ? -7.021 -8.147 17.510 1.00 98.69 209 VAL A CA 1
ATOM 1516 C C . VAL A 1 209 ? -8.410 -7.825 16.971 1.00 98.69 209 VAL A C 1
ATOM 1518 O O . VAL A 1 209 ? -9.352 -7.717 17.749 1.00 98.69 209 VAL A O 1
ATOM 1521 N N . ILE A 1 210 ? -8.547 -7.645 15.658 1.00 98.94 210 ILE A N 1
ATOM 1522 C CA . ILE A 1 210 ? -9.764 -7.120 15.027 1.00 98.94 210 ILE A CA 1
ATOM 1523 C C . ILE A 1 210 ? -10.178 -8.028 13.869 1.00 98.94 210 ILE A C 1
ATOM 1525 O O . ILE A 1 210 ? 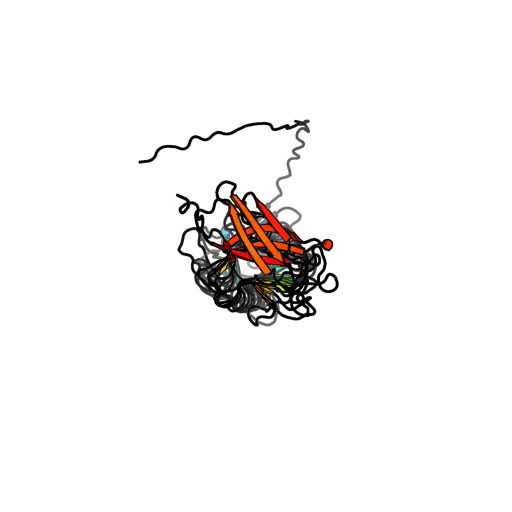-9.639 -7.953 12.760 1.00 98.94 210 ILE A O 1
ATOM 1529 N N . SER A 1 211 ? -11.151 -8.891 14.133 1.00 98.75 211 SER A N 1
ATOM 1530 C CA . SER A 1 211 ? -11.421 -10.060 13.297 1.00 98.75 211 SER A CA 1
ATOM 1531 C C . SER A 1 211 ? -12.899 -10.442 13.323 1.00 98.75 211 SER A C 1
ATOM 1533 O O . SER A 1 211 ? -13.634 -10.033 14.214 1.00 98.75 211 SER A O 1
ATOM 1535 N N . ASP A 1 212 ? -13.340 -11.216 12.330 1.00 98.62 212 ASP A N 1
ATOM 1536 C CA . ASP A 1 212 ? -14.709 -11.735 12.182 1.00 98.62 212 ASP A CA 1
ATOM 1537 C C . ASP A 1 212 ? -15.822 -10.671 12.076 1.00 98.62 212 ASP A C 1
ATOM 1539 O O . ASP A 1 212 ? -17.003 -11.006 12.085 1.00 98.62 212 ASP A O 1
ATOM 1543 N N . ASN A 1 213 ? -15.493 -9.383 11.930 1.00 98.56 213 ASN A N 1
ATOM 1544 C CA . ASN A 1 213 ? -16.510 -8.339 11.811 1.00 98.56 213 ASN A CA 1
ATOM 1545 C C . ASN A 1 213 ? -17.207 -8.409 10.441 1.00 98.56 213 ASN A C 1
ATOM 1547 O O . ASN A 1 213 ? -16.585 -8.665 9.403 1.00 98.56 213 ASN A O 1
ATOM 1551 N N . SER A 1 214 ? -18.514 -8.141 10.429 1.00 97.62 214 SER A N 1
ATOM 1552 C CA . SER A 1 214 ? -19.366 -8.265 9.236 1.00 97.62 214 SER A CA 1
ATOM 1553 C C . SER A 1 214 ? -19.091 -7.192 8.171 1.00 97.62 214 SER A C 1
ATOM 1555 O O . SER A 1 214 ? -19.593 -7.290 7.048 1.00 97.62 214 SER A O 1
ATOM 1557 N N . GLN A 1 215 ? -18.300 -6.165 8.500 1.00 97.50 215 GLN A N 1
ATOM 1558 C CA . GLN A 1 215 ? -17.761 -5.187 7.556 1.00 97.50 215 GLN A CA 1
ATOM 1559 C C . GLN A 1 215 ? -16.225 -5.191 7.574 1.00 97.50 215 GLN A C 1
ATOM 1561 O O . GLN A 1 215 ? -15.613 -6.189 7.201 1.00 97.50 215 GLN A O 1
ATOM 1566 N N . ARG A 1 216 ? -15.591 -4.065 7.914 1.00 98.56 216 ARG A N 1
ATOM 1567 C CA . ARG A 1 216 ? -14.131 -3.896 7.890 1.00 98.56 216 ARG A CA 1
ATOM 1568 C C . ARG A 1 216 ? -13.535 -4.158 9.258 1.00 98.56 216 ARG A C 1
ATOM 1570 O O . ARG A 1 216 ? -14.239 -4.052 10.258 1.00 98.56 216 ARG A O 1
ATOM 1577 N N . GLY A 1 217 ? -12.232 -4.406 9.310 1.00 98.81 217 GLY A N 1
ATOM 1578 C CA . GLY A 1 217 ? -11.517 -4.359 10.582 1.00 98.81 217 GLY A CA 1
ATOM 1579 C C . GLY A 1 217 ? -11.555 -2.939 11.150 1.00 98.81 217 GLY A C 1
ATOM 1580 O O . GLY A 1 217 ? -12.228 -2.673 12.145 1.00 98.81 217 GLY A O 1
ATOM 1581 N N . ILE A 1 218 ? -10.896 -2.009 10.459 1.00 98.88 218 ILE A N 1
ATOM 1582 C CA . ILE A 1 218 ? -10.839 -0.591 10.832 1.00 98.88 218 ILE A CA 1
ATOM 1583 C C . ILE A 1 218 ? -11.316 0.282 9.668 1.00 98.88 218 ILE A C 1
ATOM 1585 O O . ILE A 1 218 ? -10.894 0.101 8.525 1.00 98.88 218 ILE A O 1
ATOM 1589 N N . ALA A 1 219 ? -12.172 1.260 9.955 1.00 98.25 219 ALA A N 1
ATOM 1590 C CA . ALA A 1 219 ? -12.656 2.227 8.978 1.00 98.25 219 ALA A CA 1
ATOM 1591 C C . ALA A 1 219 ? -12.451 3.669 9.463 1.00 98.25 219 ALA A C 1
ATOM 1593 O O . ALA A 1 219 ? -13.149 4.124 10.361 1.00 98.25 219 ALA A O 1
ATOM 1594 N N . ILE A 1 220 ? -11.556 4.408 8.810 1.00 96.00 220 ILE A N 1
ATOM 1595 C CA . ILE A 1 220 ? -11.462 5.867 8.898 1.00 96.00 220 ILE A CA 1
ATOM 1596 C C . ILE A 1 220 ? -12.356 6.444 7.800 1.00 96.00 220 ILE A C 1
ATOM 1598 O O . ILE A 1 220 ? -12.058 6.328 6.606 1.00 96.00 220 ILE A O 1
ATOM 1602 N N . GLY A 1 221 ? -13.510 6.979 8.193 1.00 84.19 221 GLY A N 1
ATOM 1603 C CA . GLY A 1 221 ? -14.566 7.368 7.271 1.00 84.19 221 GLY A CA 1
ATOM 1604 C C . GLY A 1 221 ? -14.816 8.870 7.210 1.00 84.19 221 GLY A C 1
ATOM 1605 O O . GLY A 1 221 ? -15.010 9.501 8.239 1.00 84.19 221 GLY A O 1
ATOM 1606 N N . LEU A 1 222 ? -15.018 9.357 5.979 1.00 73.94 222 LEU A N 1
ATOM 1607 C CA . LEU A 1 222 ? -15.464 10.716 5.646 1.00 73.94 222 LEU A CA 1
ATOM 1608 C C . LEU A 1 222 ? -14.369 11.776 5.868 1.00 73.94 222 LEU A C 1
ATOM 1610 O O . LEU A 1 222 ? -13.304 11.496 6.409 1.00 73.94 222 LEU A O 1
ATOM 1614 N N . GLY A 1 223 ? -14.608 12.980 5.343 1.00 79.50 223 GLY A N 1
ATOM 1615 C CA . GLY A 1 223 ? -13.637 14.074 5.343 1.00 79.50 223 GLY A CA 1
ATOM 1616 C C . GLY A 1 223 ? -13.110 14.419 6.738 1.00 79.50 223 GLY A C 1
ATOM 1617 O O . GLY A 1 223 ? -13.887 14.488 7.681 1.00 79.50 223 GLY A O 1
ATOM 1618 N N . GLY A 1 224 ? -11.812 14.694 6.871 1.00 84.44 224 GLY A N 1
ATOM 1619 C CA . GLY A 1 224 ? -11.244 15.344 8.063 1.00 84.44 224 GLY A CA 1
ATOM 1620 C C . GLY A 1 224 ? -10.930 14.433 9.254 1.00 84.44 224 GLY A C 1
ATOM 1621 O O . GLY A 1 224 ? -10.627 14.942 10.330 1.00 84.44 224 GLY A O 1
ATOM 1622 N N . ALA A 1 225 ? -11.000 13.111 9.092 1.00 95.06 225 ALA A N 1
ATOM 1623 C CA . ALA A 1 225 ? -10.431 12.157 10.043 1.00 95.06 225 ALA A CA 1
ATOM 1624 C C . ALA A 1 225 ? -8.916 12.014 9.790 1.00 95.06 225 ALA A C 1
ATOM 1626 O O . ALA A 1 225 ? -8.444 11.038 9.193 1.00 95.06 225 ALA A O 1
ATOM 1627 N N . ASP A 1 226 ? -8.167 13.043 10.178 1.00 96.00 226 ASP A N 1
ATOM 1628 C CA . ASP A 1 226 ? -6.778 13.239 9.767 1.00 96.00 226 ASP A CA 1
ATOM 1629 C C . ASP A 1 226 ? -5.787 12.799 10.856 1.00 96.00 226 ASP A C 1
ATOM 1631 O O . ASP A 1 226 ? -6.093 12.788 12.050 1.00 96.00 226 ASP A O 1
ATOM 1635 N N . MET A 1 227 ? -4.548 12.509 10.455 1.00 96.00 227 MET A N 1
ATOM 1636 C CA . MET A 1 227 ? -3.423 12.312 11.383 1.00 96.00 227 MET A CA 1
ATOM 1637 C C . MET A 1 227 ? -3.642 11.205 12.430 1.00 96.00 227 MET A C 1
ATOM 1639 O O . MET A 1 227 ? -3.096 11.277 13.530 1.00 96.00 227 MET A O 1
ATOM 1643 N N . ASN A 1 228 ? -4.444 10.188 12.116 1.00 97.38 228 ASN A N 1
ATOM 1644 C CA . ASN A 1 228 ? -4.624 9.019 12.970 1.00 97.38 228 ASN A CA 1
ATOM 1645 C C . ASN A 1 228 ? -3.519 7.987 12.709 1.00 97.38 228 ASN A C 1
ATOM 1647 O O . ASN A 1 228 ? -3.016 7.868 11.589 1.00 97.38 228 ASN A O 1
ATOM 1651 N N . THR A 1 229 ? -3.194 7.196 13.730 1.00 97.00 229 THR A N 1
ATOM 1652 C CA . THR A 1 229 ? -2.188 6.129 13.655 1.00 97.00 229 THR A CA 1
ATOM 1653 C C . THR A 1 229 ? -2.830 4.775 13.930 1.00 97.00 229 THR A C 1
ATOM 1655 O O . THR A 1 229 ? -3.447 4.576 14.973 1.00 97.00 229 THR A O 1
ATOM 1658 N N . ILE A 1 230 ? -2.642 3.824 13.019 1.00 97.81 230 ILE A N 1
ATOM 1659 C CA . ILE A 1 230 ? -3.079 2.430 13.144 1.00 97.81 230 ILE A CA 1
ATOM 1660 C C . ILE A 1 230 ? -1.837 1.550 13.118 1.00 97.81 230 ILE A C 1
ATOM 1662 O O . ILE A 1 230 ? -1.224 1.426 12.062 1.00 97.81 230 ILE A O 1
ATOM 1666 N N . GLN A 1 231 ? -1.452 0.920 14.227 1.00 95.50 231 GLN A N 1
ATOM 1667 C CA . GLN A 1 231 ? -0.199 0.156 14.280 1.00 95.50 231 GLN A CA 1
ATOM 1668 C C . GLN A 1 231 ? -0.265 -1.064 15.203 1.00 95.50 231 GLN A C 1
ATOM 1670 O O . GLN A 1 231 ? -1.061 -1.104 16.137 1.00 95.50 231 GLN A O 1
ATOM 1675 N N . SER A 1 232 ? 0.634 -2.027 14.981 1.00 94.44 232 SER A N 1
ATOM 1676 C CA . SER A 1 232 ? 0.797 -3.248 15.790 1.00 94.44 232 SER A CA 1
ATOM 1677 C C . SER A 1 232 ? -0.448 -4.139 15.913 1.00 94.44 232 SER A C 1
ATOM 1679 O O . SER A 1 232 ? -0.440 -5.076 16.708 1.00 94.44 232 SER A O 1
ATOM 1681 N N . ASN A 1 233 ? -1.519 -3.880 15.157 1.00 97.94 233 ASN A N 1
ATOM 1682 C CA . ASN A 1 233 ? -2.758 -4.650 15.251 1.00 97.94 233 ASN A CA 1
ATOM 1683 C C . ASN A 1 233 ? -2.664 -5.965 14.464 1.00 97.94 233 ASN A C 1
ATOM 1685 O O . ASN A 1 233 ? -1.987 -6.041 13.437 1.00 97.94 233 ASN A O 1
ATOM 1689 N N . ILE A 1 234 ? -3.419 -6.970 14.907 1.00 98.31 234 ILE A N 1
ATOM 1690 C CA . ILE A 1 234 ? -3.719 -8.191 14.152 1.00 98.31 234 ILE A CA 1
ATOM 1691 C C . ILE A 1 234 ? -5.124 -8.043 13.571 1.00 98.31 234 ILE A C 1
ATOM 1693 O O . ILE A 1 234 ? -6.090 -7.894 14.315 1.00 98.31 234 ILE A O 1
ATOM 1697 N N . ILE A 1 235 ? -5.253 -8.075 12.248 1.00 98.88 235 ILE A N 1
ATOM 1698 C CA . ILE A 1 235 ? -6.502 -7.795 11.537 1.00 98.88 235 ILE A CA 1
ATOM 1699 C C . ILE A 1 235 ? -6.829 -8.963 10.609 1.00 98.88 235 ILE A C 1
ATOM 1701 O O . ILE A 1 235 ? -6.119 -9.214 9.635 1.00 98.88 235 ILE A O 1
ATOM 1705 N N . GLY A 1 236 ? -7.924 -9.659 10.915 1.00 98.62 236 GLY A N 1
ATOM 1706 C CA . GLY A 1 236 ? -8.378 -10.840 10.178 1.00 98.62 236 GLY A CA 1
ATOM 1707 C C . GLY A 1 236 ? -7.693 -12.155 10.580 1.00 98.62 236 GLY A C 1
ATOM 1708 O O . GLY A 1 236 ? -7.840 -13.164 9.898 1.00 98.62 236 GLY A O 1
ATOM 1709 N N . ALA A 1 237 ? -6.994 -12.192 11.718 1.00 98.31 237 ALA A N 1
ATOM 1710 C CA . ALA A 1 237 ? -6.501 -13.427 12.335 1.00 98.31 237 ALA A CA 1
ATOM 1711 C C . ALA A 1 237 ? -6.912 -13.526 13.811 1.00 98.31 237 ALA A C 1
ATOM 1713 O O . ALA A 1 237 ? -7.321 -12.543 14.432 1.00 98.31 237 ALA A O 1
ATOM 1714 N N . ALA A 1 238 ? -6.794 -14.716 14.388 1.00 97.31 238 ALA A N 1
ATOM 1715 C CA . ALA A 1 238 ? -6.906 -14.915 15.826 1.00 97.31 238 ALA A CA 1
ATOM 1716 C C . ALA A 1 238 ? -5.715 -14.265 16.567 1.00 97.31 238 ALA A C 1
ATOM 1718 O O . ALA A 1 238 ? -4.721 -13.901 15.932 1.00 97.31 238 ALA A O 1
ATOM 1719 N N . PRO A 1 239 ? -5.743 -14.180 17.914 1.00 96.12 239 PRO A N 1
ATOM 1720 C CA . PRO A 1 239 ? -4.646 -13.597 18.697 1.00 96.12 239 PRO A CA 1
ATOM 1721 C C . PRO A 1 239 ? -3.285 -14.289 18.523 1.00 96.12 239 PRO A C 1
ATOM 1723 O O . PRO A 1 239 ? -2.255 -13.732 18.888 1.00 96.12 239 PRO A O 1
ATOM 1726 N N . ASP A 1 240 ? -3.259 -15.505 17.970 1.00 94.88 240 ASP A N 1
ATOM 1727 C CA . ASP A 1 240 ? -2.023 -16.210 17.622 1.00 94.88 240 ASP A CA 1
ATOM 1728 C C . ASP A 1 240 ? -1.336 -15.665 16.355 1.00 94.88 240 ASP A C 1
ATOM 1730 O O . ASP A 1 240 ? -0.199 -16.053 16.080 1.00 94.88 240 ASP A O 1
ATOM 1734 N N . GLY A 1 241 ? -2.011 -14.800 15.587 1.00 95.75 241 GLY A N 1
ATOM 1735 C CA . GLY A 1 241 ? -1.552 -14.262 14.306 1.00 95.75 241 GLY A CA 1
ATOM 1736 C C . GLY A 1 241 ? -1.459 -15.304 13.186 1.00 95.75 241 GLY A C 1
ATOM 1737 O O . GLY A 1 241 ? -0.805 -15.051 12.178 1.00 95.75 241 GLY A O 1
ATOM 1738 N N . LYS A 1 242 ? -2.048 -16.492 13.371 1.00 95.69 242 LYS A N 1
ATOM 1739 C CA . LYS A 1 242 ? -1.857 -17.685 12.522 1.00 95.69 242 LYS A CA 1
ATOM 1740 C C . LYS A 1 242 ? -3.154 -18.368 12.128 1.00 95.69 242 LYS A C 1
ATOM 1742 O O . LYS A 1 242 ? -3.173 -19.111 11.152 1.00 95.69 242 LYS A O 1
ATOM 1747 N N . THR A 1 243 ? -4.219 -18.179 12.894 1.00 97.44 243 THR A N 1
ATOM 1748 C CA . THR A 1 243 ? -5.519 -18.770 12.598 1.00 97.44 243 THR A CA 1
ATOM 1749 C C . THR A 1 243 ? -6.386 -17.746 11.873 1.00 97.44 243 THR A C 1
ATOM 1751 O O . THR A 1 243 ? -6.711 -16.704 12.430 1.00 97.44 243 THR A O 1
ATOM 1754 N N . ALA A 1 244 ? -6.780 -18.060 10.642 1.00 98.12 244 ALA A N 1
ATOM 1755 C CA . ALA A 1 244 ? -7.593 -17.210 9.774 1.00 98.12 244 ALA A CA 1
ATOM 1756 C C . ALA A 1 244 ? -8.959 -16.852 10.408 1.00 98.12 244 ALA A C 1
ATOM 1758 O O . ALA A 1 244 ? -9.760 -17.739 10.748 1.00 98.12 244 ALA A O 1
ATOM 1759 N N . MET A 1 245 ? -9.212 -15.551 10.594 1.00 98.06 245 MET A N 1
ATOM 1760 C CA . MET A 1 245 ? -10.414 -14.957 11.201 1.00 98.06 245 MET A CA 1
ATOM 1761 C C . MET A 1 245 ? -10.860 -13.676 10.483 1.00 98.06 245 MET A C 1
ATOM 1763 O O . MET A 1 245 ? -11.243 -12.698 11.116 1.00 98.06 245 MET A O 1
ATOM 1767 N N . GLY A 1 246 ? -10.813 -13.683 9.156 1.00 98.31 246 GLY A N 1
ATOM 1768 C CA . GLY A 1 246 ? -11.064 -12.540 8.290 1.00 98.31 246 GLY A CA 1
ATOM 1769 C C . GLY A 1 246 ? -12.292 -11.699 8.612 1.00 98.31 246 GLY A C 1
ATOM 1770 O O . GLY A 1 246 ? -13.354 -12.229 8.948 1.00 98.31 246 GLY A O 1
ATOM 1771 N N . ASN A 1 247 ? -12.161 -10.383 8.438 1.00 98.81 247 ASN A N 1
ATOM 1772 C CA . ASN A 1 247 ? -13.317 -9.494 8.330 1.00 98.81 247 ASN A CA 1
ATOM 1773 C C . ASN A 1 247 ? -13.938 -9.627 6.927 1.00 98.81 247 ASN A C 1
ATOM 1775 O O . ASN A 1 247 ? -13.255 -9.959 5.959 1.00 98.81 247 ASN A O 1
ATOM 1779 N N . PHE A 1 248 ? -15.232 -9.346 6.780 1.00 98.44 248 PHE A N 1
ATOM 1780 C CA . PHE A 1 248 ? -15.956 -9.589 5.520 1.00 98.44 248 PHE A CA 1
ATOM 1781 C C . PHE A 1 248 ? -15.623 -8.611 4.377 1.00 98.44 248 PHE A C 1
ATOM 1783 O O . PHE A 1 248 ? -15.946 -8.885 3.219 1.00 98.44 248 PHE A O 1
ATOM 1790 N N . MET A 1 249 ? -15.042 -7.447 4.677 1.00 98.62 249 MET A N 1
ATOM 1791 C CA . MET A 1 249 ? -14.671 -6.424 3.691 1.00 98.62 249 MET A CA 1
ATOM 1792 C C . MET A 1 249 ? -13.159 -6.151 3.704 1.00 98.62 249 MET A C 1
ATOM 1794 O O . MET A 1 249 ? -12.370 -7.084 3.667 1.00 98.62 249 MET A O 1
ATOM 1798 N N . GLU A 1 250 ? -12.743 -4.882 3.655 1.00 98.69 250 GLU A N 1
ATOM 1799 C CA . GLU A 1 250 ? -11.336 -4.498 3.753 1.00 98.69 250 GLU A CA 1
ATOM 1800 C C . GLU A 1 250 ? -10.807 -4.676 5.189 1.00 98.69 250 GLU A C 1
ATOM 1802 O O . GLU A 1 250 ? -11.549 -4.455 6.149 1.00 98.69 250 GLU A O 1
ATOM 1807 N N . GLY A 1 251 ? -9.525 -5.013 5.350 1.00 98.81 251 GLY A N 1
ATOM 1808 C CA . GLY A 1 251 ? -8.886 -5.013 6.670 1.00 98.81 251 GLY A CA 1
ATOM 1809 C C . GLY A 1 251 ? -8.858 -3.602 7.263 1.00 98.81 251 GLY A C 1
ATOM 1810 O O . GLY A 1 251 ? -9.416 -3.357 8.335 1.00 98.81 251 GLY A O 1
ATOM 1811 N N . ILE A 1 252 ? -8.284 -2.656 6.515 1.00 98.88 252 ILE A N 1
ATOM 1812 C CA . ILE A 1 252 ? -8.253 -1.226 6.849 1.00 98.88 252 ILE A CA 1
ATOM 1813 C C . ILE A 1 252 ? -8.770 -0.402 5.664 1.00 98.88 252 ILE A C 1
ATOM 1815 O O . ILE A 1 252 ? -8.284 -0.541 4.542 1.00 98.88 252 ILE A O 1
ATOM 1819 N N . LEU A 1 253 ? -9.719 0.501 5.918 1.00 98.56 253 LEU A N 1
ATOM 1820 C CA . LEU A 1 253 ? -10.137 1.549 4.983 1.00 98.56 253 LEU A CA 1
ATOM 1821 C C . LEU A 1 253 ? -9.799 2.929 5.543 1.00 98.56 253 LEU A C 1
ATOM 1823 O O . LEU A 1 253 ? -10.227 3.260 6.645 1.00 98.56 253 LEU A O 1
ATOM 1827 N N . VAL A 1 254 ? -9.164 3.766 4.727 1.00 97.69 254 VAL A N 1
ATOM 1828 C CA . VAL A 1 254 ? -9.074 5.216 4.917 1.00 97.69 254 VAL A CA 1
ATOM 1829 C C . VAL A 1 254 ? -9.758 5.903 3.743 1.00 97.69 254 VAL A C 1
ATOM 1831 O O . VAL A 1 254 ? -9.392 5.689 2.588 1.00 97.69 254 VAL A O 1
ATOM 1834 N N . ASN A 1 255 ? -10.790 6.695 4.020 1.00 95.56 255 ASN A N 1
ATOM 1835 C CA . ASN A 1 255 ? -11.598 7.355 3.001 1.00 95.56 255 ASN A CA 1
ATOM 1836 C C . ASN A 1 255 ? -11.788 8.832 3.346 1.00 95.56 255 ASN A C 1
ATOM 1838 O O . ASN A 1 255 ? -12.641 9.146 4.174 1.00 95.56 255 ASN A O 1
ATOM 1842 N N . GLN A 1 256 ? -11.060 9.712 2.650 1.00 93.81 256 GLN A N 1
ATOM 1843 C CA . GLN A 1 256 ? -11.093 11.175 2.829 1.00 93.81 256 GLN A CA 1
ATOM 1844 C C . GLN A 1 256 ? -10.438 11.725 4.114 1.00 93.81 256 GLN A C 1
ATOM 1846 O O . GLN A 1 256 ? -10.722 12.858 4.496 1.00 93.81 256 GLN A O 1
ATOM 1851 N N . GLY A 1 257 ? -9.525 10.977 4.743 1.00 93.12 257 GLY A N 1
ATOM 1852 C CA . GLY A 1 257 ? -8.689 11.461 5.853 1.00 93.12 257 GLY A CA 1
ATOM 1853 C C . GLY A 1 257 ? -7.221 11.580 5.440 1.00 93.12 257 GLY A C 1
ATOM 1854 O O . GLY A 1 257 ? -6.657 10.616 4.939 1.00 93.12 257 GLY A O 1
ATOM 1855 N N . ASN A 1 258 ? -6.582 12.723 5.657 1.00 95.31 258 ASN A N 1
ATOM 1856 C CA . ASN A 1 258 ? -5.210 12.983 5.217 1.00 95.31 258 ASN A CA 1
ATOM 1857 C C . ASN A 1 258 ? -4.185 12.752 6.332 1.00 95.31 258 ASN A C 1
ATOM 1859 O O . ASN A 1 258 ? -4.499 12.830 7.521 1.00 95.31 258 ASN A O 1
ATOM 1863 N N . GLY A 1 259 ? -2.929 12.507 5.959 1.00 95.25 259 GLY A N 1
ATOM 1864 C CA . GLY A 1 259 ? -1.831 12.416 6.928 1.00 95.25 259 GLY A CA 1
ATOM 1865 C C . GLY A 1 259 ? -1.917 11.211 7.869 1.00 95.25 259 GLY A C 1
ATOM 1866 O O . GLY A 1 259 ? -1.274 11.209 8.914 1.00 95.25 259 GLY A O 1
ATOM 1867 N N . ASN A 1 260 ? -2.743 10.212 7.549 1.00 96.19 260 ASN A N 1
ATOM 1868 C CA . ASN A 1 260 ? -2.910 9.024 8.381 1.00 96.19 260 ASN A CA 1
ATOM 1869 C C . ASN A 1 260 ? -1.694 8.090 8.257 1.00 96.19 260 ASN A C 1
ATOM 1871 O O . ASN A 1 260 ? -1.096 7.966 7.187 1.00 96.19 260 ASN A O 1
ATOM 1875 N N . ILE A 1 261 ? -1.350 7.404 9.346 1.00 95.50 261 ILE A N 1
ATOM 1876 C CA . ILE A 1 261 ? -0.259 6.428 9.407 1.00 95.50 261 ILE A CA 1
ATOM 1877 C C . ILE A 1 261 ? -0.853 5.034 9.609 1.00 95.50 261 ILE A C 1
ATOM 1879 O O . ILE A 1 261 ? -1.569 4.782 10.576 1.00 95.50 261 ILE A O 1
ATOM 1883 N N . ILE A 1 262 ? -0.531 4.114 8.704 1.00 96.69 262 ILE A N 1
ATOM 1884 C CA . ILE A 1 262 ? -0.890 2.699 8.777 1.00 96.69 262 ILE A CA 1
ATOM 1885 C C . ILE A 1 262 ? 0.405 1.897 8.888 1.00 96.69 262 ILE A C 1
ATOM 1887 O O . ILE A 1 262 ? 1.136 1.710 7.914 1.00 96.69 262 ILE A O 1
ATOM 1891 N N . GLY A 1 263 ? 0.675 1.440 10.102 1.00 92.25 263 GLY A N 1
ATOM 1892 C CA . GLY A 1 263 ? 1.890 0.766 10.526 1.00 92.25 263 GLY A CA 1
ATOM 1893 C C . GLY A 1 263 ? 2.754 1.660 11.415 1.00 92.25 263 GLY A C 1
ATOM 1894 O O . GLY A 1 263 ? 2.246 2.539 12.107 1.00 92.25 263 GLY A O 1
ATOM 1895 N N . GLY A 1 264 ? 4.055 1.387 11.432 1.00 75.50 264 GLY A N 1
ATOM 1896 C CA . GLY A 1 264 ? 4.977 1.861 12.468 1.00 75.50 264 GLY A CA 1
ATOM 1897 C C . GLY A 1 264 ? 5.688 3.180 12.211 1.00 75.50 264 GLY A C 1
ATOM 1898 O O . GLY A 1 264 ? 5.969 3.511 11.061 1.00 75.50 264 GLY A O 1
ATOM 1899 N N . ASP A 1 265 ? 6.058 3.890 13.283 1.00 59.03 265 ASP A N 1
ATOM 1900 C CA . ASP A 1 265 ? 6.719 5.197 13.243 1.00 59.03 265 ASP A CA 1
ATOM 1901 C C . ASP A 1 265 ? 8.112 5.311 13.863 1.00 59.03 265 ASP A C 1
ATOM 1903 O O . ASP A 1 265 ? 8.671 6.407 13.756 1.00 59.03 265 ASP A O 1
ATOM 1907 N N . ARG A 1 266 ? 8.683 4.199 14.369 1.00 54.50 266 ARG A N 1
ATOM 1908 C CA . ARG A 1 266 ? 10.118 3.869 14.553 1.00 54.50 266 ARG A CA 1
ATOM 1909 C C . ARG A 1 266 ? 10.340 3.224 15.918 1.00 54.50 266 ARG A C 1
ATOM 1911 O O . ARG A 1 266 ? 10.375 3.927 16.920 1.00 54.50 266 ARG A O 1
ATOM 1918 N N . THR A 1 267 ? 10.681 1.925 15.915 1.00 55.34 267 THR A N 1
ATOM 1919 C CA . THR A 1 267 ? 11.767 1.253 16.684 1.00 55.34 267 THR A CA 1
ATOM 1920 C C . THR A 1 267 ? 11.483 -0.215 17.070 1.00 55.34 267 THR A C 1
ATOM 1922 O O . THR A 1 267 ? 12.420 -0.869 17.535 1.00 55.34 267 THR A O 1
ATOM 1925 N N . GLN A 1 268 ? 10.265 -0.767 16.887 1.00 52.94 268 GLN A N 1
ATOM 1926 C CA . GLN A 1 268 ? 9.905 -2.100 17.442 1.00 52.94 268 GLN A CA 1
ATOM 1927 C C . GLN A 1 268 ? 8.986 -3.034 16.603 1.00 52.94 268 GLN A C 1
ATOM 1929 O O . GLN A 1 268 ? 8.169 -3.737 17.187 1.00 52.94 268 GLN A O 1
ATOM 1934 N N . ASN A 1 269 ? 9.108 -3.138 15.272 1.00 64.50 269 ASN A N 1
ATOM 1935 C CA . ASN A 1 269 ? 8.187 -3.971 14.456 1.00 64.50 269 ASN A CA 1
ATOM 1936 C C . ASN A 1 269 ? 6.709 -3.571 14.642 1.00 64.50 269 ASN A C 1
ATOM 1938 O O . ASN A 1 269 ? 5.837 -4.400 14.874 1.00 64.50 269 ASN A O 1
ATOM 1942 N N . GLU A 1 270 ? 6.427 -2.276 14.542 1.00 81.31 270 GLU A N 1
ATOM 1943 C CA . GLU A 1 270 ? 5.103 -1.678 14.781 1.00 81.31 270 GLU A CA 1
ATOM 1944 C C . GLU A 1 270 ? 4.105 -1.897 13.621 1.00 81.31 270 GLU A C 1
ATOM 1946 O O . GLU A 1 270 ? 3.038 -1.285 13.574 1.00 81.31 270 GLU A O 1
ATOM 1951 N N . GLY A 1 271 ? 4.446 -2.763 12.669 1.00 90.38 271 GLY A N 1
ATOM 1952 C CA . GLY A 1 271 ? 3.597 -3.144 11.548 1.00 90.38 271 GLY A CA 1
ATOM 1953 C C . GLY A 1 271 ? 2.279 -3.770 11.973 1.00 90.38 271 GLY A C 1
ATOM 1954 O O . GLY A 1 271 ? 2.220 -4.496 12.962 1.00 90.38 271 GLY A O 1
ATOM 1955 N N . ASN A 1 272 ? 1.220 -3.536 11.200 1.00 96.62 272 ASN A N 1
ATOM 1956 C CA . ASN A 1 272 ? 0.006 -4.333 11.341 1.00 96.62 272 ASN A CA 1
ATOM 1957 C C . ASN A 1 272 ? 0.165 -5.663 10.590 1.00 96.62 272 ASN A C 1
ATOM 1959 O O . ASN A 1 272 ? 0.774 -5.704 9.519 1.00 96.62 272 ASN A O 1
ATOM 1963 N N . LEU A 1 273 ? -0.431 -6.724 11.130 1.00 96.81 273 LEU A N 1
ATOM 1964 C CA . LEU A 1 273 ? -0.644 -8.003 10.456 1.00 96.81 273 LEU A CA 1
ATOM 1965 C C . LEU A 1 273 ? -2.054 -8.011 9.857 1.00 96.81 273 LEU A C 1
ATOM 1967 O O . LEU A 1 273 ? -3.023 -7.934 10.607 1.00 96.81 273 LEU A O 1
ATOM 1971 N N . ILE A 1 274 ? -2.185 -8.083 8.531 1.00 98.69 274 ILE A N 1
ATOM 1972 C CA . ILE A 1 274 ? -3.465 -7.914 7.823 1.00 98.69 274 ILE A CA 1
ATOM 1973 C C . ILE A 1 274 ? -3.685 -9.058 6.830 1.00 98.69 274 ILE A C 1
ATOM 1975 O O . ILE A 1 274 ? -3.063 -9.114 5.766 1.00 98.69 274 ILE A O 1
ATOM 1979 N N . VAL A 1 275 ? -4.590 -9.970 7.172 1.00 98.62 275 VAL A N 1
ATOM 1980 C CA . VAL A 1 275 ? -4.740 -11.273 6.504 1.00 98.62 275 VAL A CA 1
ATOM 1981 C C . VAL A 1 275 ? -6.202 -11.715 6.426 1.00 98.62 275 VAL A C 1
ATOM 1983 O O . VAL A 1 275 ? -7.026 -11.227 7.194 1.00 98.62 275 VAL A O 1
ATOM 1986 N N . ASP A 1 276 ? -6.522 -12.641 5.516 1.00 98.56 276 ASP A N 1
ATOM 1987 C CA . ASP A 1 276 ? -7.834 -13.313 5.391 1.00 98.56 276 ASP A CA 1
ATOM 1988 C C . ASP A 1 276 ? -9.053 -12.380 5.207 1.00 98.56 276 ASP A C 1
ATOM 1990 O O . ASP A 1 276 ? -10.194 -12.811 5.345 1.00 98.56 276 ASP A O 1
ATOM 1994 N N . ASN A 1 277 ? -8.876 -11.088 4.911 1.00 98.81 277 ASN A N 1
ATOM 1995 C CA . ASN A 1 277 ? -10.016 -10.181 4.760 1.00 98.81 277 ASN A CA 1
ATOM 1996 C C . ASN A 1 277 ? -10.717 -10.416 3.412 1.00 98.81 277 ASN A C 1
ATOM 1998 O O . ASN A 1 277 ? -10.066 -10.594 2.383 1.00 98.81 277 ASN A O 1
ATOM 2002 N N . GLY A 1 278 ? -12.052 -10.340 3.395 1.00 98.62 278 GLY A N 1
ATOM 2003 C CA . GLY A 1 278 ? -12.899 -10.651 2.233 1.00 98.62 278 GLY A CA 1
ATOM 2004 C C . GLY A 1 278 ? -12.787 -9.683 1.044 1.00 98.62 278 GLY A C 1
ATOM 2005 O O . GLY A 1 278 ? -13.556 -9.786 0.084 1.00 98.62 278 GLY A O 1
ATOM 2006 N N . ARG A 1 279 ? -11.868 -8.709 1.104 1.00 98.31 279 ARG A N 1
ATOM 2007 C CA . ARG A 1 279 ? -11.493 -7.786 0.020 1.00 98.31 279 ARG A CA 1
ATOM 2008 C C . ARG A 1 279 ? -9.999 -7.451 0.100 1.00 98.31 279 ARG A C 1
ATOM 2010 O O . ARG A 1 279 ? -9.172 -8.340 0.160 1.00 98.31 279 ARG A O 1
ATOM 2017 N N . ARG A 1 280 ? -9.636 -6.166 0.059 1.00 98.25 280 ARG A N 1
ATOM 2018 C CA . ARG A 1 280 ? -8.250 -5.694 0.147 1.00 98.25 280 ARG A CA 1
ATOM 2019 C C . ARG A 1 280 ? -7.741 -5.784 1.575 1.00 98.25 280 ARG A C 1
ATOM 2021 O O . ARG A 1 280 ? -8.526 -5.599 2.508 1.00 98.25 280 ARG A O 1
ATOM 2028 N N . GLY A 1 281 ? -6.431 -5.925 1.739 1.00 98.75 281 GLY A N 1
ATOM 2029 C CA . GLY A 1 281 ? -5.806 -5.722 3.043 1.00 98.75 281 GLY A CA 1
ATOM 2030 C C . GLY A 1 281 ? -5.980 -4.272 3.506 1.00 98.75 281 GLY A C 1
ATOM 2031 O O . GLY A 1 281 ? -6.666 -4.000 4.492 1.00 98.75 281 GLY A O 1
ATOM 2032 N N . ILE A 1 282 ? -5.420 -3.332 2.742 1.00 98.88 282 ILE A N 1
ATOM 2033 C CA . ILE A 1 282 ? -5.476 -1.889 3.010 1.00 98.88 282 ILE A CA 1
ATOM 2034 C C . ILE A 1 282 ? -6.044 -1.154 1.793 1.00 98.88 282 ILE A C 1
ATOM 2036 O O . ILE A 1 282 ? -5.601 -1.373 0.669 1.00 98.88 282 ILE A O 1
ATOM 2040 N N . LEU A 1 283 ? -6.990 -0.238 2.017 1.00 98.38 283 LEU A N 1
ATOM 2041 C CA . LEU A 1 283 ? -7.461 0.724 1.020 1.00 98.38 283 LEU A CA 1
ATOM 2042 C C . LEU A 1 283 ? -7.340 2.154 1.555 1.00 98.38 283 LEU A C 1
ATOM 2044 O O . LEU A 1 283 ? -8.061 2.519 2.479 1.00 98.38 283 LEU A O 1
ATOM 2048 N N . ALA A 1 284 ? -6.513 2.984 0.922 1.00 97.31 284 ALA A N 1
ATOM 2049 C CA . ALA A 1 284 ? -6.480 4.431 1.134 1.00 97.31 284 ALA A CA 1
ATOM 2050 C C . ALA A 1 284 ? -7.044 5.146 -0.101 1.00 97.31 284 ALA A C 1
ATOM 2052 O O . ALA A 1 284 ? -6.441 5.126 -1.174 1.00 97.31 284 ALA A O 1
ATOM 2053 N N . THR A 1 285 ? -8.217 5.768 0.024 1.00 96.19 285 THR A N 1
ATOM 2054 C CA . THR A 1 285 ? -8.918 6.417 -1.091 1.00 96.19 285 THR A CA 1
ATOM 2055 C C . THR A 1 285 ? -9.193 7.888 -0.794 1.00 96.19 285 THR A C 1
ATOM 2057 O O . THR A 1 285 ? -9.782 8.224 0.233 1.00 96.19 285 THR A O 1
ATOM 2060 N N . SER A 1 286 ? -8.804 8.771 -1.717 1.00 95.12 286 SER A N 1
ATOM 2061 C CA . SER A 1 286 ? -8.933 10.227 -1.550 1.00 95.12 286 SER A CA 1
ATOM 2062 C C . SER A 1 286 ? -8.282 10.730 -0.259 1.00 95.12 286 SER A C 1
ATOM 2064 O O . SER A 1 286 ? -8.881 11.512 0.466 1.00 95.12 286 SER A O 1
ATOM 2066 N N . SER A 1 287 ? -7.096 10.206 0.046 1.00 94.44 287 SER A N 1
ATOM 2067 C CA . SER A 1 287 ? -6.462 10.220 1.367 1.00 94.44 287 SER A CA 1
ATOM 2068 C C . SER A 1 287 ? -5.020 10.700 1.219 1.00 94.44 287 SER A C 1
ATOM 2070 O O . SER A 1 287 ? -4.101 9.885 1.185 1.00 94.44 287 SER A O 1
ATOM 2072 N N . ASP A 1 288 ? -4.823 12.004 1.039 1.00 95.69 288 ASP A N 1
ATOM 2073 C CA . ASP A 1 288 ? -3.515 12.580 0.716 1.00 95.69 288 ASP A CA 1
ATOM 2074 C C . ASP A 1 288 ? -2.535 12.445 1.893 1.00 95.69 288 ASP A C 1
ATOM 2076 O O . ASP A 1 288 ? -2.935 12.353 3.054 1.00 95.69 288 ASP A O 1
ATOM 2080 N N . GLU A 1 289 ? -1.236 12.420 1.592 1.00 95.62 289 GLU A N 1
ATOM 2081 C CA . GLU A 1 289 ? -0.157 12.361 2.594 1.00 95.62 289 GLU A CA 1
ATOM 2082 C C . GLU A 1 289 ? -0.257 11.157 3.561 1.00 95.62 289 GLU A C 1
ATOM 2084 O O . GLU A 1 289 ? 0.250 11.196 4.679 1.00 95.62 289 GLU A O 1
ATOM 2089 N N . THR A 1 290 ? -0.904 10.065 3.143 1.00 95.31 290 THR A N 1
ATOM 2090 C CA . THR A 1 290 ? -1.021 8.838 3.942 1.00 95.31 290 THR A CA 1
ATOM 2091 C C . THR A 1 290 ? 0.280 8.044 3.881 1.00 95.31 290 THR A C 1
ATOM 2093 O O . THR A 1 290 ? 0.840 7.831 2.805 1.00 95.31 290 THR A O 1
ATOM 2096 N N . SER A 1 291 ? 0.752 7.563 5.029 1.00 95.00 291 SER A N 1
ATOM 2097 C CA . SER A 1 291 ? 1.936 6.710 5.138 1.00 95.00 291 SER A CA 1
ATOM 2098 C C . SER A 1 291 ? 1.520 5.279 5.468 1.00 95.00 291 SER A C 1
ATOM 2100 O O . SER A 1 291 ? 0.912 5.032 6.505 1.00 95.00 291 SER A O 1
ATOM 2102 N N . ILE A 1 292 ? 1.839 4.330 4.592 1.00 96.56 292 ILE A N 1
ATOM 2103 C CA . ILE A 1 292 ? 1.561 2.901 4.760 1.00 96.56 292 ILE A CA 1
ATOM 2104 C C . ILE A 1 292 ? 2.904 2.182 4.804 1.00 96.56 292 ILE A C 1
ATOM 2106 O O . ILE A 1 292 ? 3.535 2.009 3.763 1.00 96.56 292 ILE A O 1
ATOM 2110 N N . ARG A 1 293 ? 3.381 1.792 5.986 1.00 91.94 293 ARG A N 1
ATOM 2111 C CA . ARG A 1 293 ? 4.762 1.310 6.155 1.00 91.94 293 ARG A CA 1
ATOM 2112 C C . ARG A 1 293 ? 4.904 0.218 7.206 1.00 91.94 293 ARG A C 1
ATOM 2114 O O . ARG A 1 293 ? 4.222 0.230 8.225 1.00 91.94 293 ARG A O 1
ATOM 2121 N N . GLY A 1 294 ? 5.822 -0.712 6.962 1.00 90.25 294 GLY A N 1
ATOM 2122 C CA . GLY A 1 294 ? 6.164 -1.795 7.883 1.00 90.25 294 GLY A CA 1
ATOM 2123 C C . GLY A 1 294 ? 5.080 -2.856 8.087 1.00 90.25 294 GLY A C 1
ATOM 2124 O O . GLY A 1 294 ? 5.184 -3.610 9.045 1.00 90.25 294 GLY A O 1
ATOM 2125 N N . ASN A 1 295 ? 4.030 -2.917 7.262 1.00 94.56 295 ASN A N 1
ATOM 2126 C CA . ASN A 1 295 ? 2.928 -3.870 7.447 1.00 94.56 295 ASN A CA 1
ATOM 2127 C C . ASN A 1 295 ? 3.237 -5.249 6.837 1.00 94.56 295 ASN A C 1
ATOM 2129 O O . ASN A 1 295 ? 3.924 -5.343 5.822 1.00 94.56 295 ASN A O 1
ATOM 2133 N N . LEU A 1 296 ? 2.656 -6.300 7.423 1.00 94.38 296 LEU A N 1
ATOM 2134 C CA . LEU A 1 296 ? 2.605 -7.665 6.889 1.00 94.38 296 LEU A CA 1
ATOM 2135 C C . LEU A 1 296 ? 1.210 -7.896 6.302 1.00 94.38 296 LEU A C 1
ATOM 2137 O O . LEU A 1 296 ? 0.223 -7.883 7.039 1.00 94.38 296 LEU A O 1
ATOM 2141 N N . VAL A 1 297 ? 1.108 -8.077 4.985 1.00 97.31 297 VAL A N 1
ATOM 2142 C CA . VAL A 1 297 ? -0.179 -8.124 4.278 1.00 97.31 297 VAL A CA 1
ATOM 2143 C C . VAL A 1 297 ? -0.303 -9.389 3.431 1.00 97.31 297 VAL A C 1
ATOM 2145 O O . VAL A 1 297 ? 0.426 -9.575 2.457 1.00 97.31 297 VAL A O 1
ATOM 2148 N N . GLY A 1 298 ? -1.273 -10.230 3.791 1.00 96.88 298 GLY A N 1
ATOM 2149 C CA . GLY A 1 298 ? -1.563 -11.512 3.138 1.00 96.88 298 GLY A CA 1
ATOM 2150 C C . GLY A 1 298 ? -0.671 -12.676 3.589 1.00 96.88 298 GLY A C 1
ATOM 2151 O O . GLY A 1 298 ? -0.755 -13.774 3.052 1.00 96.88 298 GLY A O 1
ATOM 2152 N N . VAL A 1 299 ? 0.161 -12.471 4.611 1.00 93.00 299 VAL A N 1
ATOM 2153 C CA . VAL A 1 299 ? 1.018 -13.508 5.203 1.00 93.00 299 VAL A CA 1
ATOM 2154 C C . VAL A 1 299 ? 0.888 -13.467 6.716 1.00 93.00 299 VAL A C 1
ATOM 2156 O O . VAL A 1 299 ? 0.799 -12.387 7.293 1.00 93.00 299 VAL A O 1
ATOM 2159 N N . ASN A 1 300 ? 0.829 -14.632 7.355 1.00 91.69 300 ASN A N 1
ATOM 2160 C CA . ASN A 1 300 ? 0.608 -14.757 8.793 1.00 91.69 300 ASN A CA 1
ATOM 2161 C C . ASN A 1 300 ? 1.878 -14.412 9.609 1.00 91.69 300 ASN A C 1
ATOM 2163 O O . ASN A 1 300 ? 2.939 -14.123 9.056 1.00 91.69 300 ASN A O 1
ATOM 2167 N N . ALA A 1 301 ? 1.799 -14.481 10.941 1.00 90.31 301 ALA A N 1
ATOM 2168 C CA . ALA A 1 301 ? 2.925 -14.161 11.830 1.00 90.31 301 ALA A CA 1
ATOM 2169 C C . ALA A 1 301 ? 4.162 -15.082 11.686 1.00 90.31 301 ALA A C 1
ATOM 2171 O O . ALA A 1 301 ? 5.249 -14.708 12.123 1.00 90.31 301 ALA A O 1
ATOM 2172 N N . ASP A 1 302 ? 4.009 -16.274 11.098 1.00 88.12 302 ASP A N 1
ATOM 2173 C CA . ASP A 1 302 ? 5.108 -17.194 10.766 1.00 88.12 302 ASP A CA 1
ATOM 2174 C C . ASP A 1 302 ? 5.635 -16.995 9.330 1.00 88.12 302 ASP A C 1
ATOM 2176 O O . ASP A 1 302 ? 6.628 -17.618 8.951 1.00 88.12 302 ASP A O 1
ATOM 2180 N N . GLY A 1 303 ? 4.997 -16.126 8.540 1.00 86.25 303 GLY A N 1
ATOM 2181 C CA . GLY A 1 303 ? 5.271 -15.949 7.117 1.00 86.25 303 GLY A CA 1
ATOM 2182 C C . GLY A 1 303 ? 4.596 -16.990 6.219 1.00 86.25 303 GLY A C 1
ATOM 2183 O O . GLY A 1 303 ? 4.997 -17.139 5.072 1.00 86.25 303 GLY A O 1
ATOM 2184 N N . ASP A 1 304 ? 3.591 -17.727 6.694 1.00 90.44 304 ASP A N 1
ATOM 2185 C CA . ASP A 1 304 ? 2.805 -18.588 5.807 1.00 90.44 304 ASP A CA 1
ATOM 2186 C C . ASP A 1 304 ? 1.717 -17.779 5.083 1.00 90.44 304 ASP A C 1
ATOM 2188 O O . ASP A 1 304 ? 1.128 -16.854 5.646 1.00 90.44 304 ASP A O 1
ATOM 2192 N N . ALA A 1 305 ? 1.407 -18.193 3.855 1.00 92.94 305 ALA A N 1
ATOM 2193 C CA . ALA A 1 305 ? 0.266 -17.746 3.054 1.00 92.94 305 ALA A CA 1
ATOM 2194 C C . ALA A 1 305 ? -1.044 -17.611 3.860 1.00 92.94 305 ALA A C 1
ATOM 2196 O O . ALA A 1 305 ? -1.522 -18.578 4.465 1.00 92.94 305 ALA A O 1
ATOM 2197 N N . MET A 1 306 ? -1.626 -16.409 3.844 1.00 95.75 306 MET A N 1
ATOM 2198 C CA . MET A 1 306 ? -2.943 -16.092 4.402 1.00 95.75 306 MET A CA 1
ATOM 2199 C C . MET A 1 306 ? -3.529 -14.848 3.711 1.00 95.75 306 MET A C 1
ATOM 2201 O O . MET A 1 306 ? -3.849 -13.839 4.350 1.00 95.75 306 MET A O 1
ATOM 2205 N N . GLY A 1 307 ? -3.600 -14.910 2.382 1.00 96.75 307 GLY A N 1
ATOM 2206 C CA . GLY A 1 307 ? -4.013 -13.814 1.513 1.00 96.75 307 GLY A CA 1
ATOM 2207 C C . GLY A 1 307 ? -5.345 -13.150 1.849 1.00 96.75 307 GLY A C 1
ATOM 2208 O O . GLY A 1 307 ? -6.244 -13.754 2.431 1.00 96.75 307 GLY A O 1
ATOM 2209 N N . ASN A 1 308 ? -5.486 -11.894 1.427 1.00 98.56 308 ASN A N 1
ATOM 2210 C CA . ASN A 1 308 ? -6.785 -11.227 1.348 1.00 98.56 308 ASN A CA 1
ATOM 2211 C C . ASN A 1 308 ? -7.443 -11.501 -0.026 1.00 98.56 308 ASN A C 1
ATOM 2213 O O . ASN A 1 308 ? -6.750 -11.743 -1.017 1.00 98.56 308 ASN A O 1
ATOM 2217 N N . ASP A 1 309 ? -8.771 -11.401 -0.119 1.00 98.38 309 ASP A N 1
ATOM 2218 C CA . ASP A 1 309 ? -9.578 -11.691 -1.325 1.00 98.38 309 ASP A CA 1
ATOM 2219 C C . ASP A 1 309 ? -9.515 -10.593 -2.427 1.00 98.38 309 ASP A C 1
ATOM 2221 O O . ASP A 1 309 ? -10.348 -10.545 -3.338 1.00 98.38 309 ASP A O 1
ATOM 2225 N N . GLY A 1 310 ? -8.535 -9.691 -2.366 1.00 98.00 310 GLY A N 1
ATOM 2226 C CA . GLY A 1 310 ? -8.301 -8.586 -3.301 1.00 98.00 310 GLY A CA 1
ATOM 2227 C C . GLY A 1 310 ? -6.837 -8.128 -3.270 1.00 98.00 310 GLY A C 1
ATOM 2228 O O . GLY A 1 310 ? -6.007 -8.836 -2.713 1.00 98.00 310 GLY A O 1
ATOM 2229 N N . PRO A 1 311 ? -6.488 -6.945 -3.817 1.00 98.31 311 PRO A N 1
ATOM 2230 C CA . PRO A 1 311 ? -5.137 -6.395 -3.690 1.00 98.31 311 PRO A CA 1
ATOM 2231 C C . PRO A 1 311 ? -4.673 -6.270 -2.234 1.00 98.31 311 PRO A C 1
ATOM 2233 O O . PRO A 1 311 ? -5.475 -5.954 -1.350 1.00 98.31 311 PRO A O 1
ATOM 2236 N N . GLY A 1 312 ? -3.375 -6.456 -1.988 1.00 98.50 312 GLY A N 1
ATOM 2237 C CA . GLY A 1 312 ? -2.813 -6.302 -0.646 1.00 98.50 312 GLY A CA 1
ATOM 2238 C C . GLY A 1 312 ? -2.960 -4.865 -0.145 1.00 98.50 312 GLY A C 1
ATOM 2239 O O . GLY A 1 312 ? -3.637 -4.609 0.853 1.00 98.50 312 GLY A O 1
ATOM 2240 N N . ILE A 1 313 ? -2.382 -3.917 -0.884 1.00 98.75 313 ILE A N 1
ATOM 2241 C CA . ILE A 1 313 ? -2.459 -2.479 -0.606 1.00 98.75 313 ILE A CA 1
ATOM 2242 C C . ILE A 1 313 ? -2.994 -1.762 -1.847 1.00 98.75 313 ILE A C 1
ATOM 2244 O O . ILE A 1 313 ? -2.383 -1.822 -2.909 1.00 98.75 313 ILE A O 1
ATOM 2248 N N . GLU A 1 314 ? -4.106 -1.041 -1.714 1.00 98.44 314 GLU A N 1
ATOM 2249 C CA . GLU A 1 314 ? -4.639 -0.159 -2.757 1.00 98.44 314 GLU A CA 1
ATOM 2250 C C . GLU A 1 314 ? -4.609 1.304 -2.298 1.00 98.44 314 GLU A C 1
ATOM 2252 O O . GLU A 1 314 ? -5.161 1.660 -1.254 1.00 98.44 314 GLU A O 1
ATOM 2257 N N . VAL A 1 315 ? -4.000 2.168 -3.109 1.00 97.12 315 VAL A N 1
ATOM 2258 C CA . VAL A 1 315 ? -3.998 3.626 -2.938 1.00 97.12 315 VAL A CA 1
ATOM 2259 C C . VAL A 1 315 ? -4.696 4.240 -4.143 1.00 97.12 315 VAL A C 1
ATOM 2261 O O . VAL A 1 315 ? -4.360 3.920 -5.280 1.00 97.12 315 VAL A O 1
ATOM 2264 N N . ARG A 1 316 ? -5.688 5.112 -3.935 1.00 95.44 316 ARG A N 1
ATOM 2265 C CA . ARG A 1 316 ? -6.516 5.601 -5.044 1.00 95.44 316 ARG A CA 1
ATOM 2266 C C . ARG A 1 316 ? -7.003 7.034 -4.889 1.00 95.44 316 ARG A C 1
ATOM 2268 O O . ARG A 1 316 ? -7.586 7.393 -3.875 1.00 95.44 316 ARG A O 1
ATOM 2275 N N . TRP A 1 317 ? -6.879 7.821 -5.957 1.00 95.62 317 TRP A N 1
ATOM 2276 C CA . TRP A 1 317 ? -7.189 9.261 -5.979 1.00 95.62 317 TRP A CA 1
ATOM 2277 C C . TRP A 1 317 ? -6.489 10.033 -4.858 1.00 95.62 317 TRP A C 1
ATOM 2279 O O . TRP A 1 317 ? -7.102 10.885 -4.223 1.00 95.62 317 TRP A O 1
ATOM 2289 N N . THR A 1 318 ? -5.226 9.699 -4.624 1.00 94.75 318 THR A N 1
ATOM 2290 C CA . THR A 1 318 ? -4.440 10.133 -3.472 1.00 94.75 318 THR A CA 1
ATOM 2291 C C . THR A 1 318 ? -3.131 10.757 -3.947 1.00 94.75 318 THR A C 1
ATOM 2293 O O . THR A 1 318 ? -2.524 10.274 -4.904 1.00 94.75 318 THR A O 1
ATOM 2296 N N . ASN A 1 319 ? -2.684 11.809 -3.271 1.00 96.81 319 ASN A N 1
ATOM 2297 C CA . ASN A 1 319 ? -1.470 12.547 -3.586 1.00 96.81 319 ASN A CA 1
ATOM 2298 C C . ASN A 1 319 ? -0.453 12.474 -2.453 1.00 96.81 319 ASN A C 1
ATOM 2300 O O . ASN A 1 319 ? -0.822 12.400 -1.279 1.00 96.81 319 ASN A O 1
ATOM 2304 N N . LEU A 1 320 ? 0.829 12.560 -2.817 1.00 96.38 320 LEU A N 1
ATOM 2305 C CA . LEU A 1 320 ? 1.951 12.694 -1.878 1.00 96.38 320 LEU A CA 1
ATOM 2306 C C . LEU A 1 320 ? 1.982 11.619 -0.777 1.00 96.38 320 LEU A C 1
ATOM 2308 O O . LEU A 1 320 ? 2.525 11.848 0.299 1.00 96.38 320 LEU A O 1
ATOM 2312 N N . SER A 1 321 ? 1.378 10.458 -1.029 1.00 95.62 321 SER A N 1
ATOM 2313 C CA . SER A 1 321 ? 1.351 9.347 -0.082 1.00 95.62 321 SER A CA 1
ATOM 2314 C C . SER A 1 321 ? 2.533 8.420 -0.286 1.00 95.62 321 SER A C 1
ATOM 2316 O O . SER A 1 321 ? 3.116 8.346 -1.370 1.00 95.62 321 SER A O 1
ATOM 2318 N N . GLN A 1 322 ? 2.875 7.705 0.777 1.00 94.38 322 GLN A N 1
ATOM 2319 C CA . GLN A 1 322 ? 4.038 6.841 0.839 1.00 94.38 322 GLN A CA 1
ATOM 2320 C C . GLN A 1 322 ? 3.616 5.406 1.151 1.00 94.38 322 GLN A C 1
ATOM 2322 O O . GLN A 1 322 ? 2.951 5.157 2.154 1.00 94.38 322 GLN A O 1
ATOM 2327 N N . VAL A 1 323 ? 4.036 4.461 0.313 1.00 95.69 323 VAL A N 1
ATOM 2328 C CA . VAL A 1 323 ? 3.892 3.019 0.529 1.00 95.69 323 VAL A CA 1
ATOM 2329 C C . VAL A 1 323 ? 5.286 2.425 0.696 1.00 95.69 323 VAL A C 1
ATOM 2331 O O . VAL A 1 323 ? 6.033 2.280 -0.270 1.00 95.69 323 VAL A O 1
ATOM 2334 N N . GLY A 1 324 ? 5.625 2.103 1.939 1.00 91.69 324 GLY A N 1
ATOM 2335 C CA . GLY A 1 324 ? 6.946 1.661 2.368 1.00 91.69 324 GLY A CA 1
ATOM 2336 C C . GLY A 1 324 ? 7.924 2.824 2.563 1.00 91.69 324 GLY A C 1
ATOM 2337 O O . GLY A 1 324 ? 7.794 3.900 1.973 1.00 91.69 324 GLY A O 1
ATOM 2338 N N . GLU A 1 325 ? 8.895 2.632 3.451 1.00 84.38 325 GLU A N 1
ATOM 2339 C CA . GLU A 1 325 ? 9.914 3.634 3.774 1.00 84.38 325 GLU A CA 1
ATOM 2340 C C . GLU A 1 325 ? 11.299 2.983 3.820 1.00 84.38 325 GLU A C 1
ATOM 2342 O O . GLU A 1 325 ? 11.514 1.968 4.487 1.00 84.38 325 GLU A O 1
ATOM 2347 N N . ALA A 1 326 ? 12.229 3.586 3.081 1.00 70.88 326 ALA A N 1
ATOM 2348 C CA . ALA A 1 326 ? 13.625 3.183 3.025 1.00 70.88 326 ALA A CA 1
ATOM 2349 C C . ALA A 1 326 ? 14.357 3.463 4.357 1.00 70.88 326 ALA A C 1
ATOM 2351 O O . ALA A 1 326 ? 13.877 4.245 5.176 1.00 70.88 326 ALA A O 1
ATOM 2352 N N . PRO A 1 327 ? 15.537 2.861 4.586 1.00 66.25 327 PRO A N 1
ATOM 2353 C CA . PRO A 1 327 ? 16.446 3.179 5.684 1.00 66.25 327 PRO A CA 1
ATOM 2354 C C . PRO A 1 327 ? 16.606 4.678 6.019 1.00 66.25 327 PRO A C 1
ATOM 2356 O O . PRO A 1 327 ? 16.584 5.529 5.125 1.00 66.25 327 PRO A O 1
ATOM 2359 N N . PRO A 1 328 ? 16.891 5.013 7.296 1.00 60.31 328 PRO A N 1
ATOM 2360 C CA . PRO A 1 328 ? 17.499 4.132 8.298 1.00 60.31 328 PRO A CA 1
ATOM 2361 C C . PRO A 1 328 ? 16.546 3.217 9.077 1.00 60.31 328 PRO A C 1
ATOM 2363 O O . PRO A 1 328 ? 17.019 2.513 9.967 1.00 60.31 328 PRO A O 1
ATOM 2366 N N . GLU A 1 329 ? 15.242 3.220 8.792 1.00 61.88 329 GLU A N 1
ATOM 2367 C CA . GLU A 1 329 ? 14.262 2.544 9.652 1.00 61.88 329 GLU A CA 1
ATOM 2368 C C . GLU A 1 329 ? 13.677 1.247 9.080 1.00 61.88 329 GLU A C 1
ATOM 2370 O O . GLU A 1 329 ? 12.997 0.542 9.819 1.00 61.88 329 GLU A O 1
ATOM 2375 N N . GLU A 1 330 ? 14.024 0.896 7.831 1.00 70.38 330 GLU A N 1
ATOM 2376 C CA . GLU A 1 330 ? 13.726 -0.401 7.183 1.00 70.38 330 GLU A CA 1
ATOM 2377 C C . GLU A 1 330 ? 12.231 -0.779 7.238 1.00 70.38 330 GLU A C 1
ATOM 2379 O O . GLU A 1 330 ? 11.865 -1.907 7.554 1.00 70.38 330 GLU A O 1
ATOM 2384 N N . MET A 1 331 ? 11.336 0.168 6.935 1.00 74.19 331 MET A N 1
ATOM 2385 C CA . MET A 1 331 ? 9.885 -0.021 7.088 1.00 74.19 331 MET A CA 1
ATOM 2386 C C . MET A 1 331 ? 9.186 -0.344 5.766 1.00 74.19 331 MET A C 1
ATOM 2388 O O . MET A 1 331 ? 8.127 0.206 5.441 1.00 74.19 331 MET A O 1
ATOM 2392 N N . GLY A 1 332 ? 9.770 -1.256 4.996 1.00 88.00 332 GLY A N 1
ATOM 2393 C CA . GLY A 1 332 ? 9.105 -1.873 3.855 1.00 88.00 332 GLY A CA 1
ATOM 2394 C C . GLY A 1 332 ? 7.838 -2.611 4.267 1.00 88.00 332 GLY A C 1
ATOM 2395 O O . GLY A 1 332 ? 7.814 -3.252 5.316 1.00 88.00 332 GLY A O 1
ATOM 2396 N N . ASN A 1 333 ? 6.777 -2.543 3.462 1.00 92.69 333 ASN A N 1
ATOM 2397 C CA . ASN A 1 333 ? 5.680 -3.494 3.635 1.00 92.69 333 ASN A CA 1
ATOM 2398 C C . ASN A 1 333 ? 6.074 -4.833 3.007 1.00 92.69 333 ASN A C 1
ATOM 2400 O O . ASN A 1 333 ? 6.691 -4.853 1.943 1.00 92.69 333 ASN A O 1
ATOM 2404 N N . VAL A 1 334 ? 5.663 -5.932 3.632 1.00 93.06 334 VAL A N 1
ATOM 2405 C CA . VAL A 1 334 ? 5.713 -7.275 3.049 1.00 93.06 334 VAL A CA 1
ATOM 2406 C C . VAL A 1 334 ? 4.316 -7.607 2.547 1.00 93.06 334 VAL A C 1
ATOM 2408 O O . VAL A 1 334 ? 3.374 -7.660 3.339 1.00 93.06 334 VAL A O 1
ATOM 2411 N N . VAL A 1 335 ? 4.167 -7.796 1.236 1.00 96.06 335 VAL A N 1
ATOM 2412 C CA . VAL A 1 335 ? 2.861 -7.966 0.589 1.00 96.06 335 VAL A CA 1
ATOM 2413 C C . VAL A 1 335 ? 2.870 -9.164 -0.350 1.00 96.06 335 VAL A C 1
ATOM 2415 O O . VAL A 1 335 ? 3.476 -9.141 -1.426 1.00 96.06 335 VAL A O 1
ATOM 2418 N N . ALA A 1 336 ? 2.171 -10.220 0.044 1.00 95.19 336 ALA A N 1
ATOM 2419 C CA . ALA A 1 336 ? 2.238 -11.518 -0.614 1.00 95.19 336 ALA A CA 1
ATOM 2420 C C . ALA A 1 336 ? 0.921 -12.296 -0.478 1.00 95.19 336 ALA A C 1
ATOM 2422 O O . ALA A 1 336 ? 0.108 -11.985 0.386 1.00 95.19 336 ALA A O 1
ATOM 2423 N N . ASP A 1 337 ? 0.724 -13.297 -1.342 1.00 95.62 337 ASP A N 1
ATOM 2424 C CA . ASP A 1 337 ? -0.426 -14.223 -1.346 1.00 95.62 337 ASP A CA 1
ATOM 2425 C C . ASP A 1 337 ? -1.818 -13.583 -1.534 1.00 95.62 337 ASP A C 1
ATOM 2427 O O . ASP A 1 337 ? -2.837 -14.241 -1.366 1.00 95.62 337 ASP A O 1
ATOM 2431 N N . ASN A 1 338 ? -1.908 -12.299 -1.886 1.00 97.62 338 ASN A N 1
ATOM 2432 C CA . ASN A 1 338 ? -3.197 -11.626 -2.050 1.00 97.62 338 ASN A CA 1
ATOM 2433 C C . ASN A 1 338 ? -3.837 -11.954 -3.413 1.00 97.62 338 ASN A C 1
ATOM 2435 O O . ASN A 1 338 ? -3.141 -12.055 -4.429 1.00 97.62 338 ASN A O 1
ATOM 2439 N N . ASN A 1 339 ? -5.172 -12.041 -3.463 1.00 97.38 339 ASN A N 1
ATOM 2440 C CA . ASN A 1 339 ? -5.946 -12.269 -4.690 1.00 97.38 339 ASN A CA 1
ATOM 2441 C C . ASN A 1 339 ? -6.065 -10.977 -5.529 1.00 97.38 339 ASN A C 1
ATOM 2443 O O . ASN A 1 339 ? -7.128 -10.368 -5.675 1.00 97.38 339 ASN A O 1
ATOM 2447 N N . GLY A 1 340 ? -4.933 -10.496 -6.039 1.00 96.38 340 GLY A N 1
ATOM 2448 C CA . GLY A 1 340 ? -4.825 -9.254 -6.797 1.00 96.38 340 GLY A CA 1
ATOM 2449 C C . GLY A 1 340 ? -3.381 -8.785 -6.904 1.00 96.38 340 GLY A C 1
ATOM 2450 O O . GLY A 1 340 ? -2.456 -9.570 -6.727 1.00 96.38 340 GLY A O 1
ATOM 2451 N N . ALA A 1 341 ? -3.174 -7.503 -7.205 1.00 97.44 341 ALA A N 1
ATOM 2452 C CA . ALA A 1 341 ? -1.833 -6.932 -7.152 1.00 97.44 341 ALA A CA 1
ATOM 2453 C C . ALA A 1 341 ? -1.326 -6.847 -5.703 1.00 97.44 341 ALA A C 1
ATOM 2455 O O . ALA A 1 341 ? -2.124 -6.672 -4.777 1.00 97.44 341 ALA A O 1
ATOM 2456 N N . GLY A 1 342 ? -0.008 -6.908 -5.507 1.00 97.88 342 GLY A N 1
ATOM 2457 C CA . GLY A 1 342 ? 0.584 -6.611 -4.200 1.00 97.88 342 GLY A CA 1
ATOM 2458 C C . GLY A 1 342 ? 0.272 -5.167 -3.797 1.00 97.88 342 GLY A C 1
ATOM 2459 O O . GLY A 1 342 ? -0.489 -4.921 -2.860 1.00 97.88 342 GLY A O 1
ATOM 2460 N N . VAL A 1 343 ? 0.787 -4.214 -4.576 1.00 98.44 343 VAL A N 1
ATOM 2461 C CA . VAL A 1 343 ? 0.476 -2.783 -4.442 1.00 98.44 343 VAL A CA 1
ATOM 2462 C C . VAL A 1 343 ? -0.226 -2.269 -5.698 1.00 98.44 343 VAL A C 1
ATOM 2464 O O . VAL A 1 343 ? 0.292 -2.377 -6.805 1.00 98.44 343 VAL A O 1
ATOM 2467 N N . LEU A 1 344 ? -1.399 -1.668 -5.536 1.00 98.38 344 LEU A N 1
ATOM 2468 C CA . LEU A 1 344 ? -2.183 -1.080 -6.618 1.00 98.38 344 LEU A CA 1
ATOM 2469 C C . LEU A 1 344 ? -2.353 0.424 -6.390 1.00 98.38 344 LEU A C 1
ATOM 2471 O O . LEU A 1 344 ? -3.026 0.841 -5.450 1.00 98.38 344 LEU A O 1
ATOM 2475 N N . LEU A 1 345 ? -1.787 1.241 -7.276 1.00 97.50 345 LEU A N 1
ATOM 2476 C CA . LEU A 1 345 ? -2.043 2.676 -7.332 1.00 97.50 345 LEU A CA 1
ATOM 2477 C C . LEU A 1 345 ? -3.061 2.967 -8.443 1.00 97.50 345 LEU A C 1
ATOM 2479 O O . LEU A 1 345 ? -2.783 2.788 -9.629 1.00 97.50 345 LEU A O 1
ATOM 2483 N N . GLU A 1 346 ? -4.257 3.417 -8.062 1.00 94.94 346 GLU A N 1
ATOM 2484 C CA . GLU A 1 346 ? -5.354 3.726 -8.982 1.00 94.94 346 GLU A CA 1
ATOM 2485 C C . GLU A 1 346 ? -5.664 5.226 -9.088 1.00 94.94 346 GLU A C 1
ATOM 2487 O O . GLU A 1 346 ? -5.476 6.028 -8.169 1.00 94.94 346 GLU A O 1
ATOM 2492 N N . GLY A 1 347 ? -6.259 5.587 -10.226 1.00 89.06 347 GLY A N 1
ATOM 2493 C CA . GLY A 1 347 ? -6.781 6.918 -10.503 1.00 89.06 347 GLY A CA 1
ATOM 2494 C C . GLY A 1 347 ? -5.725 7.850 -11.084 1.00 89.06 347 GLY A C 1
ATOM 2495 O O . GLY A 1 347 ? -4.800 8.263 -10.399 1.00 89.06 347 GLY A O 1
ATOM 2496 N N . SER A 1 348 ? -5.946 8.297 -12.321 1.00 79.50 348 SER A N 1
ATOM 2497 C CA . SER A 1 348 ? -5.034 9.185 -13.062 1.00 79.50 348 SER A CA 1
ATOM 2498 C C . SER A 1 348 ? -4.793 10.560 -12.419 1.00 79.50 348 SER A C 1
ATOM 2500 O O . SER A 1 348 ? -3.992 11.341 -12.919 1.00 79.50 348 SER A O 1
ATOM 2502 N N . GLY A 1 349 ? -5.540 10.902 -11.365 1.00 84.31 349 GLY A N 1
ATOM 2503 C CA . GLY A 1 349 ? -5.336 12.111 -10.566 1.00 84.31 349 GLY A CA 1
ATOM 2504 C C . GLY A 1 349 ? -4.412 11.915 -9.365 1.00 84.31 349 GLY A C 1
ATOM 2505 O O . GLY A 1 349 ? -4.046 12.911 -8.757 1.00 84.31 349 GLY A O 1
ATOM 2506 N N . SER A 1 350 ? -4.050 10.675 -9.025 1.00 94.25 350 SER A N 1
ATOM 2507 C CA . SER A 1 350 ? -3.125 10.366 -7.935 1.00 94.25 350 SER A CA 1
ATOM 2508 C C . SER A 1 350 ? -1.728 10.829 -8.325 1.00 94.25 350 SER A C 1
ATOM 2510 O O . SER A 1 350 ? -1.189 10.326 -9.313 1.00 94.25 350 SER A O 1
ATOM 2512 N N . THR A 1 351 ? -1.154 11.798 -7.609 1.00 96.25 351 THR A N 1
ATOM 2513 C CA . THR A 1 351 ? 0.118 12.407 -8.018 1.00 96.25 351 THR A CA 1
ATOM 2514 C C . THR A 1 351 ? 1.180 12.493 -6.932 1.00 96.25 351 THR A C 1
ATOM 2516 O O . THR A 1 351 ? 0.888 12.753 -5.765 1.00 96.25 351 THR A O 1
ATOM 2519 N N . GLY A 1 352 ? 2.441 12.299 -7.323 1.00 95.12 352 GLY A N 1
ATOM 2520 C CA . GLY A 1 352 ? 3.588 12.480 -6.430 1.00 95.12 352 GLY A CA 1
ATOM 2521 C C . GLY A 1 352 ? 3.687 11.430 -5.324 1.00 95.12 352 GLY A C 1
ATOM 2522 O O . GLY A 1 352 ? 4.268 11.714 -4.280 1.00 95.12 352 GLY A O 1
ATOM 2523 N N . ASN A 1 353 ? 3.084 10.255 -5.515 1.00 96.12 353 ASN A N 1
ATOM 2524 C CA . ASN A 1 353 ? 3.160 9.166 -4.544 1.00 96.12 353 ASN A CA 1
ATOM 2525 C C . ASN A 1 353 ? 4.520 8.466 -4.620 1.00 96.12 353 ASN A C 1
ATOM 2527 O O . ASN A 1 353 ? 5.145 8.420 -5.680 1.00 96.12 353 ASN A O 1
ATOM 2531 N N . ILE A 1 354 ? 4.959 7.901 -3.501 1.00 95.19 354 ILE A N 1
ATOM 2532 C CA . ILE A 1 354 ? 6.223 7.175 -3.379 1.00 95.19 354 ILE A CA 1
ATOM 2533 C C . ILE A 1 354 ? 5.912 5.733 -2.987 1.00 95.19 354 ILE A C 1
ATOM 2535 O O . ILE A 1 354 ? 5.185 5.497 -2.026 1.00 95.19 354 ILE A O 1
ATOM 2539 N N . ILE A 1 355 ? 6.474 4.772 -3.712 1.00 95.88 355 ILE A N 1
ATOM 2540 C CA . ILE A 1 355 ? 6.383 3.342 -3.414 1.00 95.88 355 ILE A CA 1
ATOM 2541 C C . ILE A 1 355 ? 7.812 2.828 -3.300 1.00 95.88 355 ILE A C 1
ATOM 2543 O O . ILE A 1 355 ? 8.467 2.647 -4.322 1.00 95.88 355 ILE A O 1
ATOM 2547 N N . ALA A 1 356 ? 8.327 2.637 -2.090 1.00 92.81 356 ALA A N 1
ATOM 2548 C CA . ALA A 1 356 ? 9.744 2.351 -1.866 1.00 92.81 356 ALA A CA 1
ATOM 2549 C C . ALA A 1 356 ? 9.958 1.272 -0.801 1.00 92.81 356 ALA A C 1
ATOM 2551 O O . ALA A 1 356 ? 9.175 1.151 0.138 1.00 92.81 356 ALA A O 1
ATOM 2552 N N . ALA A 1 357 ? 11.054 0.526 -0.939 1.00 91.38 357 ALA A N 1
ATOM 2553 C CA . ALA A 1 357 ? 11.527 -0.478 0.012 1.00 91.38 357 ALA A CA 1
ATOM 2554 C C . ALA A 1 357 ? 10.532 -1.608 0.350 1.00 91.38 357 ALA A C 1
ATOM 2556 O O . ALA A 1 357 ? 10.683 -2.254 1.379 1.00 91.38 357 ALA A O 1
ATOM 2557 N N . ASN A 1 358 ? 9.516 -1.868 -0.480 1.00 92.88 358 ASN A N 1
ATOM 2558 C CA . ASN A 1 358 ? 8.559 -2.952 -0.238 1.00 92.88 358 ASN A CA 1
ATOM 2559 C C . ASN A 1 358 ? 9.096 -4.307 -0.711 1.00 92.88 358 ASN A C 1
ATOM 2561 O O . ASN A 1 358 ? 9.828 -4.386 -1.696 1.00 92.88 358 ASN A O 1
ATOM 2565 N N . GLU A 1 359 ? 8.645 -5.368 -0.051 1.00 92.75 359 GLU A N 1
ATOM 2566 C CA . GLU A 1 359 ? 8.847 -6.763 -0.430 1.00 92.75 359 GLU A CA 1
ATOM 2567 C C . GLU A 1 359 ? 7.532 -7.302 -1.019 1.00 92.75 359 GLU A C 1
ATOM 2569 O O . GLU A 1 359 ? 6.522 -7.410 -0.321 1.00 92.75 359 GLU A O 1
ATOM 2574 N N . LEU A 1 360 ? 7.516 -7.610 -2.316 1.00 94.56 360 LEU A N 1
ATOM 2575 C CA . LEU A 1 360 ? 6.302 -7.929 -3.069 1.00 94.56 360 LEU A CA 1
ATOM 2576 C C . LEU A 1 360 ? 6.382 -9.352 -3.629 1.00 94.56 360 LEU A C 1
ATOM 2578 O O . LEU A 1 360 ? 7.180 -9.637 -4.519 1.00 94.56 360 LEU A O 1
ATOM 2582 N N . GLY A 1 361 ? 5.543 -10.250 -3.110 1.00 88.06 361 GLY A N 1
ATOM 2583 C CA . GLY A 1 361 ? 5.499 -11.665 -3.504 1.00 88.06 361 GLY A CA 1
ATOM 2584 C C . GLY A 1 361 ? 6.548 -12.564 -2.831 1.00 88.06 361 GLY A C 1
ATOM 2585 O O . GLY A 1 361 ? 6.620 -13.757 -3.129 1.00 88.06 361 GLY A O 1
ATOM 2586 N N . GLY A 1 362 ? 7.357 -12.014 -1.925 1.00 77.94 362 GLY A N 1
ATOM 2587 C CA . GLY A 1 362 ? 8.356 -12.736 -1.137 1.00 77.94 362 GLY A CA 1
ATOM 2588 C C . GLY A 1 362 ? 8.274 -12.371 0.339 1.00 77.94 362 GLY A C 1
ATOM 2589 O O . GLY A 1 362 ? 7.622 -11.399 0.715 1.00 77.94 362 GLY A O 1
ATOM 2590 N N . ILE A 1 363 ? 8.898 -13.191 1.177 1.00 72.75 363 ILE A N 1
ATOM 2591 C CA . ILE A 1 363 ? 9.041 -12.960 2.610 1.00 72.75 363 ILE A CA 1
ATOM 2592 C C . ILE A 1 363 ? 10.465 -13.336 3.012 1.00 72.75 363 ILE A C 1
ATOM 2594 O O . ILE A 1 363 ? 10.844 -14.513 2.979 1.00 72.75 363 ILE A O 1
ATOM 2598 N N . ASP A 1 364 ? 11.233 -12.344 3.455 1.00 64.75 364 ASP A N 1
ATOM 2599 C CA . ASP A 1 364 ? 12.474 -12.544 4.204 1.00 64.75 364 ASP A CA 1
ATOM 2600 C C . ASP A 1 364 ? 12.240 -12.215 5.685 1.00 64.75 364 ASP A C 1
ATOM 2602 O O . ASP A 1 364 ? 12.303 -11.065 6.124 1.00 64.75 364 ASP A O 1
ATOM 2606 N N . LEU A 1 365 ? 11.955 -13.242 6.490 1.00 62.72 365 LEU A N 1
ATOM 2607 C CA . LEU A 1 365 ? 11.931 -13.093 7.943 1.00 62.72 365 LEU A CA 1
ATOM 2608 C C . LEU A 1 365 ? 13.367 -13.098 8.479 1.00 62.72 365 LEU A C 1
ATOM 2610 O O . LEU A 1 365 ? 13.886 -14.153 8.840 1.00 62.72 365 LEU A O 1
ATOM 2614 N N . SER A 1 366 ? 13.988 -11.916 8.554 1.00 54.19 366 SER A N 1
ATOM 2615 C CA . SER A 1 366 ? 15.208 -11.597 9.325 1.00 54.19 366 SER A CA 1
ATOM 2616 C C . SER A 1 366 ? 16.242 -12.740 9.466 1.00 54.19 366 SER A C 1
ATOM 2618 O O . SER A 1 366 ? 16.742 -13.024 10.561 1.00 54.19 366 SER A O 1
ATOM 2620 N N . GLY A 1 367 ? 16.599 -13.389 8.346 1.00 53.50 367 GLY A N 1
ATOM 2621 C CA . GLY A 1 367 ? 17.641 -14.426 8.280 1.00 53.50 367 GLY A CA 1
ATOM 2622 C C . GLY A 1 367 ? 17.165 -15.874 8.088 1.00 53.50 367 GLY A C 1
ATOM 2623 O O . GLY A 1 367 ? 17.986 -16.795 8.186 1.00 53.50 367 GLY A O 1
ATOM 2624 N N . GLY A 1 368 ? 15.874 -16.096 7.824 1.00 61.94 368 GLY A N 1
ATOM 2625 C CA . GLY A 1 368 ? 15.340 -17.356 7.292 1.00 61.94 368 GLY A CA 1
ATOM 2626 C C . GLY A 1 368 ? 15.624 -17.545 5.789 1.00 61.94 368 GLY A C 1
ATOM 2627 O O . GLY A 1 368 ? 16.156 -16.649 5.138 1.00 61.94 368 GLY A O 1
ATOM 2628 N N . PRO A 1 369 ? 15.328 -18.723 5.202 1.00 66.25 369 PRO A N 1
ATOM 2629 C CA . PRO A 1 369 ? 15.279 -18.837 3.748 1.00 66.25 369 PRO A CA 1
ATOM 2630 C C . PRO A 1 369 ? 14.144 -17.956 3.216 1.00 66.25 369 PRO A C 1
ATOM 2632 O O . PRO A 1 369 ? 13.054 -17.984 3.780 1.00 66.25 369 PRO A O 1
ATOM 2635 N N . LEU A 1 370 ? 14.390 -17.234 2.122 1.00 75.69 370 LEU A N 1
ATOM 2636 C CA . LEU A 1 370 ? 13.344 -16.518 1.396 1.00 75.69 370 LEU A CA 1
ATOM 2637 C C . LEU A 1 370 ? 12.197 -17.482 1.061 1.00 75.69 370 LEU A C 1
ATOM 2639 O O . LEU A 1 370 ? 12.419 -18.512 0.412 1.00 75.69 370 LEU A O 1
ATOM 2643 N N . ILE A 1 371 ? 10.987 -17.139 1.497 1.00 78.81 371 ILE A N 1
ATOM 2644 C CA . ILE A 1 371 ? 9.761 -17.860 1.154 1.00 78.81 371 ILE A CA 1
ATOM 2645 C C . ILE A 1 371 ? 9.022 -17.034 0.107 1.00 78.81 371 ILE A C 1
ATOM 2647 O O . ILE A 1 371 ? 8.784 -15.848 0.304 1.00 78.81 371 ILE A O 1
ATOM 2651 N N . ILE A 1 372 ? 8.684 -17.649 -1.023 1.00 81.12 372 ILE A N 1
ATOM 2652 C CA . ILE A 1 372 ? 7.993 -16.972 -2.123 1.00 81.12 372 ILE A CA 1
ATOM 2653 C C . ILE A 1 372 ? 6.505 -17.311 -2.051 1.00 81.12 372 ILE A C 1
ATOM 2655 O O . ILE A 1 372 ? 6.128 -18.483 -2.110 1.00 81.12 372 ILE A O 1
ATOM 2659 N N . HIS A 1 373 ? 5.684 -16.269 -1.963 1.00 83.81 373 HIS A N 1
ATOM 2660 C CA . HI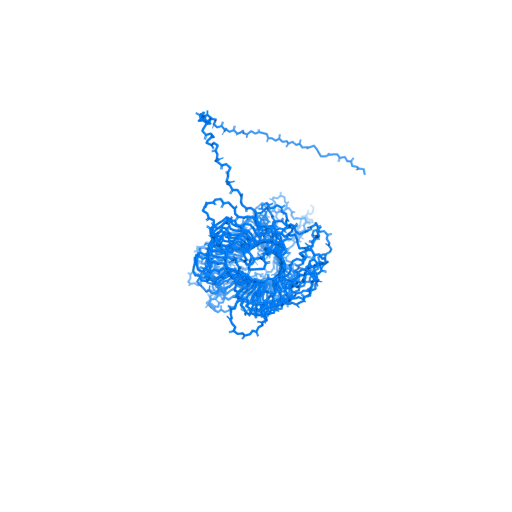S A 1 373 ? 4.227 -16.312 -1.918 1.00 83.81 373 HIS A CA 1
ATOM 2661 C C . HIS A 1 373 ? 3.687 -15.277 -2.907 1.00 83.81 373 HIS A C 1
ATOM 2663 O O . HIS A 1 373 ? 3.425 -14.124 -2.561 1.00 83.81 373 HIS A O 1
ATOM 2669 N N . ALA A 1 374 ? 3.587 -15.675 -4.175 1.00 87.88 374 ALA A N 1
ATOM 2670 C CA . ALA A 1 374 ? 3.169 -14.773 -5.239 1.00 87.88 374 ALA A CA 1
ATOM 2671 C C . ALA A 1 374 ? 1.754 -14.238 -4.981 1.00 87.88 374 ALA A C 1
ATOM 2673 O O . ALA A 1 374 ? 0.860 -14.991 -4.606 1.00 87.88 374 ALA A O 1
ATOM 2674 N N . ASN A 1 375 ? 1.552 -12.943 -5.223 1.00 92.25 375 ASN A N 1
ATOM 2675 C CA . ASN A 1 375 ? 0.202 -12.414 -5.374 1.00 92.25 375 ASN A CA 1
ATOM 2676 C C . ASN A 1 375 ? -0.393 -12.928 -6.703 1.00 92.25 375 ASN A C 1
ATOM 2678 O O . ASN A 1 375 ? 0.341 -13.194 -7.666 1.00 92.25 375 ASN A O 1
ATOM 2682 N N . ASP A 1 376 ? -1.719 -13.054 -6.777 1.00 94.69 376 ASP A N 1
ATOM 2683 C CA . ASP A 1 376 ? -2.386 -13.564 -7.982 1.00 94.69 376 ASP A CA 1
ATOM 2684 C C . ASP A 1 376 ? -2.225 -12.617 -9.186 1.00 94.69 376 ASP A C 1
ATOM 2686 O O . ASP A 1 376 ? -2.195 -13.078 -10.330 1.00 94.69 376 ASP A O 1
ATOM 2690 N N . GLY A 1 377 ? -2.079 -11.309 -8.945 1.00 94.94 377 GLY A N 1
ATOM 2691 C CA . GLY A 1 377 ? -1.779 -10.275 -9.941 1.00 94.94 377 GLY A CA 1
ATOM 2692 C C . GLY A 1 377 ? -0.318 -9.794 -9.919 1.00 94.94 377 GLY A C 1
ATOM 2693 O O . GLY A 1 377 ? 0.529 -10.410 -9.271 1.00 94.94 377 GLY A O 1
ATOM 2694 N N . PRO A 1 378 ? 0.004 -8.687 -10.619 1.00 96.56 378 PRO A N 1
ATOM 2695 C CA . PRO A 1 378 ? 1.344 -8.098 -10.618 1.00 96.56 378 PRO A CA 1
ATOM 2696 C C . PRO A 1 378 ? 1.832 -7.751 -9.208 1.00 96.56 378 PRO A C 1
ATOM 2698 O O . PRO A 1 378 ? 1.034 -7.458 -8.316 1.00 96.56 378 PRO A O 1
ATOM 2701 N N . GLY A 1 379 ? 3.149 -7.716 -8.994 1.00 96.06 379 GLY A N 1
ATOM 2702 C CA . GLY A 1 379 ? 3.692 -7.269 -7.711 1.00 96.06 379 GLY A CA 1
ATOM 2703 C C . GLY A 1 379 ? 3.268 -5.828 -7.425 1.00 96.06 379 GLY A C 1
ATOM 2704 O O . GLY A 1 379 ? 2.855 -5.510 -6.309 1.00 96.06 379 GLY A O 1
ATOM 2705 N N . MET A 1 380 ? 3.260 -4.988 -8.465 1.00 97.00 380 MET A N 1
ATOM 2706 C CA . MET A 1 380 ? 2.730 -3.631 -8.399 1.00 97.00 380 MET A CA 1
ATOM 2707 C C . MET A 1 380 ? 2.092 -3.188 -9.717 1.00 97.00 380 MET A C 1
ATOM 2709 O O . MET A 1 380 ? 2.571 -3.545 -10.792 1.00 97.00 380 MET A O 1
ATOM 2713 N N . VAL A 1 381 ? 1.060 -2.350 -9.618 1.00 98.06 381 VAL A N 1
ATOM 2714 C CA . VAL A 1 381 ? 0.427 -1.663 -10.748 1.00 98.06 381 VAL A CA 1
ATOM 2715 C C . VAL A 1 381 ? 0.317 -0.162 -10.456 1.00 98.06 381 VAL A C 1
ATOM 2717 O O . VAL A 1 381 ? -0.208 0.220 -9.410 1.00 98.06 381 VAL A O 1
ATOM 2720 N N . ASP A 1 382 ? 0.767 0.688 -11.381 1.00 97.62 382 ASP A N 1
ATOM 2721 C CA . ASP A 1 382 ? 0.721 2.154 -11.281 1.00 97.62 382 ASP A CA 1
ATOM 2722 C C . ASP A 1 382 ? -0.146 2.785 -12.380 1.00 97.62 382 ASP A C 1
ATOM 2724 O O . ASP A 1 382 ? 0.189 2.734 -13.561 1.00 97.62 382 ASP A O 1
ATOM 2728 N N . HIS A 1 383 ? -1.239 3.442 -11.989 1.00 97.06 383 HIS A N 1
ATOM 2729 C CA . HIS A 1 383 ? -2.058 4.302 -12.857 1.00 97.06 383 HIS A CA 1
ATOM 2730 C C . HIS A 1 383 ? -1.939 5.796 -12.505 1.00 97.06 383 HIS A C 1
ATOM 2732 O O . HIS A 1 383 ? -2.746 6.607 -12.972 1.00 97.06 383 HIS A O 1
ATOM 2738 N N . GLY A 1 384 ? -1.011 6.155 -11.616 1.00 95.94 384 GLY A N 1
ATOM 2739 C CA . GLY A 1 384 ? -0.825 7.505 -11.107 1.00 95.94 384 GLY A CA 1
ATOM 2740 C C . GLY A 1 384 ? -0.055 8.413 -12.062 1.00 95.94 384 GLY A C 1
ATOM 2741 O O . GLY A 1 384 ? 0.223 8.093 -13.214 1.00 95.94 384 GLY A O 1
ATOM 2742 N N . THR A 1 385 ? 0.287 9.598 -11.575 1.00 95.94 385 THR A N 1
ATOM 2743 C CA . THR A 1 385 ? 1.188 10.517 -12.270 1.00 95.94 385 THR A CA 1
ATOM 2744 C C . THR A 1 385 ? 2.318 10.922 -11.348 1.00 95.94 385 THR A C 1
ATOM 2746 O O . THR A 1 385 ? 2.087 11.101 -10.154 1.00 95.94 385 THR A O 1
ATOM 2749 N N . LYS A 1 386 ? 3.541 11.103 -11.847 1.00 95.44 386 LYS A N 1
ATOM 2750 C CA . LYS A 1 386 ? 4.669 11.493 -10.973 1.00 95.44 386 LYS A CA 1
ATOM 2751 C C . LYS A 1 386 ? 4.892 10.537 -9.803 1.00 95.44 386 LYS A C 1
ATOM 2753 O O . LYS A 1 386 ? 5.356 10.952 -8.743 1.00 95.44 386 LYS A O 1
ATOM 2758 N N . THR A 1 387 ? 4.534 9.268 -9.980 1.00 95.88 387 THR A N 1
ATOM 2759 C CA . THR A 1 387 ? 4.806 8.225 -8.996 1.00 95.88 387 THR A CA 1
ATOM 2760 C C . THR A 1 387 ? 6.306 7.943 -8.996 1.00 95.88 387 THR A C 1
ATOM 2762 O O . THR A 1 387 ? 6.898 7.751 -10.055 1.00 95.88 387 THR A O 1
ATOM 2765 N N . THR A 1 388 ? 6.927 7.927 -7.820 1.00 95.25 388 THR A N 1
ATOM 2766 C CA . THR A 1 388 ? 8.301 7.445 -7.637 1.00 95.25 388 THR A CA 1
ATOM 2767 C C . THR A 1 388 ? 8.248 6.019 -7.112 1.00 95.25 388 THR A C 1
ATOM 2769 O O . THR A 1 388 ? 7.711 5.776 -6.036 1.00 95.25 388 THR A O 1
ATOM 2772 N N . ILE A 1 389 ? 8.795 5.077 -7.870 1.00 95.56 389 ILE A N 1
ATOM 2773 C CA . ILE A 1 389 ? 8.825 3.654 -7.549 1.00 95.56 389 ILE A CA 1
ATOM 2774 C C . ILE A 1 389 ? 10.276 3.250 -7.312 1.00 95.56 389 ILE A C 1
ATOM 2776 O O . ILE A 1 389 ? 11.111 3.242 -8.218 1.00 95.56 389 ILE A O 1
ATOM 2780 N N . GLY A 1 390 ? 10.563 2.917 -6.068 1.00 91.44 390 GLY A N 1
ATOM 2781 C CA . GLY A 1 390 ? 11.901 2.839 -5.529 1.00 91.44 390 GLY A CA 1
ATOM 2782 C C . GLY A 1 390 ? 12.423 4.245 -5.255 1.00 91.44 390 GLY A C 1
ATOM 2783 O O . GLY A 1 390 ? 11.745 5.047 -4.613 1.00 91.44 390 GLY A O 1
ATOM 2784 N N . GLY A 1 391 ? 13.616 4.567 -5.751 1.00 83.94 391 GLY A N 1
ATOM 2785 C CA . GLY A 1 391 ? 14.204 5.889 -5.543 1.00 83.94 391 GLY A CA 1
ATOM 2786 C C . GLY A 1 391 ? 15.702 5.962 -5.817 1.00 83.94 391 GLY A C 1
ATOM 2787 O O . GLY A 1 391 ? 16.290 5.077 -6.442 1.00 83.94 391 GLY A O 1
ATOM 2788 N N . ASN A 1 392 ? 16.315 7.068 -5.388 1.00 71.25 392 ASN A N 1
ATOM 2789 C CA . ASN A 1 392 ? 17.726 7.391 -5.639 1.00 71.25 392 ASN A CA 1
ATOM 2790 C C . ASN A 1 392 ? 18.646 7.146 -4.425 1.00 71.25 392 ASN A C 1
ATOM 2792 O O . ASN A 1 392 ? 19.863 7.308 -4.546 1.00 71.25 392 ASN A O 1
ATOM 2796 N N . GLY A 1 393 ? 18.098 6.753 -3.276 1.00 75.38 393 GLY A N 1
ATOM 2797 C CA . GLY A 1 393 ? 18.835 6.176 -2.154 1.00 75.38 393 GLY A CA 1
ATOM 2798 C C . GLY A 1 393 ? 19.197 4.713 -2.415 1.00 75.38 393 GLY A C 1
ATOM 2799 O O . GLY A 1 393 ? 18.486 4.016 -3.134 1.00 75.38 393 GLY A O 1
ATOM 2800 N N . SER A 1 394 ? 20.307 4.239 -1.832 1.00 68.00 394 SER A N 1
ATOM 2801 C CA . SER A 1 394 ? 20.810 2.861 -1.998 1.00 68.00 394 SER A CA 1
ATOM 2802 C C . SER A 1 394 ? 19.806 1.789 -1.592 1.00 68.00 394 SER A C 1
ATOM 2804 O O . SER A 1 394 ? 19.835 0.691 -2.135 1.00 68.00 394 SER A O 1
ATOM 2806 N N . ASP A 1 395 ? 18.901 2.131 -0.685 1.00 74.06 395 ASP A N 1
ATOM 2807 C CA . ASP A 1 395 ? 18.009 1.188 -0.024 1.00 74.06 395 ASP A CA 1
ATOM 2808 C C . ASP A 1 395 ? 16.525 1.515 -0.276 1.00 74.06 395 ASP A C 1
ATOM 2810 O O . ASP A 1 395 ? 15.638 0.965 0.369 1.00 74.06 395 ASP A O 1
ATOM 2814 N N . ASP A 1 396 ? 16.243 2.403 -1.237 1.00 82.44 396 ASP A N 1
ATOM 2815 C CA . ASP A 1 396 ? 14.873 2.751 -1.642 1.00 82.44 396 ASP A CA 1
ATOM 2816 C C . ASP A 1 396 ? 14.192 1.622 -2.438 1.00 82.44 396 ASP A C 1
ATOM 2818 O O . ASP A 1 396 ? 12.996 1.676 -2.708 1.00 82.44 396 ASP A O 1
ATOM 2822 N N . GLY A 1 397 ? 14.953 0.614 -2.860 1.00 89.94 397 GLY A N 1
ATOM 2823 C CA . GLY A 1 397 ? 14.535 -0.384 -3.831 1.00 89.94 397 GLY A CA 1
ATOM 2824 C C . GLY A 1 397 ? 13.443 -1.331 -3.358 1.00 89.94 397 GLY A C 1
ATOM 2825 O O . GLY A 1 397 ? 13.606 -2.007 -2.346 1.00 89.94 397 GLY A O 1
ATOM 2826 N N . ASN A 1 398 ? 12.366 -1.454 -4.136 1.00 93.69 398 ASN A N 1
ATOM 2827 C CA . ASN A 1 398 ? 11.399 -2.528 -3.924 1.00 93.69 398 ASN A CA 1
ATOM 2828 C C . ASN A 1 398 ? 11.955 -3.857 -4.458 1.00 93.69 398 ASN A C 1
ATOM 2830 O O . ASN A 1 398 ? 12.618 -3.891 -5.501 1.00 93.69 398 ASN A O 1
ATOM 2834 N N . GLN A 1 399 ? 11.644 -4.947 -3.764 1.00 93.44 399 GLN A N 1
ATOM 2835 C CA . GLN A 1 399 ? 11.917 -6.313 -4.193 1.00 93.44 399 GLN A CA 1
ATOM 2836 C C . GLN A 1 399 ? 10.632 -6.933 -4.743 1.00 93.44 399 GLN A C 1
ATOM 2838 O O . GLN A 1 399 ? 9.592 -6.923 -4.087 1.00 93.44 399 GLN A O 1
ATOM 2843 N N . PHE A 1 400 ? 10.710 -7.488 -5.944 1.00 94.88 400 PHE A N 1
ATOM 2844 C CA . PHE A 1 400 ? 9.614 -8.162 -6.620 1.00 94.88 400 PHE A CA 1
ATOM 2845 C C . PHE A 1 400 ? 9.990 -9.617 -6.872 1.00 94.88 400 PHE A C 1
ATOM 2847 O O . PHE A 1 400 ? 11.005 -9.907 -7.514 1.00 94.88 400 PHE A O 1
ATOM 2854 N N . TRP A 1 401 ? 9.130 -10.520 -6.417 1.00 91.69 401 TRP A N 1
ATOM 2855 C CA . TRP A 1 401 ? 9.289 -11.959 -6.566 1.00 91.69 401 TRP A CA 1
ATOM 2856 C C . TRP A 1 401 ? 8.109 -12.536 -7.330 1.00 91.69 401 TRP A C 1
ATOM 2858 O O . TRP A 1 401 ? 6.953 -12.230 -7.035 1.00 91.69 401 TRP A O 1
ATOM 2868 N N . SER A 1 402 ? 8.397 -13.387 -8.316 1.00 89.12 402 SER A N 1
ATOM 2869 C CA . SER A 1 402 ? 7.405 -14.097 -9.143 1.00 89.12 402 SER A CA 1
ATOM 2870 C C . SER A 1 402 ? 6.524 -13.240 -10.047 1.00 89.12 402 SER A C 1
ATOM 2872 O O . SER A 1 402 ? 6.040 -13.744 -11.055 1.00 89.12 402 SER A O 1
ATOM 2874 N N . ARG A 1 403 ? 6.350 -11.953 -9.755 1.00 93.31 403 ARG A N 1
ATOM 2875 C CA . ARG A 1 403 ? 5.501 -11.029 -10.505 1.00 93.31 403 ARG A CA 1
ATOM 2876 C C . ARG A 1 403 ? 6.215 -9.697 -10.689 1.00 93.31 403 ARG A C 1
ATOM 2878 O O . ARG A 1 403 ? 6.799 -9.178 -9.745 1.00 93.31 403 ARG A O 1
ATOM 2885 N N . GLY A 1 404 ? 6.147 -9.156 -11.901 1.00 95.00 404 GLY A N 1
ATOM 2886 C CA . GLY A 1 404 ? 6.744 -7.872 -12.253 1.00 95.00 404 GLY A CA 1
ATOM 2887 C C . GLY A 1 404 ? 5.894 -6.661 -11.862 1.00 95.00 404 GLY A C 1
ATOM 2888 O O . GLY A 1 404 ? 5.033 -6.714 -10.976 1.00 95.00 404 GLY A O 1
ATOM 2889 N N . MET A 1 405 ? 6.151 -5.566 -12.565 1.00 97.19 405 MET A N 1
ATOM 2890 C CA . MET A 1 405 ? 5.524 -4.261 -12.394 1.00 97.19 405 MET A CA 1
ATOM 2891 C C . MET A 1 405 ? 4.777 -3.845 -13.661 1.00 97.19 405 MET A C 1
ATOM 2893 O O . MET A 1 405 ? 5.304 -3.997 -14.761 1.00 97.19 405 MET A O 1
ATOM 2897 N N . GLU A 1 406 ? 3.602 -3.237 -13.502 1.00 98.12 406 GLU A N 1
ATOM 2898 C CA . GLU A 1 406 ? 2.841 -2.644 -14.607 1.00 98.12 406 GLU A CA 1
ATOM 2899 C C . GLU A 1 406 ? 2.693 -1.122 -14.441 1.00 98.12 406 GLU A C 1
ATOM 2901 O O . GLU A 1 406 ? 2.295 -0.634 -13.382 1.00 98.12 406 GLU A O 1
ATOM 2906 N N . LEU A 1 407 ? 3.019 -0.368 -15.494 1.00 98.12 407 LEU A N 1
ATOM 2907 C CA . LEU A 1 407 ? 3.077 1.095 -15.522 1.00 98.12 407 LEU A CA 1
ATOM 2908 C C . LEU A 1 407 ? 2.131 1.652 -16.591 1.00 98.12 407 LEU A C 1
ATOM 2910 O O . LEU A 1 407 ? 2.418 1.643 -17.790 1.00 98.12 407 LEU A O 1
ATOM 2914 N N . HIS A 1 408 ? 0.988 2.165 -16.152 1.00 97.50 408 HIS A N 1
ATOM 2915 C CA . HIS A 1 408 ? -0.091 2.677 -17.004 1.00 97.50 408 HIS A CA 1
ATOM 2916 C C . HIS A 1 408 ? -0.315 4.185 -16.864 1.00 97.50 408 HIS A C 1
ATOM 2918 O O . HIS A 1 408 ? -1.157 4.756 -17.559 1.00 97.50 408 HIS A O 1
ATOM 2924 N N . GLY A 1 409 ? 0.387 4.812 -15.927 1.00 96.06 409 GLY A N 1
ATOM 2925 C CA . GLY A 1 409 ? 0.293 6.219 -15.588 1.00 96.06 409 GLY A CA 1
ATOM 2926 C C . GLY A 1 409 ? 1.088 7.139 -16.513 1.00 96.06 409 GLY A C 1
ATOM 2927 O O . GLY A 1 409 ? 1.224 6.894 -17.714 1.00 96.06 409 GLY A O 1
ATOM 2928 N N . LYS A 1 410 ? 1.577 8.247 -15.955 1.00 96.12 410 LYS A N 1
ATOM 2929 C CA . LYS A 1 410 ? 2.321 9.260 -16.713 1.00 96.12 410 LYS A CA 1
ATOM 2930 C C . LYS A 1 410 ? 3.372 9.991 -15.875 1.00 96.12 410 LYS A C 1
ATOM 2932 O O . LYS A 1 410 ? 3.119 10.286 -14.710 1.00 96.12 410 LYS A O 1
ATOM 2937 N N . ASP A 1 411 ? 4.496 10.377 -16.481 1.00 95.69 411 ASP A N 1
ATOM 2938 C CA . ASP A 1 411 ? 5.523 11.237 -15.850 1.00 95.69 411 ASP A CA 1
ATOM 2939 C C . ASP A 1 411 ? 6.080 10.619 -14.552 1.00 95.69 411 ASP A C 1
ATOM 2941 O O . ASP A 1 411 ? 6.387 11.315 -13.589 1.00 95.69 411 ASP A O 1
ATOM 2945 N N . GLY A 1 412 ? 6.098 9.285 -14.468 1.00 95.12 412 GLY A N 1
ATOM 2946 C CA . GLY A 1 412 ? 6.570 8.541 -13.303 1.00 95.12 412 GLY A CA 1
ATOM 2947 C C . GLY A 1 412 ? 8.046 8.169 -13.405 1.00 95.12 412 GLY A C 1
ATOM 2948 O O . GLY A 1 412 ? 8.689 8.300 -14.446 1.00 95.12 412 GLY A O 1
ATOM 2949 N N . PHE A 1 413 ? 8.599 7.657 -12.314 1.00 94.62 413 PHE A N 1
ATOM 2950 C CA . PHE A 1 413 ? 9.984 7.218 -12.251 1.00 94.62 413 PHE A CA 1
ATOM 2951 C C . PHE A 1 413 ? 10.080 5.874 -11.539 1.00 94.62 413 PHE A C 1
ATOM 2953 O O . PHE A 1 413 ? 9.552 5.738 -10.440 1.00 94.62 413 PHE A O 1
ATOM 2960 N N . ALA A 1 414 ? 10.768 4.902 -12.134 1.00 96.25 414 ALA A N 1
ATOM 2961 C CA . ALA A 1 414 ? 11.046 3.614 -11.511 1.00 96.25 414 ALA A CA 1
ATOM 2962 C C . ALA A 1 414 ? 12.554 3.358 -11.501 1.00 96.25 414 ALA A C 1
ATOM 2964 O O . ALA A 1 414 ? 13.164 3.190 -12.556 1.00 96.25 414 ALA A O 1
ATOM 2965 N N . SER A 1 415 ? 13.168 3.311 -10.321 1.00 94.44 415 SER A N 1
ATOM 2966 C CA . SER A 1 415 ? 14.606 3.073 -10.155 1.00 94.44 415 SER A CA 1
ATOM 2967 C C . SER A 1 415 ? 14.908 2.290 -8.884 1.00 94.44 415 SER A C 1
ATOM 2969 O O . SER A 1 415 ? 14.125 2.291 -7.941 1.00 94.44 415 SER A O 1
ATOM 2971 N N . ASN A 1 416 ? 16.087 1.678 -8.825 1.00 93.06 416 ASN A N 1
ATOM 2972 C CA . ASN A 1 416 ? 16.541 0.852 -7.707 1.00 93.06 416 ASN A CA 1
ATOM 2973 C C . ASN A 1 416 ? 15.664 -0.379 -7.408 1.00 93.06 416 ASN A C 1
ATOM 2975 O O . ASN A 1 416 ? 15.786 -0.964 -6.342 1.00 93.06 416 ASN A O 1
ATOM 2979 N N . ASN A 1 417 ? 14.772 -0.798 -8.305 1.00 94.75 417 ASN A N 1
ATOM 2980 C CA . ASN A 1 417 ? 13.919 -1.962 -8.060 1.00 94.75 417 ASN A CA 1
ATOM 2981 C C . ASN A 1 417 ? 14.632 -3.255 -8.461 1.00 94.75 417 ASN A C 1
ATOM 2983 O O . ASN A 1 417 ? 15.302 -3.302 -9.491 1.00 94.75 417 ASN A O 1
ATOM 2987 N N . ASN A 1 418 ? 14.451 -4.315 -7.681 1.00 94.38 418 ASN A N 1
ATOM 2988 C CA . ASN A 1 418 ? 14.948 -5.644 -8.007 1.00 94.38 418 ASN A CA 1
ATOM 2989 C C . ASN A 1 418 ? 13.771 -6.562 -8.336 1.00 94.38 418 ASN A C 1
ATOM 2991 O O . ASN A 1 418 ? 12.945 -6.847 -7.475 1.00 94.38 418 ASN A O 1
ATOM 2995 N N . ILE A 1 419 ? 13.697 -7.016 -9.581 1.00 95.94 419 ILE A N 1
ATOM 2996 C CA . ILE A 1 419 ? 12.636 -7.868 -10.108 1.00 95.94 419 ILE A CA 1
ATOM 2997 C C . ILE A 1 419 ? 13.256 -9.198 -10.494 1.00 95.94 419 ILE A C 1
ATOM 2999 O O . ILE A 1 419 ? 14.091 -9.260 -11.396 1.00 95.94 419 ILE A O 1
ATOM 3003 N N . THR A 1 420 ? 12.883 -10.259 -9.781 1.00 93.69 420 THR A N 1
ATOM 3004 C CA . THR A 1 420 ? 13.513 -11.570 -9.935 1.00 93.69 420 THR A CA 1
ATOM 3005 C C . THR A 1 420 ? 12.489 -12.689 -10.095 1.00 93.69 420 THR A C 1
ATOM 3007 O O . THR A 1 420 ? 11.471 -12.728 -9.401 1.00 93.69 420 THR A O 1
ATOM 3010 N N . ALA A 1 421 ? 12.815 -13.651 -10.966 1.00 91.88 421 ALA A N 1
ATOM 3011 C CA . ALA A 1 421 ? 12.058 -14.891 -11.149 1.00 91.88 421 ALA A CA 1
ATOM 3012 C C . ALA A 1 421 ? 10.596 -14.649 -11.553 1.00 91.88 421 ALA A C 1
ATOM 3014 O O . ALA A 1 421 ? 9.712 -15.353 -11.068 1.00 91.88 421 ALA A O 1
ATOM 3015 N N . CYS A 1 422 ? 10.333 -13.615 -12.360 1.00 92.38 422 CYS A N 1
ATOM 3016 C CA . CYS A 1 422 ? 8.973 -13.218 -12.694 1.00 92.38 422 CYS A CA 1
ATOM 3017 C C . CYS A 1 422 ? 8.374 -14.067 -13.825 1.00 92.38 422 CYS A C 1
ATOM 3019 O O . CYS A 1 422 ? 9.063 -14.413 -14.774 1.00 92.38 422 CYS A O 1
ATOM 3021 N N . ASP A 1 423 ? 7.092 -14.414 -13.744 1.00 92.75 423 ASP A N 1
ATOM 3022 C CA . ASP A 1 423 ? 6.449 -15.366 -14.668 1.00 92.75 423 ASP A CA 1
ATOM 3023 C C . ASP A 1 423 ? 6.004 -14.763 -16.018 1.00 92.75 423 ASP A C 1
ATOM 3025 O O . ASP A 1 423 ? 5.277 -15.396 -16.788 1.00 92.75 423 ASP A O 1
ATOM 3029 N N . ASN A 1 424 ? 6.414 -13.523 -16.301 1.00 92.88 424 ASN A N 1
ATOM 3030 C CA . ASN A 1 424 ? 6.142 -12.799 -17.542 1.00 92.88 424 ASN A CA 1
ATOM 3031 C C . ASN A 1 424 ? 7.161 -11.649 -17.716 1.00 92.88 424 ASN A C 1
ATOM 3033 O O . ASN A 1 424 ? 8.326 -11.810 -17.372 1.00 92.88 424 ASN A O 1
ATOM 3037 N N . THR A 1 425 ? 6.757 -10.486 -18.237 1.00 95.81 425 THR A N 1
ATOM 3038 C CA . THR A 1 425 ? 7.585 -9.277 -18.336 1.00 95.81 425 THR A CA 1
ATOM 3039 C C . THR A 1 425 ? 7.987 -8.731 -16.961 1.00 95.81 425 THR A C 1
ATOM 3041 O O . THR A 1 425 ? 7.162 -8.657 -16.049 1.00 95.81 425 THR A O 1
ATOM 3044 N N . GLY A 1 426 ? 9.236 -8.272 -16.833 1.00 97.62 426 GLY A N 1
ATOM 3045 C CA . GLY A 1 426 ? 9.719 -7.595 -15.625 1.00 97.62 426 GLY A CA 1
ATOM 3046 C C . GLY A 1 426 ? 9.014 -6.262 -15.367 1.00 97.62 426 GLY A C 1
ATOM 3047 O O . GLY A 1 426 ? 8.382 -6.083 -14.327 1.00 97.62 426 GLY A O 1
ATOM 3048 N N . ILE A 1 427 ? 9.101 -5.335 -16.323 1.00 98.38 427 ILE A N 1
ATOM 3049 C CA . ILE A 1 427 ? 8.385 -4.052 -16.307 1.00 98.38 427 ILE A CA 1
ATOM 3050 C C . ILE A 1 427 ? 7.562 -3.921 -17.588 1.00 98.38 427 ILE A C 1
ATOM 3052 O O . ILE A 1 427 ? 8.113 -3.830 -18.684 1.00 98.38 427 ILE A O 1
ATOM 3056 N N . TYR A 1 428 ? 6.243 -3.886 -17.448 1.00 98.50 428 TYR A N 1
ATOM 3057 C CA . TYR A 1 428 ? 5.300 -3.714 -18.547 1.00 98.50 428 TYR A CA 1
ATOM 3058 C C . TYR A 1 428 ? 4.748 -2.286 -18.556 1.00 98.50 428 TYR A C 1
ATOM 3060 O O . TYR A 1 428 ? 4.199 -1.827 -17.557 1.00 98.50 428 TYR A O 1
ATOM 3068 N N . ILE A 1 429 ? 4.881 -1.570 -19.671 1.00 98.56 429 ILE A N 1
ATOM 3069 C CA . ILE A 1 429 ? 4.561 -0.141 -19.768 1.00 98.56 429 ILE A CA 1
ATOM 3070 C C . ILE A 1 429 ? 3.514 0.088 -20.853 1.00 98.56 429 ILE A C 1
ATOM 3072 O O . ILE A 1 429 ? 3.714 -0.263 -22.012 1.00 98.56 429 ILE A O 1
ATOM 3076 N N . THR A 1 430 ? 2.412 0.741 -20.495 1.00 98.12 430 THR A N 1
ATOM 3077 C CA . THR A 1 430 ? 1.453 1.310 -21.462 1.00 98.12 430 THR A CA 1
ATOM 3078 C C . THR A 1 430 ? 1.250 2.811 -21.280 1.00 98.12 430 THR A C 1
ATOM 3080 O O . THR A 1 430 ? 0.498 3.426 -22.038 1.00 98.12 430 THR A O 1
ATOM 3083 N N . GLY A 1 431 ? 1.842 3.384 -20.231 1.00 97.31 431 GLY A N 1
ATOM 3084 C CA . GLY A 1 431 ? 1.857 4.817 -19.974 1.00 97.31 431 GLY A CA 1
ATOM 3085 C C . GLY A 1 431 ? 2.956 5.552 -20.743 1.00 97.31 431 GLY A C 1
ATOM 3086 O O . GLY A 1 431 ? 3.677 4.963 -21.549 1.00 97.31 431 GLY A O 1
ATOM 3087 N N . SER A 1 432 ? 3.073 6.852 -20.492 1.00 97.69 432 SER A N 1
ATOM 3088 C CA . SER A 1 432 ? 4.006 7.745 -21.192 1.00 97.69 432 SER A CA 1
ATOM 3089 C C . SER A 1 432 ? 4.877 8.531 -20.217 1.00 97.69 432 SER A C 1
ATOM 3091 O O . SER A 1 432 ? 4.506 8.708 -19.056 1.00 97.69 432 SER A O 1
ATOM 3093 N N . GLU A 1 433 ? 5.982 9.098 -20.695 1.00 97.19 433 GLU A N 1
ATOM 3094 C CA . GLU A 1 433 ? 6.858 9.977 -19.900 1.00 97.19 433 GLU A CA 1
ATOM 3095 C C . GLU A 1 433 ? 7.493 9.281 -18.673 1.00 97.19 433 GLU A C 1
ATOM 3097 O O . GLU A 1 433 ? 7.896 9.944 -17.718 1.00 97.19 433 GLU A O 1
ATOM 3102 N N . TYR A 1 434 ? 7.590 7.945 -18.653 1.00 97.25 434 TYR A N 1
ATOM 3103 C CA . TYR A 1 434 ? 8.271 7.244 -17.564 1.00 97.25 434 TYR A CA 1
ATOM 3104 C C . TYR A 1 434 ? 9.793 7.314 -17.704 1.00 97.25 434 TYR A C 1
ATOM 3106 O O . TYR A 1 434 ? 10.352 7.033 -18.760 1.00 97.25 434 TYR A O 1
ATOM 3114 N N . GLY A 1 435 ? 10.489 7.601 -16.605 1.00 96.38 435 GLY A N 1
ATOM 3115 C CA . GLY A 1 435 ? 11.920 7.328 -16.481 1.00 96.38 435 GLY A CA 1
ATOM 3116 C C . GLY A 1 435 ? 12.165 5.973 -15.818 1.00 96.38 435 GLY A C 1
ATOM 3117 O O . GLY A 1 435 ? 11.827 5.800 -14.650 1.00 96.38 435 GLY A O 1
ATOM 3118 N N . ILE A 1 436 ? 12.782 5.033 -16.532 1.00 96.56 436 ILE A N 1
ATOM 3119 C CA . ILE A 1 436 ? 13.116 3.695 -16.032 1.00 96.56 436 ILE A CA 1
ATOM 3120 C C . ILE A 1 436 ? 14.627 3.566 -15.855 1.00 96.56 436 ILE A C 1
ATOM 3122 O O . ILE A 1 436 ? 15.387 3.518 -16.824 1.00 96.56 436 ILE A O 1
ATOM 3126 N N . GLY A 1 437 ? 15.047 3.453 -14.600 1.00 91.69 437 GLY A N 1
ATOM 3127 C CA . GLY A 1 437 ? 16.438 3.456 -14.158 1.00 91.69 437 GLY A CA 1
ATOM 3128 C C . GLY A 1 437 ? 16.903 4.859 -13.777 1.00 91.69 437 GLY A C 1
ATOM 3129 O O . GLY A 1 437 ? 16.103 5.786 -13.706 1.00 91.69 437 GLY A O 1
ATOM 3130 N N . SER A 1 438 ? 18.185 5.036 -13.460 1.00 83.31 438 SER A N 1
ATOM 3131 C CA . SER A 1 438 ? 18.692 6.308 -12.930 1.00 83.31 438 SER A CA 1
ATOM 3132 C C . SER A 1 438 ? 20.055 6.686 -13.503 1.00 83.31 438 SER A C 1
ATOM 3134 O O . SER A 1 438 ? 20.791 5.865 -14.048 1.00 83.31 438 SER A O 1
ATOM 3136 N N . SER A 1 439 ? 20.468 7.936 -13.282 1.00 74.31 439 SER A N 1
ATOM 3137 C CA . SER A 1 439 ? 21.820 8.403 -13.596 1.00 74.31 439 SER A CA 1
ATOM 3138 C C . SER A 1 439 ? 22.898 7.897 -12.617 1.00 74.31 439 SER A C 1
ATOM 3140 O O . SER A 1 439 ? 24.028 8.388 -12.652 1.00 74.31 439 SER A O 1
ATOM 3142 N N . SER A 1 440 ? 22.597 6.948 -11.731 1.00 78.88 440 SER A N 1
ATOM 3143 C CA . SER A 1 440 ? 23.529 6.358 -10.767 1.00 78.88 440 SER A CA 1
ATOM 3144 C C . SER A 1 440 ? 23.502 4.836 -10.874 1.00 78.88 440 SER A C 1
ATOM 3146 O O . SER A 1 440 ? 22.456 4.217 -10.729 1.00 78.88 440 SER A O 1
ATOM 3148 N N . ALA A 1 441 ? 24.667 4.205 -11.036 1.00 68.94 441 ALA A N 1
ATOM 3149 C CA . ALA A 1 441 ? 24.764 2.740 -11.049 1.00 68.94 441 ALA A CA 1
ATOM 3150 C C . ALA A 1 441 ? 24.340 2.090 -9.715 1.00 68.94 441 ALA A C 1
ATOM 3152 O O . ALA A 1 441 ? 24.086 0.892 -9.671 1.00 68.94 441 ALA A O 1
ATOM 3153 N N . LEU A 1 442 ? 24.263 2.871 -8.629 1.00 74.00 442 LEU A N 1
ATOM 3154 C CA . LEU A 1 442 ? 23.788 2.398 -7.326 1.00 74.00 442 LEU A CA 1
ATOM 3155 C C . LEU A 1 442 ? 22.264 2.295 -7.237 1.00 74.00 442 LEU A C 1
ATOM 3157 O O . LEU A 1 442 ? 21.782 1.689 -6.293 1.00 74.00 442 LEU A O 1
ATOM 3161 N N . THR A 1 443 ? 21.524 2.892 -8.175 1.00 83.25 443 THR A N 1
ATOM 3162 C CA . THR A 1 443 ? 20.054 2.895 -8.172 1.00 83.25 443 THR A CA 1
ATOM 3163 C C . THR A 1 443 ? 19.472 2.454 -9.511 1.00 83.25 443 THR A C 1
ATOM 3165 O O . THR A 1 443 ? 18.417 2.914 -9.942 1.00 83.25 443 THR A O 1
ATOM 3168 N N . GLN A 1 444 ? 20.168 1.541 -10.187 1.00 89.19 444 GLN A N 1
ATOM 3169 C CA . GLN A 1 444 ? 19.644 0.848 -11.362 1.00 89.19 444 GLN A CA 1
ATOM 3170 C C . GLN A 1 444 ? 18.510 -0.103 -10.980 1.00 89.19 444 GLN A C 1
ATOM 3172 O O . GLN A 1 444 ? 18.546 -0.688 -9.898 1.00 89.19 444 GLN A O 1
ATOM 3177 N N . ASN A 1 445 ? 17.547 -0.323 -11.878 1.00 94.38 445 ASN A N 1
ATOM 3178 C CA . ASN A 1 445 ? 16.707 -1.507 -11.728 1.00 94.38 445 ASN A CA 1
ATOM 3179 C C . ASN A 1 445 ? 17.509 -2.749 -12.129 1.00 94.38 445 ASN A C 1
ATOM 3181 O O . ASN A 1 445 ? 18.296 -2.715 -13.080 1.00 94.38 445 ASN A O 1
ATOM 3185 N N . ILE A 1 446 ? 17.298 -3.838 -11.402 1.00 94.19 446 ILE A N 1
ATOM 3186 C CA . ILE A 1 446 ? 17.834 -5.161 -11.700 1.00 94.19 446 ILE A CA 1
ATOM 3187 C C . ILE A 1 446 ? 16.646 -6.035 -12.080 1.00 94.19 446 ILE A C 1
ATOM 3189 O O . ILE A 1 446 ? 15.742 -6.216 -11.275 1.00 94.19 446 ILE A O 1
ATOM 3193 N N . ILE A 1 447 ? 16.635 -6.555 -13.303 1.00 96.19 447 ILE A N 1
ATOM 3194 C CA . ILE A 1 447 ? 15.551 -7.381 -13.837 1.00 96.19 447 ILE A CA 1
ATOM 3195 C C . ILE A 1 447 ? 16.159 -8.694 -14.310 1.00 96.19 447 ILE A C 1
ATOM 3197 O O . ILE A 1 447 ? 16.944 -8.730 -15.266 1.00 96.19 447 ILE A O 1
ATOM 3201 N N . ASN A 1 448 ? 15.852 -9.772 -13.598 1.00 94.50 448 ASN A N 1
ATOM 3202 C CA . ASN A 1 448 ? 16.544 -11.034 -13.774 1.00 94.50 448 ASN A CA 1
ATOM 3203 C C . ASN A 1 448 ? 15.614 -12.246 -13.747 1.00 94.50 448 ASN A C 1
ATOM 3205 O O . ASN A 1 448 ? 14.799 -12.397 -12.840 1.00 94.50 448 ASN A O 1
ATOM 3209 N N . ALA A 1 449 ? 15.865 -13.187 -14.659 1.00 94.00 449 ALA A N 1
ATOM 3210 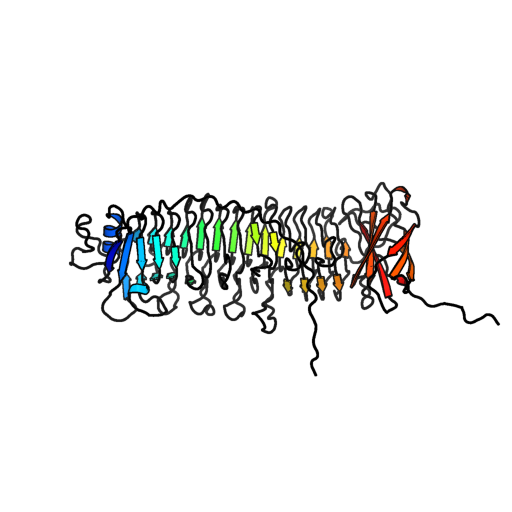C CA . ALA A 1 449 ? 15.171 -14.474 -14.707 1.00 94.00 449 ALA A CA 1
ATOM 3211 C C . ALA A 1 449 ? 13.648 -14.343 -14.854 1.00 94.00 449 ALA A C 1
ATOM 3213 O O . ALA A 1 449 ? 12.903 -15.036 -14.171 1.00 94.00 449 ALA A O 1
ATOM 3214 N N . CYS A 1 450 ? 13.197 -13.425 -15.701 1.00 94.50 450 CYS A N 1
ATOM 3215 C CA . CYS A 1 450 ? 11.796 -13.315 -16.067 1.00 94.50 450 CYS A CA 1
ATOM 3216 C C . CYS A 1 450 ? 11.457 -14.179 -17.293 1.00 94.50 450 CYS A C 1
ATOM 3218 O O . CYS A 1 450 ? 12.253 -14.246 -18.228 1.00 94.50 450 CYS A O 1
ATOM 3220 N N . ASP A 1 451 ? 10.271 -14.788 -17.317 1.00 95.19 451 ASP A N 1
ATOM 3221 C CA . ASP A 1 451 ? 9.802 -15.669 -18.404 1.00 95.19 451 ASP A CA 1
ATOM 3222 C C . ASP A 1 451 ? 9.416 -14.891 -19.692 1.00 95.19 451 ASP A C 1
ATOM 3224 O O . ASP A 1 451 ? 9.041 -15.488 -20.703 1.00 95.19 451 ASP A O 1
ATOM 3228 N N . GLY A 1 452 ? 9.501 -13.555 -19.677 1.00 94.00 452 GLY A N 1
ATOM 3229 C CA . GLY A 1 452 ? 9.304 -12.666 -20.830 1.00 94.00 452 GLY A CA 1
ATOM 3230 C C . GLY A 1 452 ? 10.420 -11.619 -20.986 1.00 94.00 452 GLY A C 1
ATOM 3231 O O . GLY A 1 452 ? 11.498 -11.775 -20.409 1.00 94.00 452 GLY A O 1
ATOM 3232 N N . PRO A 1 453 ? 10.193 -10.535 -21.757 1.00 95.25 453 PRO A N 1
ATOM 3233 C CA . PRO A 1 453 ? 11.140 -9.424 -21.865 1.00 95.25 453 PRO A CA 1
ATOM 3234 C C . PRO A 1 453 ? 11.426 -8.770 -20.509 1.00 95.25 453 PRO A C 1
ATOM 3236 O O . PRO A 1 453 ? 10.567 -8.748 -19.622 1.00 95.25 453 PRO A O 1
ATOM 3239 N N . ALA A 1 454 ? 12.609 -8.176 -20.343 1.00 96.31 454 ALA A N 1
ATOM 3240 C CA . ALA A 1 454 ? 12.906 -7.455 -19.105 1.00 96.31 454 ALA A CA 1
ATOM 3241 C C . ALA A 1 454 ? 12.036 -6.192 -18.987 1.00 96.31 454 ALA A C 1
ATOM 3243 O O . ALA A 1 454 ? 11.406 -5.964 -17.953 1.00 96.31 454 ALA A O 1
ATOM 3244 N N . ILE A 1 455 ? 11.952 -5.410 -20.064 1.00 97.81 455 ILE A N 1
ATOM 3245 C CA . ILE A 1 455 ? 11.062 -4.254 -20.186 1.00 97.81 455 ILE A CA 1
ATOM 3246 C C . ILE A 1 455 ? 10.285 -4.376 -21.497 1.00 97.81 455 ILE A C 1
ATOM 3248 O O . ILE A 1 455 ? 10.886 -4.569 -22.549 1.00 97.81 455 ILE A O 1
ATOM 3252 N N . SER A 1 456 ? 8.963 -4.225 -21.446 1.00 97.75 456 SER A N 1
ATOM 3253 C CA . SER A 1 456 ? 8.117 -4.146 -22.641 1.00 97.75 456 SER A CA 1
ATOM 3254 C C . SER A 1 456 ? 7.289 -2.867 -22.619 1.00 97.75 456 SER A C 1
ATOM 3256 O O . SER A 1 456 ? 6.671 -2.549 -21.602 1.00 97.75 456 SER A O 1
ATOM 3258 N N . ILE A 1 457 ? 7.268 -2.138 -23.735 1.00 98.12 457 ILE A N 1
ATOM 3259 C CA . ILE A 1 457 ? 6.451 -0.936 -23.918 1.00 98.12 457 ILE A CA 1
ATOM 3260 C C . ILE A 1 457 ? 5.422 -1.213 -25.009 1.00 98.12 457 ILE A C 1
ATOM 3262 O O . ILE A 1 457 ? 5.772 -1.562 -26.132 1.00 98.12 457 ILE A O 1
ATOM 3266 N N . VAL A 1 458 ? 4.138 -1.041 -24.696 1.00 96.75 458 VAL A N 1
ATOM 3267 C CA . VAL A 1 458 ? 3.035 -1.431 -25.578 1.00 96.75 458 VAL A CA 1
ATOM 3268 C C . VAL A 1 458 ? 2.010 -0.313 -25.733 1.00 96.75 458 VAL A C 1
ATOM 3270 O O . VAL A 1 458 ? 1.580 0.329 -24.777 1.00 96.75 458 VAL A O 1
ATOM 3273 N N . GLY A 1 459 ? 1.540 -0.148 -26.971 1.00 94.75 459 GLY A N 1
ATOM 3274 C CA . GLY A 1 459 ? 0.523 0.826 -27.352 1.00 94.75 459 GLY A CA 1
ATOM 3275 C C . GLY A 1 459 ? 1.113 2.107 -27.937 1.00 94.75 459 GLY A C 1
ATOM 3276 O O . GLY A 1 459 ? 2.086 2.661 -27.445 1.00 94.75 459 GLY A O 1
ATOM 3277 N N . SER A 1 460 ? 0.474 2.633 -28.982 1.00 92.50 460 SER A N 1
ATOM 3278 C CA . SER A 1 460 ? 0.958 3.814 -29.714 1.00 92.50 460 SER A CA 1
ATOM 3279 C C . SER A 1 460 ? 0.927 5.126 -28.917 1.00 92.50 460 SER A C 1
ATOM 3281 O O . SER A 1 460 ? 1.335 6.156 -29.435 1.00 92.50 460 SER A O 1
ATOM 3283 N N . GLY A 1 461 ? 0.355 5.122 -27.709 1.00 94.12 461 GLY A N 1
ATOM 3284 C CA . GLY A 1 461 ? 0.381 6.259 -26.785 1.00 94.12 461 GLY A CA 1
ATOM 3285 C C . GLY A 1 461 ? 1.489 6.168 -25.734 1.00 94.12 461 GLY A C 1
ATOM 3286 O O . GLY A 1 461 ? 1.669 7.124 -24.987 1.00 94.12 461 GLY A O 1
ATOM 3287 N N . ALA A 1 462 ? 2.211 5.045 -25.668 1.00 97.50 462 ALA A N 1
ATOM 3288 C CA . ALA A 1 462 ? 3.287 4.816 -24.715 1.00 97.50 462 ALA A CA 1
ATOM 3289 C C . ALA A 1 462 ? 4.606 5.394 -25.249 1.00 97.50 462 ALA A C 1
ATOM 3291 O O . ALA A 1 462 ? 5.520 4.669 -25.640 1.00 97.50 462 ALA A O 1
ATOM 3292 N N . ILE A 1 463 ? 4.654 6.720 -25.325 1.00 97.56 463 ILE A N 1
ATOM 3293 C CA . ILE A 1 463 ? 5.781 7.506 -25.841 1.00 97.56 463 ILE A CA 1
ATOM 3294 C C . ILE A 1 463 ? 6.523 8.218 -24.707 1.00 97.56 463 ILE A C 1
ATOM 3296 O O . ILE A 1 463 ? 6.034 8.287 -23.578 1.00 97.56 463 ILE A O 1
ATOM 3300 N N . GLU A 1 464 ? 7.687 8.779 -25.024 1.00 97.62 464 GLU A N 1
ATOM 3301 C CA . GLU A 1 464 ? 8.519 9.578 -24.115 1.00 97.62 464 GLU A CA 1
ATOM 3302 C C . GLU A 1 464 ? 9.013 8.767 -22.899 1.00 97.62 464 GLU A C 1
ATOM 3304 O O . GLU A 1 464 ? 9.344 9.314 -21.849 1.00 97.62 464 GLU A O 1
ATOM 3309 N N . ASN A 1 465 ? 9.065 7.436 -23.022 1.00 98.25 465 ASN A N 1
ATOM 3310 C CA . ASN A 1 465 ? 9.533 6.556 -21.958 1.00 98.25 465 ASN A CA 1
ATOM 3311 C C . ASN A 1 465 ? 11.049 6.356 -22.064 1.00 98.25 465 ASN A C 1
ATOM 3313 O O . ASN A 1 465 ? 11.533 5.568 -22.884 1.00 98.25 465 ASN A O 1
ATOM 3317 N N . ARG A 1 466 ? 11.794 7.046 -21.197 1.00 97.00 466 ARG A N 1
ATOM 3318 C CA . ARG A 1 466 ? 13.256 6.985 -21.135 1.00 97.00 466 ARG A CA 1
ATOM 3319 C C . ARG A 1 466 ? 13.696 5.749 -20.367 1.00 97.00 466 ARG A C 1
ATOM 3321 O O . ARG A 1 466 ? 13.456 5.658 -19.164 1.00 97.00 466 ARG A O 1
ATOM 3328 N N . ILE A 1 467 ? 14.436 4.858 -21.015 1.00 96.44 467 ILE A N 1
ATOM 3329 C CA . ILE A 1 467 ? 15.053 3.688 -20.382 1.00 96.44 467 ILE A CA 1
ATOM 3330 C C . ILE A 1 467 ? 16.563 3.904 -20.306 1.00 96.44 467 ILE A C 1
ATOM 3332 O O . ILE A 1 467 ? 17.235 4.044 -21.323 1.00 96.44 467 ILE A O 1
ATOM 3336 N N . GLU A 1 468 ? 17.130 3.908 -19.101 1.00 92.31 468 GLU A N 1
ATOM 3337 C CA . GLU A 1 468 ? 18.571 4.088 -18.934 1.00 92.31 468 GLU A CA 1
ATOM 3338 C C . GLU A 1 468 ? 19.149 3.281 -17.774 1.00 92.31 468 GLU A C 1
ATOM 3340 O O . GLU A 1 468 ? 18.575 3.199 -16.694 1.00 92.31 468 GLU A O 1
ATOM 3345 N N . ARG A 1 469 ? 20.350 2.731 -17.982 1.00 90.81 469 ARG A N 1
ATOM 3346 C CA . ARG A 1 469 ? 21.187 2.150 -16.915 1.00 90.81 469 ARG A CA 1
ATOM 3347 C C . ARG A 1 469 ? 20.501 1.066 -16.083 1.00 90.81 469 ARG A C 1
ATOM 3349 O O . ARG A 1 469 ? 20.782 0.954 -14.899 1.00 90.81 469 ARG A O 1
ATOM 3356 N N . ASN A 1 470 ? 19.644 0.257 -16.698 1.00 92.88 470 ASN A N 1
ATOM 3357 C CA . ASN A 1 470 ? 19.094 -0.944 -16.070 1.00 92.88 470 ASN A CA 1
ATOM 3358 C C . ASN A 1 470 ? 20.032 -2.144 -16.283 1.00 92.88 470 ASN A C 1
ATOM 3360 O O . ASN A 1 470 ? 20.737 -2.225 -17.297 1.00 92.88 470 ASN A O 1
ATOM 3364 N N . SER A 1 471 ? 20.026 -3.075 -15.331 1.00 92.69 471 SER A N 1
ATOM 3365 C CA . SER A 1 471 ? 20.681 -4.378 -15.443 1.00 92.69 471 SER A CA 1
ATOM 3366 C C . SER A 1 471 ? 19.626 -5.430 -15.760 1.00 92.69 471 SER A C 1
ATOM 3368 O O . SER A 1 471 ? 18.688 -5.619 -14.990 1.00 92.69 471 SER A O 1
ATOM 3370 N N . MET A 1 472 ? 19.756 -6.084 -16.907 1.00 93.88 472 MET A N 1
ATOM 3371 C CA . MET A 1 472 ? 18.775 -7.003 -17.472 1.00 93.88 472 MET A CA 1
ATOM 3372 C C . MET A 1 472 ? 19.495 -8.289 -17.873 1.00 93.88 472 MET A C 1
ATOM 3374 O O . MET A 1 472 ? 20.391 -8.270 -18.717 1.00 93.88 472 MET A O 1
ATOM 3378 N N . GLN A 1 473 ? 19.158 -9.408 -17.233 1.00 91.06 473 GLN A N 1
ATOM 3379 C CA . GLN A 1 473 ? 19.885 -10.663 -17.441 1.00 91.06 473 GLN A CA 1
ATOM 3380 C C . GLN A 1 473 ? 19.026 -11.917 -17.266 1.00 91.06 473 GLN A C 1
ATOM 3382 O O . GLN A 1 473 ? 18.181 -11.999 -16.383 1.00 91.06 473 GLN A O 1
ATOM 3387 N N . ASN A 1 474 ? 19.330 -12.947 -18.058 1.00 92.12 474 ASN A N 1
ATOM 3388 C CA . ASN A 1 474 ? 18.687 -14.265 -18.012 1.00 92.12 474 ASN A CA 1
ATOM 3389 C C . ASN A 1 474 ? 17.162 -14.232 -18.185 1.00 92.12 474 ASN A C 1
ATOM 3391 O O . ASN A 1 474 ? 16.492 -15.124 -17.682 1.00 92.12 474 ASN A O 1
ATOM 3395 N N . ASN A 1 475 ? 16.620 -13.206 -18.837 1.00 92.88 475 ASN A N 1
ATOM 3396 C CA . ASN A 1 475 ? 15.201 -13.163 -19.174 1.00 92.88 475 ASN A CA 1
ATOM 3397 C C . ASN A 1 475 ? 14.955 -13.980 -20.454 1.00 92.88 475 ASN A C 1
ATOM 3399 O O . ASN A 1 475 ? 15.859 -14.083 -21.286 1.00 92.88 475 ASN A O 1
ATOM 3403 N N . ASP A 1 476 ? 13.767 -14.552 -20.625 1.00 92.81 476 ASP A N 1
ATOM 3404 C CA . ASP A 1 476 ? 13.446 -15.423 -21.767 1.00 92.81 476 ASP A CA 1
ATOM 3405 C C . ASP A 1 476 ? 13.083 -14.642 -23.051 1.00 92.81 476 ASP A C 1
ATOM 3407 O O . ASP A 1 476 ? 12.879 -15.248 -24.105 1.00 92.81 476 ASP A O 1
ATOM 3411 N N . GLY A 1 477 ? 13.050 -13.304 -22.990 1.00 92.12 477 GLY A N 1
ATOM 3412 C CA . GLY A 1 477 ? 12.871 -12.408 -24.140 1.00 92.12 477 GLY A CA 1
ATOM 3413 C C . GLY A 1 477 ? 13.848 -11.224 -24.166 1.00 92.12 477 GLY A C 1
ATOM 3414 O O . GLY A 1 477 ? 14.792 -11.183 -23.363 1.00 92.12 477 GLY A O 1
ATOM 3415 N N . PRO A 1 478 ? 13.631 -10.248 -25.071 1.00 92.88 478 PRO A N 1
ATOM 3416 C CA . PRO A 1 478 ? 14.508 -9.095 -25.230 1.00 92.88 478 PRO A CA 1
ATOM 3417 C C . PRO A 1 478 ? 14.717 -8.275 -23.955 1.00 92.88 478 PRO A C 1
ATOM 3419 O O . PRO A 1 478 ? 13.868 -8.239 -23.061 1.00 92.88 478 PRO A O 1
ATOM 3422 N N . GLY A 1 479 ? 15.849 -7.571 -23.862 1.00 94.75 479 GLY A N 1
ATOM 3423 C CA . GLY A 1 479 ? 16.065 -6.621 -22.765 1.00 94.75 479 GLY A CA 1
ATOM 3424 C C . GLY A 1 479 ? 15.034 -5.484 -22.779 1.00 94.75 479 GLY A C 1
ATOM 3425 O O . GLY A 1 479 ? 14.442 -5.159 -21.755 1.00 94.75 479 GLY A O 1
ATOM 3426 N N . ILE A 1 480 ? 14.791 -4.911 -23.954 1.00 96.44 480 ILE A N 1
ATOM 3427 C CA . ILE A 1 480 ? 13.763 -3.896 -24.202 1.00 96.44 480 ILE A CA 1
ATOM 3428 C C . ILE A 1 480 ? 12.992 -4.354 -25.438 1.00 96.44 480 ILE A C 1
ATOM 3430 O O . ILE A 1 480 ? 13.635 -4.696 -26.428 1.00 96.44 480 ILE A O 1
ATOM 3434 N N . ASP A 1 481 ? 11.662 -4.367 -25.353 1.00 95.94 481 ASP A N 1
ATOM 3435 C CA . ASP A 1 481 ? 10.756 -4.762 -26.439 1.00 95.94 481 ASP A CA 1
ATOM 3436 C C . ASP A 1 481 ? 9.691 -3.670 -26.697 1.00 95.94 481 ASP A C 1
ATOM 3438 O O . ASP A 1 481 ? 8.895 -3.347 -25.802 1.00 95.94 481 ASP A O 1
ATOM 3442 N N . LEU A 1 482 ? 9.685 -3.081 -27.899 1.00 95.44 482 LEU A N 1
ATOM 3443 C CA . LEU A 1 482 ? 8.779 -2.009 -28.331 1.00 95.44 482 LEU A CA 1
ATOM 3444 C C . LEU A 1 482 ? 7.607 -2.543 -29.171 1.00 95.44 482 LEU A C 1
ATOM 3446 O O . LEU A 1 482 ? 7.567 -2.451 -30.395 1.00 95.44 482 LEU A O 1
ATOM 3450 N N . GLY A 1 483 ? 6.540 -2.953 -28.493 1.00 91.12 483 GLY A N 1
ATOM 3451 C CA . GLY A 1 483 ? 5.334 -3.493 -29.128 1.00 91.12 483 GLY A CA 1
ATOM 3452 C C . GLY A 1 483 ? 5.015 -4.923 -28.717 1.00 91.12 483 GLY A C 1
ATOM 3453 O O . GLY A 1 483 ? 3.901 -5.382 -28.992 1.00 91.12 483 GLY A O 1
ATOM 3454 N N . ASN A 1 484 ? 5.915 -5.567 -27.966 1.00 86.69 484 ASN A N 1
ATOM 3455 C CA . ASN A 1 484 ? 5.818 -6.965 -27.550 1.00 86.69 484 ASN A CA 1
ATOM 3456 C C . ASN A 1 484 ? 5.729 -7.914 -28.757 1.00 86.69 484 ASN A C 1
ATOM 3458 O O . ASN A 1 484 ? 4.961 -8.883 -28.763 1.00 86.69 484 ASN A O 1
ATOM 3462 N N . ASP A 1 485 ? 6.462 -7.575 -29.813 1.00 87.62 485 ASP A N 1
ATOM 3463 C CA . ASP A 1 485 ? 6.564 -8.296 -31.079 1.00 87.62 485 ASP A CA 1
ATOM 3464 C C . ASP A 1 485 ? 7.978 -8.833 -31.349 1.00 87.62 485 ASP A C 1
ATOM 3466 O O . ASP A 1 485 ? 8.224 -9.430 -32.404 1.00 87.62 485 ASP A O 1
ATOM 3470 N N . GLY A 1 486 ? 8.855 -8.752 -30.344 1.00 83.75 486 GLY A N 1
ATOM 3471 C CA . GLY A 1 486 ? 10.264 -9.093 -30.450 1.00 83.75 486 GLY A CA 1
ATOM 3472 C C . GLY A 1 486 ? 11.077 -7.921 -30.988 1.00 83.75 486 GLY A C 1
ATOM 3473 O O . GLY A 1 486 ? 10.588 -6.809 -31.092 1.00 83.75 486 GLY A O 1
ATOM 3474 N N . VAL A 1 487 ? 12.337 -8.188 -31.330 1.00 82.31 487 VAL A N 1
ATOM 3475 C CA . VAL A 1 487 ? 13.277 -7.121 -31.678 1.00 82.31 487 VAL A CA 1
ATOM 3476 C C . VAL A 1 487 ? 12.971 -6.498 -33.044 1.00 82.31 487 VAL A C 1
ATOM 3478 O O . VAL A 1 487 ? 12.964 -7.205 -34.058 1.00 82.31 487 VAL A O 1
ATOM 3481 N N . ASP A 1 488 ? 12.810 -5.180 -33.065 1.00 78.75 488 ASP A N 1
ATOM 3482 C CA . ASP A 1 488 ? 12.529 -4.359 -34.235 1.00 78.75 488 ASP A CA 1
ATOM 3483 C C . ASP A 1 488 ? 13.739 -4.257 -35.188 1.00 78.75 488 ASP A C 1
ATOM 3485 O O . ASP A 1 488 ? 14.916 -4.272 -34.798 1.00 78.75 488 ASP A O 1
ATOM 3489 N N . GLU A 1 489 ? 13.450 -4.172 -36.492 1.00 79.38 489 GLU A N 1
ATOM 3490 C CA . GLU A 1 489 ? 14.447 -3.874 -37.525 1.00 79.38 489 GLU A CA 1
ATOM 3491 C C . GLU A 1 489 ? 14.546 -2.358 -37.723 1.00 79.38 489 GLU A C 1
ATOM 3493 O O . GLU A 1 489 ? 13.527 -1.711 -37.937 1.00 79.38 489 GLU A O 1
ATOM 3498 N N . ASN A 1 490 ? 15.766 -1.807 -37.743 1.00 84.00 490 ASN A N 1
ATOM 3499 C CA . ASN A 1 490 ? 15.945 -0.394 -38.075 1.00 84.00 490 ASN A CA 1
ATOM 3500 C C . ASN A 1 490 ? 15.541 -0.106 -39.536 1.00 84.00 490 ASN A C 1
ATOM 3502 O O . ASN A 1 490 ? 16.016 -0.789 -40.455 1.00 84.00 490 ASN A O 1
ATOM 3506 N N . ASP A 1 491 ? 14.766 0.951 -39.773 1.00 80.56 491 ASP A N 1
ATOM 3507 C CA . ASP A 1 491 ? 14.353 1.406 -41.104 1.00 80.56 491 ASP A CA 1
ATOM 3508 C C . ASP A 1 491 ? 15.057 2.723 -41.535 1.00 80.56 491 ASP A C 1
ATOM 3510 O O . ASP A 1 491 ? 15.559 3.488 -40.714 1.00 80.56 491 ASP A O 1
ATOM 3514 N N . PRO A 1 492 ? 15.182 3.020 -42.844 1.00 86.25 492 PRO A N 1
ATOM 3515 C CA . PRO A 1 492 ? 15.867 4.235 -43.283 1.00 86.25 492 PRO A CA 1
ATOM 3516 C C . PRO A 1 492 ? 15.105 5.516 -42.920 1.00 86.25 492 PRO A C 1
ATOM 3518 O O . PRO A 1 492 ? 14.073 5.819 -43.518 1.00 86.25 492 PRO A O 1
ATOM 3521 N N . GLY A 1 493 ? 15.689 6.337 -42.051 1.00 78.50 493 GLY A N 1
ATOM 3522 C CA . GLY A 1 493 ? 15.172 7.653 -41.692 1.00 78.50 493 GLY A CA 1
ATOM 3523 C C . GLY A 1 493 ? 14.111 7.673 -40.591 1.00 78.50 493 GLY A C 1
ATOM 3524 O O . GLY A 1 493 ? 13.798 8.780 -40.144 1.00 78.50 493 GLY A O 1
ATOM 3525 N N . ASP A 1 494 ? 13.651 6.510 -40.126 1.00 78.94 494 ASP A N 1
ATOM 3526 C CA . ASP A 1 494 ? 12.747 6.319 -38.986 1.00 78.94 494 ASP A CA 1
ATOM 3527 C C . ASP A 1 494 ? 11.383 6.995 -39.150 1.00 78.94 494 ASP A C 1
ATOM 3529 O O . ASP A 1 494 ? 11.113 8.002 -38.515 1.00 78.94 494 ASP A O 1
ATOM 3533 N N . ASP A 1 495 ? 10.534 6.534 -40.072 1.00 85.06 495 ASP A N 1
ATOM 3534 C CA . ASP A 1 495 ? 9.183 7.113 -40.259 1.00 85.06 495 ASP A CA 1
ATOM 3535 C C . ASP A 1 495 ? 8.121 6.430 -39.364 1.00 85.06 495 ASP A C 1
ATOM 3537 O O . ASP A 1 495 ? 6.915 6.692 -39.504 1.00 85.06 495 ASP A O 1
ATOM 3541 N N . ASP A 1 496 ? 8.547 5.525 -38.481 1.00 86.19 496 ASP A N 1
ATOM 3542 C CA . ASP A 1 496 ? 7.660 4.657 -37.725 1.00 86.19 496 ASP A CA 1
ATOM 3543 C C . ASP A 1 496 ? 6.891 5.389 -36.614 1.00 86.19 496 ASP A C 1
ATOM 3545 O O . ASP A 1 496 ? 7.177 6.505 -36.179 1.00 86.19 496 ASP A O 1
ATOM 3549 N N . THR A 1 497 ? 5.792 4.761 -36.193 1.00 88.62 497 THR A N 1
ATOM 3550 C CA . THR A 1 497 ? 4.948 5.257 -35.100 1.00 88.62 497 THR A CA 1
ATOM 3551 C C . THR A 1 497 ? 4.577 4.097 -34.194 1.00 88.62 497 THR A C 1
ATOM 3553 O O . THR A 1 497 ? 4.351 2.981 -34.663 1.00 88.62 497 THR A O 1
ATOM 3556 N N . GLY A 1 498 ? 4.463 4.345 -32.892 1.00 92.50 498 GLY A N 1
ATOM 3557 C CA . GLY A 1 498 ? 4.221 3.278 -31.929 1.00 92.50 498 GLY A CA 1
ATOM 3558 C C . GLY A 1 498 ? 4.787 3.603 -30.550 1.00 92.50 498 GLY A C 1
ATOM 3559 O O . GLY A 1 498 ? 5.058 4.772 -30.270 1.00 92.50 498 GLY A O 1
ATOM 3560 N N . PRO A 1 499 ? 4.945 2.585 -29.688 1.00 96.19 499 PRO A N 1
ATOM 3561 C CA . PRO A 1 499 ? 5.680 2.707 -28.432 1.00 96.19 499 PRO A CA 1
ATOM 3562 C C . PRO A 1 499 ? 7.035 3.376 -28.661 1.00 96.19 499 PRO A C 1
ATOM 3564 O O . PRO A 1 499 ? 7.775 2.953 -29.544 1.00 96.19 499 PRO A O 1
ATOM 3567 N N . ASN A 1 500 ? 7.329 4.445 -27.920 1.00 96.56 500 ASN A N 1
ATOM 3568 C CA . ASN A 1 500 ? 8.535 5.264 -28.103 1.00 96.56 500 ASN A CA 1
ATOM 3569 C C . ASN A 1 500 ? 8.833 5.656 -29.566 1.00 96.56 500 ASN A C 1
ATOM 3571 O O . ASN A 1 500 ? 9.989 5.715 -29.976 1.00 96.56 500 ASN A O 1
ATOM 3575 N N . ASN A 1 501 ? 7.790 5.868 -30.375 1.00 94.12 501 ASN A N 1
ATOM 3576 C CA . ASN A 1 501 ? 7.892 6.102 -31.820 1.00 94.12 501 ASN A CA 1
ATOM 3577 C C . ASN A 1 501 ? 8.727 5.055 -32.582 1.00 94.12 501 ASN A C 1
ATOM 3579 O O . ASN A 1 501 ? 9.138 5.332 -33.694 1.00 94.12 501 ASN A O 1
ATOM 3583 N N . ARG A 1 502 ? 8.955 3.865 -32.001 1.00 93.12 502 ARG A N 1
ATOM 3584 C CA . ARG A 1 502 ? 9.855 2.829 -32.534 1.00 93.12 502 ARG A CA 1
ATOM 3585 C C . ARG A 1 502 ? 11.249 3.352 -32.900 1.00 93.12 502 ARG A C 1
ATOM 3587 O O . ARG A 1 502 ? 11.852 2.872 -33.846 1.00 93.12 502 ARG A O 1
ATOM 3594 N N . GLN A 1 503 ? 11.759 4.292 -32.096 1.00 94.38 503 GLN A N 1
ATOM 3595 C CA . GLN A 1 503 ? 13.074 4.910 -32.268 1.00 94.38 503 GLN A CA 1
ATOM 3596 C C . GLN A 1 503 ? 14.136 3.896 -32.712 1.00 94.38 503 GLN A C 1
ATOM 3598 O O . GLN A 1 503 ? 14.364 2.888 -32.035 1.00 94.38 503 GLN A O 1
ATOM 3603 N N . ASN A 1 504 ? 14.851 4.215 -33.787 1.00 94.75 504 ASN A N 1
ATOM 3604 C CA . ASN A 1 504 ? 15.919 3.368 -34.296 1.00 94.75 504 ASN A CA 1
ATOM 3605 C C . ASN A 1 504 ? 17.073 3.225 -33.297 1.00 94.75 504 ASN A C 1
ATOM 3607 O O . ASN A 1 504 ? 17.567 4.187 -32.696 1.00 94.75 504 ASN A O 1
ATOM 3611 N N . SER A 1 505 ? 17.560 1.993 -33.159 1.00 95.25 505 SER A N 1
ATOM 3612 C CA . SER A 1 505 ? 18.731 1.680 -32.338 1.00 95.25 505 SER A CA 1
ATOM 3613 C C . SER A 1 505 ? 20.042 2.074 -33.050 1.00 95.25 505 SER A C 1
ATOM 3615 O O . SER A 1 505 ? 20.081 2.168 -34.281 1.00 95.25 505 SER A O 1
ATOM 3617 N N . PRO A 1 506 ? 21.162 2.296 -32.336 1.00 96.31 506 PRO A N 1
ATOM 3618 C CA . PRO A 1 506 ? 22.451 2.563 -32.973 1.00 96.31 506 PRO A CA 1
ATOM 3619 C C . PRO A 1 506 ? 22.953 1.377 -33.808 1.00 96.31 506 PRO A C 1
ATOM 3621 O O . PRO A 1 506 ? 23.059 0.259 -33.316 1.00 96.31 506 PRO A O 1
ATOM 3624 N N . GLU A 1 507 ? 23.365 1.615 -35.050 1.00 95.19 507 GLU A N 1
ATOM 3625 C CA . GLU A 1 507 ? 24.102 0.638 -35.852 1.00 95.19 507 GLU A CA 1
ATOM 3626 C C . GLU A 1 507 ? 25.590 0.696 -35.480 1.00 95.19 507 GLU A C 1
ATOM 3628 O O . GLU A 1 507 ? 26.303 1.634 -35.849 1.00 95.19 507 GLU A O 1
ATOM 3633 N N . LEU A 1 508 ? 26.067 -0.296 -34.723 1.00 95.19 508 LEU A N 1
ATOM 3634 C CA . LEU A 1 508 ? 27.467 -0.384 -34.302 1.00 95.19 508 LEU A CA 1
ATOM 3635 C C . LEU A 1 508 ? 28.348 -0.932 -35.437 1.00 95.19 508 LEU A C 1
ATOM 3637 O O . LEU A 1 508 ? 28.110 -2.025 -35.946 1.00 95.19 508 LEU A O 1
ATOM 3641 N N . ILE A 1 509 ? 29.402 -0.194 -35.796 1.00 95.31 509 ILE A N 1
ATOM 3642 C CA . ILE A 1 509 ? 30.296 -0.504 -36.926 1.00 95.31 509 ILE A CA 1
ATOM 3643 C C . ILE A 1 509 ? 31.637 -1.045 -36.427 1.00 95.31 509 ILE A C 1
ATOM 3645 O O . ILE A 1 509 ? 32.111 -2.082 -36.893 1.00 95.31 509 ILE A O 1
ATOM 3649 N N . THR A 1 510 ? 32.263 -0.349 -35.473 1.00 94.56 510 THR A N 1
ATOM 3650 C CA . THR A 1 510 ? 33.486 -0.817 -34.801 1.00 94.56 510 THR A CA 1
ATOM 3651 C C . THR A 1 510 ? 33.384 -0.593 -33.299 1.00 94.56 510 THR A C 1
ATOM 3653 O O . THR A 1 510 ? 32.781 0.386 -32.868 1.00 94.56 510 THR A O 1
ATOM 3656 N N . ALA A 1 511 ? 33.969 -1.496 -32.512 1.00 92.19 511 ALA A N 1
ATOM 3657 C CA . ALA A 1 511 ? 34.114 -1.361 -31.069 1.00 92.19 511 ALA A CA 1
ATOM 3658 C C . ALA A 1 511 ? 35.502 -1.871 -30.664 1.00 92.19 511 ALA A C 1
ATOM 3660 O O . ALA A 1 511 ? 35.830 -3.039 -30.883 1.00 92.19 511 ALA A O 1
ATOM 3661 N N . ASP A 1 512 ? 36.318 -0.992 -30.092 1.00 89.94 512 ASP A N 1
ATOM 3662 C CA . ASP A 1 512 ? 37.684 -1.287 -29.665 1.00 89.94 512 ASP A CA 1
ATOM 3663 C C . ASP A 1 512 ? 37.876 -0.886 -28.203 1.00 89.94 512 ASP A C 1
ATOM 3665 O O . ASP A 1 512 ? 37.568 0.244 -27.826 1.00 89.94 512 ASP A O 1
ATOM 3669 N N . TYR A 1 513 ? 38.346 -1.819 -27.374 1.00 86.81 513 TYR A N 1
ATOM 3670 C CA . TYR A 1 513 ? 38.558 -1.587 -25.946 1.00 86.81 513 TYR A CA 1
ATOM 3671 C C . TYR A 1 513 ? 40.055 -1.526 -25.648 1.00 86.81 513 TYR A C 1
ATOM 3673 O O . TYR A 1 513 ? 40.773 -2.516 -25.813 1.00 86.81 513 TYR A O 1
ATOM 3681 N N . ASP A 1 514 ? 40.513 -0.375 -25.167 1.00 87.44 514 ASP A N 1
ATOM 3682 C CA . ASP A 1 514 ? 41.867 -0.182 -24.668 1.00 87.44 514 ASP A CA 1
ATOM 3683 C C . ASP A 1 514 ? 41.937 -0.609 -23.194 1.00 87.44 514 ASP A C 1
ATOM 3685 O O . ASP A 1 514 ? 41.532 0.119 -22.285 1.00 87.44 514 ASP A O 1
ATOM 3689 N N . PHE A 1 515 ? 42.489 -1.802 -22.955 1.00 81.19 515 PHE A N 1
ATOM 3690 C CA . PHE A 1 515 ? 42.676 -2.364 -21.614 1.00 81.19 515 PHE A CA 1
ATOM 3691 C C . PHE A 1 515 ? 43.717 -1.633 -20.758 1.00 81.19 515 PHE A C 1
ATOM 3693 O O . PHE A 1 515 ? 43.763 -1.856 -19.549 1.00 81.19 515 PHE A O 1
ATOM 3700 N N . GLU A 1 516 ? 44.587 -0.812 -21.351 1.00 84.25 516 GLU A N 1
ATOM 3701 C CA . GLU A 1 516 ? 45.560 -0.026 -20.586 1.00 84.25 516 GLU A CA 1
ATOM 3702 C C . GLU A 1 516 ? 44.943 1.272 -20.058 1.00 84.25 516 GLU A C 1
ATOM 3704 O O . GLU A 1 516 ? 45.354 1.755 -18.998 1.00 84.25 516 GLU A O 1
ATOM 3709 N N . GLN A 1 517 ? 43.967 1.824 -20.783 1.00 85.25 517 GLN A N 1
ATOM 3710 C CA . GLN A 1 517 ? 43.320 3.096 -20.453 1.00 85.25 517 GLN A CA 1
ATOM 3711 C C . GLN A 1 517 ? 41.892 2.951 -19.903 1.00 85.25 517 GLN A C 1
ATOM 3713 O O . GLN A 1 517 ? 41.339 3.936 -19.415 1.00 85.25 517 GLN A O 1
ATOM 3718 N N . ASP A 1 518 ? 41.325 1.739 -19.920 1.00 86.31 518 ASP A N 1
ATOM 3719 C CA . ASP A 1 518 ? 39.922 1.467 -19.585 1.00 86.31 518 ASP A CA 1
ATOM 3720 C C . ASP A 1 518 ? 38.965 2.363 -20.403 1.00 86.31 518 ASP A C 1
ATOM 3722 O O . ASP A 1 518 ? 38.070 3.035 -19.871 1.00 86.31 518 ASP A O 1
ATOM 3726 N N . GLU A 1 519 ? 39.195 2.386 -21.722 1.00 89.94 519 GLU A N 1
ATOM 3727 C CA . GLU A 1 519 ? 38.438 3.174 -22.700 1.00 89.94 519 GLU A CA 1
ATOM 3728 C C . GLU A 1 519 ? 37.837 2.285 -23.792 1.00 89.94 519 GLU A C 1
ATOM 3730 O O . GLU A 1 519 ? 38.513 1.421 -24.344 1.00 89.94 519 GLU A O 1
ATOM 3735 N N . LEU A 1 520 ? 36.578 2.535 -24.149 1.00 90.25 520 LEU A N 1
ATOM 3736 C CA . LEU A 1 520 ? 35.907 1.906 -25.285 1.00 90.25 520 LEU A CA 1
ATOM 3737 C C . LEU A 1 520 ? 35.714 2.956 -26.379 1.00 90.25 520 LEU A C 1
ATOM 3739 O O . LEU A 1 520 ? 35.021 3.953 -26.176 1.00 90.25 520 LEU A O 1
ATOM 3743 N N . THR A 1 521 ? 36.304 2.719 -27.546 1.00 93.69 521 THR A N 1
ATOM 3744 C CA . THR A 1 521 ? 36.087 3.522 -28.750 1.00 93.69 521 THR A CA 1
ATOM 3745 C C . THR A 1 521 ? 35.089 2.818 -29.657 1.00 93.69 521 THR A C 1
ATOM 3747 O O . THR A 1 521 ? 35.315 1.680 -30.064 1.00 93.69 521 THR A O 1
ATOM 3750 N N . VAL A 1 522 ? 33.984 3.490 -29.978 1.00 95.62 522 VAL A N 1
ATOM 3751 C CA . VAL A 1 522 ? 32.899 2.940 -30.798 1.00 95.62 522 VAL A CA 1
ATOM 3752 C C . VAL A 1 522 ? 32.646 3.847 -31.993 1.00 95.62 522 VAL A C 1
ATOM 3754 O O . VAL A 1 522 ? 32.469 5.054 -31.826 1.00 95.62 522 VAL A O 1
ATOM 3757 N N . THR A 1 523 ? 32.593 3.265 -33.190 1.00 97.38 523 THR A N 1
ATOM 3758 C CA . THR A 1 523 ? 32.046 3.920 -34.386 1.00 97.38 523 THR A CA 1
ATOM 3759 C C . THR A 1 523 ? 30.642 3.403 -34.634 1.00 97.38 523 THR A C 1
ATOM 3761 O O . THR A 1 523 ? 30.449 2.188 -34.701 1.00 97.38 523 THR A O 1
ATOM 3764 N N . PHE A 1 524 ? 29.677 4.302 -34.787 1.00 97.44 524 PHE A N 1
ATOM 3765 C CA . PHE A 1 524 ? 28.278 3.950 -35.013 1.00 97.44 524 PHE A CA 1
ATOM 3766 C C . PHE A 1 524 ? 27.548 5.019 -35.836 1.00 97.44 524 PHE A C 1
ATOM 3768 O O . PHE A 1 524 ? 28.045 6.135 -36.011 1.00 97.44 524 PHE A O 1
ATOM 3775 N N . LYS A 1 525 ? 26.355 4.677 -36.323 1.00 96.25 525 LYS A N 1
ATOM 3776 C CA . LYS A 1 525 ? 25.379 5.587 -36.944 1.00 96.25 525 LYS A CA 1
ATOM 3777 C C . LYS A 1 525 ? 24.021 5.370 -36.271 1.00 96.25 525 LYS A C 1
ATOM 3779 O O . LYS A 1 525 ? 23.716 4.248 -35.884 1.00 96.25 525 LYS A O 1
ATOM 3784 N N . VAL A 1 526 ? 23.188 6.404 -36.165 1.00 95.81 526 VAL A N 1
ATOM 3785 C CA . VAL A 1 526 ? 21.745 6.225 -35.918 1.00 95.81 526 VAL A CA 1
ATOM 3786 C C . VAL A 1 526 ? 20.989 6.650 -37.174 1.00 95.81 526 VAL A C 1
ATOM 3788 O O . VAL A 1 526 ? 21.173 7.770 -37.659 1.00 95.81 526 VAL A O 1
ATOM 3791 N N . ASP A 1 527 ? 20.185 5.746 -37.739 1.00 93.06 527 ASP A N 1
ATOM 3792 C CA . ASP A 1 527 ? 19.421 5.986 -38.969 1.00 93.06 527 ASP A CA 1
ATOM 3793 C C . ASP A 1 527 ? 18.057 6.640 -38.687 1.00 93.06 527 ASP A C 1
ATOM 3795 O O . ASP A 1 527 ? 17.027 6.190 -39.168 1.00 93.06 527 ASP A O 1
ATOM 3799 N N . SER A 1 528 ? 18.056 7.753 -37.951 1.00 93.00 528 SER A N 1
ATOM 3800 C CA . SER A 1 528 ? 16.861 8.589 -37.774 1.00 93.00 528 SER A CA 1
ATOM 3801 C C . SER A 1 528 ? 17.082 9.976 -38.367 1.00 93.00 528 SER A C 1
ATOM 3803 O O . SER A 1 528 ? 18.207 10.487 -38.398 1.00 93.00 528 SER A O 1
ATOM 3805 N N . THR A 1 529 ? 16.042 10.585 -38.937 1.00 93.50 529 THR A N 1
ATOM 3806 C CA . THR A 1 529 ? 16.128 11.980 -39.391 1.00 93.50 529 THR A CA 1
ATOM 3807 C C . THR A 1 529 ? 15.735 12.948 -38.279 1.00 93.50 529 THR A C 1
ATOM 3809 O O . THR A 1 529 ? 14.970 12.624 -37.378 1.00 93.50 529 THR A O 1
ATOM 3812 N N . THR A 1 530 ? 16.181 14.200 -38.382 1.00 92.50 530 THR A N 1
ATOM 3813 C CA . THR A 1 530 ? 15.785 15.278 -37.455 1.00 92.50 530 THR A CA 1
ATOM 3814 C C . THR A 1 530 ? 14.311 15.681 -37.569 1.00 92.50 530 THR A C 1
ATOM 3816 O O . THR A 1 530 ? 13.850 16.527 -36.805 1.00 92.50 530 THR A O 1
ATOM 3819 N N . GLY A 1 531 ? 13.583 15.132 -38.549 1.00 89.12 531 GLY A N 1
ATOM 3820 C CA . GLY A 1 531 ? 12.134 15.270 -38.661 1.00 89.12 531 GLY A CA 1
ATOM 3821 C C . GLY A 1 531 ? 11.359 14.243 -37.838 1.00 89.12 531 GLY A C 1
ATOM 3822 O O . GLY A 1 531 ? 10.204 14.517 -37.521 1.00 89.12 531 GLY A O 1
ATOM 3823 N N . ASN A 1 532 ? 11.995 13.121 -37.488 1.00 89.50 532 ASN A N 1
ATOM 3824 C CA . ASN A 1 532 ? 11.328 11.971 -36.889 1.00 89.50 532 ASN A CA 1
ATOM 3825 C C . ASN A 1 532 ? 11.801 11.654 -35.463 1.00 89.50 532 ASN A C 1
ATOM 3827 O O . ASN A 1 532 ? 11.011 11.152 -34.673 1.00 89.50 532 ASN A O 1
ATOM 3831 N N . SER A 1 533 ? 13.021 12.058 -35.094 1.00 94.44 533 SER A N 1
ATOM 3832 C CA . SER A 1 533 ? 13.496 12.007 -33.704 1.00 94.44 533 SER A CA 1
ATOM 3833 C C . SER A 1 533 ? 13.900 13.393 -33.213 1.00 94.44 533 SER A C 1
ATOM 3835 O O . SER A 1 533 ? 14.455 14.210 -33.960 1.00 94.44 533 SER A O 1
ATOM 3837 N N . ALA A 1 534 ? 13.668 13.659 -31.930 1.00 96.12 534 ALA A N 1
ATOM 3838 C CA . ALA A 1 534 ? 14.115 14.887 -31.288 1.00 96.12 534 ALA A CA 1
ATOM 3839 C C . ALA A 1 534 ? 15.616 14.810 -30.945 1.00 96.12 534 ALA A C 1
ATOM 3841 O O . ALA A 1 534 ? 16.046 13.976 -30.159 1.00 96.12 534 ALA A O 1
ATOM 3842 N N . TYR A 1 535 ? 16.440 15.682 -31.525 1.00 96.44 535 TYR A N 1
ATOM 3843 C CA . TYR A 1 535 ? 17.886 15.730 -31.255 1.00 96.44 535 TYR A CA 1
ATOM 3844 C C . TYR A 1 535 ? 18.235 16.719 -30.126 1.00 96.44 535 TYR A C 1
ATOM 3846 O O . TYR A 1 535 ? 17.519 17.697 -29.911 1.00 96.44 535 TYR A O 1
ATOM 3854 N N . ASP A 1 536 ? 19.362 16.567 -29.430 1.00 97.50 536 ASP A N 1
ATOM 3855 C CA . ASP A 1 536 ? 20.416 15.556 -29.634 1.00 97.50 536 ASP A CA 1
ATOM 3856 C C . ASP A 1 536 ? 20.034 14.187 -29.058 1.00 97.50 536 ASP A C 1
ATOM 3858 O O . ASP A 1 536 ? 19.367 14.115 -28.026 1.00 97.50 536 ASP A O 1
ATOM 3862 N N . LEU A 1 537 ? 20.474 13.102 -29.706 1.00 97.62 537 LEU A N 1
ATOM 3863 C CA . LEU A 1 537 ? 20.234 11.759 -29.177 1.00 97.62 537 LEU A CA 1
ATOM 3864 C C . LEU A 1 537 ? 21.270 11.435 -28.100 1.00 97.62 537 LEU A C 1
ATOM 3866 O O . LEU A 1 537 ? 22.473 11.656 -28.275 1.00 97.62 537 LEU A O 1
ATOM 3870 N N . LYS A 1 538 ? 20.812 10.846 -27.000 1.00 96.94 538 LYS A N 1
ATOM 3871 C CA . LYS A 1 538 ? 21.671 10.223 -25.998 1.00 96.94 538 LYS A CA 1
ATOM 3872 C C . LYS A 1 538 ? 21.890 8.763 -26.371 1.00 96.94 538 LYS A C 1
ATOM 3874 O O . LYS A 1 538 ? 20.937 7.994 -26.468 1.00 96.94 538 LYS A O 1
ATOM 3879 N N . ILE A 1 539 ? 23.150 8.381 -26.544 1.00 97.56 539 ILE A N 1
ATOM 3880 C CA . ILE A 1 539 ? 23.555 7.006 -26.832 1.00 97.56 539 ILE A CA 1
ATOM 3881 C C . ILE A 1 539 ? 24.108 6.403 -25.555 1.00 97.56 539 ILE A C 1
ATOM 3883 O O . ILE A 1 539 ? 25.090 6.915 -25.024 1.00 97.56 539 ILE A O 1
ATOM 3887 N N . ASP A 1 540 ? 23.494 5.337 -25.055 1.00 95.31 540 ASP A N 1
ATOM 3888 C CA . ASP A 1 540 ? 23.995 4.582 -23.909 1.00 95.31 540 ASP A CA 1
ATOM 3889 C C . ASP A 1 540 ? 24.558 3.241 -24.380 1.00 95.31 540 ASP A C 1
ATOM 3891 O O . ASP A 1 540 ? 23.883 2.492 -25.082 1.00 95.31 540 ASP A O 1
ATOM 3895 N N . PHE A 1 541 ? 25.796 2.943 -23.984 1.00 94.50 541 PHE A N 1
ATOM 3896 C CA . PHE A 1 541 ? 26.493 1.695 -24.287 1.00 94.50 541 PHE A CA 1
ATOM 3897 C C . PHE A 1 541 ? 26.443 0.758 -23.088 1.00 94.50 541 PHE A C 1
ATOM 3899 O O . PHE A 1 541 ? 26.676 1.173 -21.948 1.00 94.50 541 PHE A O 1
ATOM 3906 N N . TYR A 1 542 ? 26.213 -0.522 -23.353 1.00 92.75 542 TYR A N 1
ATOM 3907 C CA . TYR A 1 542 ? 26.083 -1.558 -22.341 1.00 92.75 542 TYR A CA 1
ATOM 3908 C C . TYR A 1 542 ? 26.906 -2.776 -22.716 1.00 92.75 542 TYR A C 1
ATOM 3910 O O . TYR A 1 542 ? 27.094 -3.099 -23.889 1.00 92.75 542 TYR A O 1
ATOM 3918 N N . ARG A 1 543 ? 27.367 -3.491 -21.695 1.00 90.44 543 ARG A N 1
ATOM 3919 C CA . ARG A 1 543 ? 27.895 -4.834 -21.883 1.00 90.44 543 ARG A CA 1
ATOM 3920 C C . ARG A 1 543 ? 26.728 -5.774 -22.158 1.00 90.44 543 ARG A C 1
ATOM 3922 O O . ARG A 1 543 ? 25.814 -5.856 -21.338 1.00 90.44 543 ARG A O 1
ATOM 3929 N N . ASP A 1 544 ? 26.803 -6.499 -23.262 1.00 89.25 544 ASP A N 1
ATOM 3930 C CA . ASP A 1 544 ? 25.803 -7.499 -23.614 1.00 89.25 544 ASP A CA 1
ATOM 3931 C C . ASP A 1 544 ? 25.900 -8.753 -22.734 1.00 89.25 544 ASP A C 1
ATOM 3933 O O . ASP A 1 544 ? 26.986 -9.170 -22.301 1.00 89.25 544 ASP A O 1
ATOM 3937 N N . ASN A 1 545 ? 24.750 -9.374 -22.495 1.00 81.25 545 ASN A N 1
ATOM 3938 C CA . ASN A 1 545 ? 24.643 -10.716 -21.961 1.00 81.25 545 ASN A CA 1
ATOM 3939 C C . ASN A 1 545 ? 24.737 -11.759 -23.084 1.00 81.25 545 ASN A C 1
ATOM 3941 O O . ASN A 1 545 ? 23.745 -12.399 -23.446 1.00 81.25 545 ASN A O 1
ATOM 3945 N N . SER A 1 546 ? 25.966 -12.021 -23.525 1.00 73.56 546 SER A N 1
ATOM 3946 C CA . SER A 1 546 ? 26.281 -12.972 -24.603 1.00 73.56 546 SER A CA 1
ATOM 3947 C C . SER A 1 546 ? 25.933 -14.441 -24.305 1.00 73.56 546 SER A C 1
ATOM 3949 O O . SER A 1 546 ? 26.197 -15.334 -25.112 1.00 73.56 546 SER A O 1
ATOM 3951 N N . SER A 1 547 ? 25.344 -14.727 -23.136 1.00 68.31 547 SER A N 1
ATOM 3952 C CA . SER A 1 547 ? 24.741 -16.030 -22.837 1.00 68.31 547 SER A CA 1
ATOM 3953 C C . SER A 1 547 ? 23.389 -16.248 -23.531 1.00 68.31 547 SER A C 1
ATOM 3955 O O . SER A 1 547 ? 22.913 -17.383 -23.571 1.00 68.31 547 SER A O 1
ATOM 3957 N N . THR A 1 548 ? 22.802 -15.195 -24.111 1.00 68.94 548 THR A N 1
ATOM 3958 C CA . THR A 1 548 ? 21.507 -15.211 -24.807 1.00 68.94 548 THR A CA 1
ATOM 3959 C C . THR A 1 548 ? 21.606 -14.506 -26.163 1.00 68.94 548 THR A C 1
ATOM 3961 O O . THR A 1 548 ? 22.523 -13.725 -26.391 1.00 68.94 548 THR A O 1
ATOM 3964 N N . THR A 1 549 ? 20.656 -14.759 -27.066 1.00 74.19 549 THR A N 1
ATOM 3965 C CA . THR A 1 549 ? 20.501 -13.993 -28.322 1.00 74.19 549 THR A CA 1
ATOM 3966 C C . THR A 1 549 ? 19.597 -12.771 -28.173 1.00 74.19 549 THR A C 1
ATOM 3968 O O . THR A 1 549 ? 19.412 -12.025 -29.129 1.00 74.19 549 THR A O 1
ATOM 3971 N N . GLU A 1 550 ? 19.046 -12.568 -26.979 1.00 80.62 550 GLU A N 1
ATOM 3972 C CA . GLU A 1 550 ? 17.956 -11.635 -26.694 1.00 80.62 550 GLU A CA 1
ATOM 3973 C C . GLU A 1 550 ? 18.437 -10.211 -26.356 1.00 80.62 550 GLU A C 1
ATOM 3975 O O . GLU A 1 550 ? 17.654 -9.395 -25.892 1.00 80.62 550 GLU A O 1
ATOM 3980 N N . ARG A 1 551 ? 19.722 -9.886 -26.574 1.00 88.75 551 ARG A N 1
ATOM 3981 C CA . ARG A 1 551 ? 20.295 -8.532 -26.397 1.00 88.75 551 ARG A CA 1
ATOM 3982 C C . ARG A 1 551 ? 19.904 -7.903 -25.050 1.00 88.75 551 ARG A C 1
ATOM 3984 O O . ARG A 1 551 ? 19.015 -7.057 -24.965 1.00 88.75 551 ARG A O 1
ATOM 3991 N N . GLN A 1 552 ? 20.558 -8.329 -23.975 1.00 91.12 552 GLN A N 1
ATOM 3992 C CA . GLN A 1 552 ? 20.235 -7.874 -22.616 1.00 91.12 552 GLN A CA 1
ATOM 3993 C C . GLN A 1 552 ? 21.453 -7.220 -21.958 1.00 91.12 552 GLN A C 1
ATOM 3995 O O . GLN A 1 552 ? 22.588 -7.633 -22.190 1.00 91.12 552 GLN A O 1
ATOM 4000 N N . SER A 1 553 ? 21.246 -6.196 -21.128 1.00 90.69 553 SER A N 1
ATOM 4001 C CA . SER A 1 553 ? 22.346 -5.438 -20.521 1.00 90.69 553 SER A CA 1
ATOM 4002 C C . SER A 1 553 ? 22.862 -6.064 -19.219 1.00 90.69 553 SER A C 1
ATOM 4004 O O . SER A 1 553 ? 22.219 -6.000 -18.179 1.00 90.69 553 SER A O 1
ATOM 4006 N N . LEU A 1 554 ? 24.108 -6.544 -19.202 1.00 86.25 554 LEU A N 1
ATOM 4007 C CA . LEU A 1 554 ? 24.796 -6.914 -17.949 1.00 86.25 554 LEU A CA 1
ATOM 4008 C C . LEU A 1 554 ? 25.246 -5.700 -17.124 1.00 86.25 554 LEU A C 1
ATOM 4010 O O . LEU A 1 554 ? 25.602 -5.837 -15.954 1.00 86.25 554 LEU A O 1
ATOM 4014 N N . GLY A 1 555 ? 25.313 -4.524 -17.744 1.00 85.12 555 GLY A N 1
ATOM 4015 C CA . GLY A 1 555 ? 25.687 -3.289 -17.068 1.00 85.12 555 GLY A CA 1
ATOM 4016 C C . GLY A 1 555 ? 26.050 -2.169 -18.034 1.00 85.12 555 GLY A C 1
ATOM 4017 O O . GLY A 1 555 ? 26.502 -2.409 -19.154 1.00 85.12 555 GLY A O 1
ATOM 4018 N N . TRP A 1 556 ? 25.847 -0.936 -17.579 1.00 89.62 556 TRP A N 1
ATOM 4019 C CA . TRP A 1 556 ? 26.161 0.280 -18.326 1.00 89.62 556 TRP A CA 1
ATOM 4020 C C . TRP A 1 556 ? 27.676 0.522 -18.401 1.00 89.62 556 TRP A C 1
ATOM 4022 O O . TRP A 1 556 ? 28.383 0.393 -17.400 1.00 89.62 556 TRP A O 1
ATOM 4032 N N . LEU A 1 557 ? 28.160 0.881 -19.590 1.00 89.44 557 LEU A N 1
ATOM 4033 C CA . LEU A 1 557 ? 29.562 1.193 -19.868 1.00 89.44 557 LEU A CA 1
ATOM 4034 C C . LEU A 1 557 ? 29.771 2.707 -19.949 1.00 89.44 557 LEU A C 1
ATOM 4036 O O . LEU A 1 557 ? 30.658 3.246 -19.300 1.00 89.44 557 LEU A O 1
ATOM 4040 N N . GLY A 1 558 ? 28.946 3.420 -20.708 1.00 90.19 558 GLY A N 1
ATOM 4041 C CA . GLY A 1 558 ? 29.153 4.845 -20.945 1.00 90.19 558 GLY A CA 1
ATOM 4042 C C . GLY A 1 558 ? 28.025 5.463 -21.754 1.00 90.19 558 GLY A C 1
ATOM 4043 O O . GLY A 1 558 ? 27.170 4.749 -22.272 1.00 90.19 558 GLY A O 1
ATOM 4044 N N . SER A 1 559 ? 28.042 6.789 -21.891 1.00 93.19 559 SER A N 1
ATOM 4045 C CA . SER A 1 559 ? 27.132 7.499 -22.792 1.00 93.19 559 SER A CA 1
ATOM 4046 C C . SER A 1 559 ? 27.903 8.409 -23.742 1.00 93.19 559 SER A C 1
ATOM 4048 O O . SER A 1 559 ? 28.967 8.918 -23.388 1.00 93.19 559 SER A O 1
ATOM 4050 N N . ALA A 1 560 ? 27.318 8.684 -24.902 1.00 95.50 560 ALA A N 1
ATOM 4051 C CA . ALA A 1 560 ? 27.734 9.742 -25.813 1.00 95.50 560 ALA A CA 1
ATOM 4052 C C . ALA A 1 560 ? 26.525 10.568 -26.273 1.00 95.50 560 ALA A C 1
ATOM 4054 O O . ALA A 1 560 ? 25.385 10.110 -26.199 1.00 95.50 560 ALA A O 1
ATOM 4055 N N . LEU A 1 561 ? 26.781 11.789 -26.742 1.00 96.50 561 LEU A N 1
ATOM 4056 C CA . LEU A 1 561 ? 25.795 12.584 -27.471 1.00 96.50 561 LEU A CA 1
ATOM 4057 C C . LEU A 1 561 ? 26.000 12.367 -28.968 1.00 96.50 561 LEU A C 1
ATOM 4059 O O . LEU A 1 561 ? 27.138 12.339 -29.434 1.00 96.50 561 LEU A O 1
ATOM 4063 N N . TYR A 1 562 ? 24.899 12.215 -29.693 1.00 97.31 562 TYR A N 1
ATOM 4064 C CA . TYR A 1 562 ? 24.855 12.185 -31.148 1.00 97.31 562 TYR A CA 1
ATOM 4065 C C . TYR A 1 562 ? 24.090 13.429 -31.596 1.00 97.31 562 TYR A C 1
ATOM 4067 O O . TYR A 1 562 ? 22.867 13.520 -31.432 1.00 97.31 562 TYR A O 1
ATOM 4075 N N . GLU A 1 563 ? 24.839 14.438 -32.040 1.00 96.81 563 GLU A N 1
ATOM 4076 C CA . GLU A 1 563 ? 24.309 15.785 -32.224 1.00 96.81 563 GLU A CA 1
ATOM 4077 C C . GLU A 1 563 ? 23.410 15.859 -33.463 1.00 96.81 563 GLU A C 1
ATOM 4079 O O . GLU A 1 563 ? 23.514 15.061 -34.393 1.00 96.81 563 GLU A O 1
ATOM 4084 N N . ASN A 1 564 ? 22.542 16.869 -33.537 1.00 95.69 564 ASN A N 1
ATOM 4085 C CA . ASN A 1 564 ? 21.739 17.136 -34.738 1.00 95.69 564 ASN A CA 1
ATOM 4086 C C . ASN A 1 564 ? 22.603 17.197 -36.017 1.00 95.69 564 ASN A C 1
ATOM 4088 O O . ASN A 1 564 ? 22.211 16.701 -37.073 1.00 95.69 564 ASN A O 1
ATOM 4092 N N . THR A 1 565 ? 23.812 17.759 -35.924 1.00 95.44 565 THR A N 1
ATOM 4093 C CA . THR A 1 565 ? 24.754 17.822 -37.052 1.00 95.44 565 THR A CA 1
ATOM 4094 C C . THR A 1 565 ? 25.304 16.467 -37.481 1.00 95.44 565 THR A C 1
ATOM 4096 O O . THR A 1 565 ? 25.789 16.360 -38.608 1.00 95.44 565 THR A O 1
ATOM 4099 N N . ASP A 1 566 ? 25.216 15.464 -36.612 1.00 94.81 566 ASP A N 1
ATOM 4100 C CA . ASP A 1 566 ? 25.669 14.103 -36.866 1.00 94.81 566 ASP A CA 1
ATOM 4101 C C . ASP A 1 566 ? 24.575 13.226 -37.466 1.00 94.81 566 ASP A C 1
ATOM 4103 O O . ASP A 1 566 ? 24.896 12.142 -37.942 1.00 94.81 566 ASP A O 1
ATOM 4107 N N . ALA A 1 567 ? 23.311 13.674 -37.484 1.00 93.31 567 ALA A N 1
ATOM 4108 C CA . ALA A 1 567 ? 22.184 12.897 -37.992 1.00 93.31 567 ALA A CA 1
ATOM 4109 C C . ALA A 1 567 ? 22.532 12.208 -39.321 1.00 93.31 567 ALA A C 1
ATOM 4111 O O . ALA A 1 567 ? 23.026 12.848 -40.256 1.00 93.31 567 ALA A O 1
ATOM 4112 N N . GLN A 1 568 ? 22.281 10.897 -39.397 1.00 91.75 568 GLN A N 1
ATOM 4113 C CA . GLN A 1 568 ? 22.575 10.050 -40.559 1.00 91.75 568 GLN A CA 1
ATOM 4114 C C . GLN A 1 568 ? 24.068 9.851 -40.891 1.00 91.75 568 GLN A C 1
ATOM 4116 O O . GLN A 1 568 ? 24.388 9.233 -41.909 1.00 91.75 568 GLN A O 1
ATOM 4121 N N . SER A 1 569 ? 24.988 10.334 -40.058 1.00 95.62 569 SER A N 1
ATOM 4122 C CA . SER A 1 569 ? 26.436 10.229 -40.264 1.00 95.62 569 SER A CA 1
ATOM 4123 C C . SER A 1 569 ? 27.076 9.233 -39.299 1.00 95.62 569 SER A C 1
ATOM 4125 O O . SER A 1 569 ? 26.610 9.042 -38.177 1.00 95.62 569 SER A O 1
ATOM 4127 N N . GLU A 1 570 ? 28.166 8.601 -39.731 1.00 97.38 570 GLU A N 1
ATOM 4128 C CA . GLU A 1 570 ? 29.006 7.803 -38.838 1.00 97.38 570 GLU A CA 1
ATOM 4129 C C . GLU A 1 570 ? 29.776 8.724 -37.888 1.00 97.38 570 GLU A C 1
ATOM 4131 O O . GLU A 1 570 ? 30.418 9.686 -38.322 1.00 97.38 570 GLU A O 1
ATOM 4136 N N . VAL A 1 571 ? 29.748 8.400 -36.599 1.00 97.50 571 VAL A N 1
ATOM 4137 C CA . VAL A 1 571 ? 30.483 9.111 -35.552 1.00 97.50 571 VAL A CA 1
ATOM 4138 C C . VAL A 1 571 ? 31.336 8.115 -34.786 1.00 97.50 571 VAL A C 1
ATOM 4140 O O . VAL A 1 571 ? 30.904 6.999 -34.505 1.00 97.50 571 VAL A O 1
ATOM 4143 N N . THR A 1 572 ? 32.550 8.531 -34.430 1.00 97.31 572 THR A N 1
ATOM 4144 C CA . THR A 1 572 ? 33.429 7.782 -33.530 1.00 97.31 572 THR A CA 1
ATOM 4145 C C . THR A 1 572 ? 33.517 8.504 -32.197 1.00 97.31 572 THR A C 1
ATOM 4147 O O . THR A 1 572 ? 33.895 9.675 -32.152 1.00 97.31 572 THR A O 1
ATOM 4150 N N . VAL A 1 573 ? 33.211 7.790 -31.118 1.00 96.44 573 VAL A N 1
ATOM 4151 C CA . VAL A 1 573 ? 33.269 8.300 -29.745 1.00 96.44 573 VAL A CA 1
ATOM 4152 C C . VAL A 1 573 ? 34.156 7.409 -28.893 1.00 96.44 573 VAL A C 1
ATOM 4154 O O . VAL A 1 573 ? 34.256 6.211 -29.142 1.00 96.44 573 VAL A O 1
ATOM 4157 N N . THR A 1 574 ? 34.759 7.989 -27.861 1.00 94.69 574 THR A N 1
ATOM 4158 C CA . THR A 1 574 ? 35.502 7.250 -26.839 1.00 94.69 574 THR A CA 1
ATOM 4159 C C . THR A 1 574 ? 34.831 7.489 -25.494 1.00 94.69 574 THR A C 1
ATOM 4161 O O . THR A 1 574 ? 34.660 8.639 -25.087 1.00 94.69 574 THR A O 1
ATOM 4164 N N . VAL A 1 575 ? 34.437 6.411 -24.816 1.00 90.94 575 VAL A N 1
ATOM 4165 C CA . VAL A 1 575 ? 33.931 6.448 -23.440 1.00 90.94 575 VAL A CA 1
ATOM 4166 C C . VAL A 1 575 ? 35.012 5.921 -22.499 1.00 90.94 575 VAL A C 1
ATOM 4168 O O . VAL A 1 575 ? 35.545 4.832 -22.703 1.00 90.94 575 VAL A O 1
ATOM 4171 N N . SER A 1 576 ? 35.353 6.716 -21.488 1.00 89.88 576 SER A N 1
ATOM 4172 C CA . SER A 1 576 ? 36.466 6.451 -20.566 1.00 89.88 576 SER A CA 1
ATOM 4173 C C . SER A 1 576 ? 35.973 6.174 -19.146 1.00 89.88 576 SER A C 1
ATOM 4175 O O . SER A 1 576 ? 34.836 6.494 -18.793 1.00 89.88 576 SER A O 1
ATOM 4177 N N . GLY A 1 577 ? 36.862 5.660 -18.292 1.00 78.19 577 GLY A N 1
ATOM 4178 C CA . GLY A 1 577 ? 36.556 5.416 -16.877 1.00 78.19 577 GLY A CA 1
ATOM 4179 C C . GLY A 1 577 ? 35.693 4.174 -16.668 1.00 78.19 577 GLY A C 1
ATOM 4180 O O . GLY A 1 577 ? 34.903 4.119 -15.723 1.00 78.19 577 GLY A O 1
ATOM 4181 N N . LEU A 1 578 ? 35.834 3.205 -17.572 1.00 78.88 578 LEU A N 1
ATOM 4182 C CA . LEU A 1 578 ? 35.090 1.959 -17.550 1.00 78.88 578 LEU A CA 1
ATOM 4183 C C . LEU A 1 578 ? 35.546 1.088 -16.370 1.00 78.88 578 LEU A C 1
ATOM 4185 O O . LEU A 1 578 ? 36.701 1.166 -15.944 1.00 78.88 578 LEU A O 1
ATOM 4189 N N . PRO A 1 579 ? 34.663 0.247 -15.806 1.00 69.44 579 PRO A N 1
ATOM 4190 C CA . PRO A 1 579 ? 35.099 -0.774 -14.866 1.00 69.44 579 PRO A CA 1
ATOM 4191 C C . PRO A 1 579 ? 36.137 -1.663 -15.557 1.00 69.44 579 PRO A C 1
ATOM 4193 O O . PRO A 1 579 ? 35.864 -2.151 -16.650 1.00 69.44 579 PRO A O 1
ATOM 4196 N N . THR A 1 580 ? 37.293 -1.906 -14.931 1.00 64.56 580 THR A N 1
ATOM 4197 C CA . THR A 1 580 ? 38.333 -2.769 -15.511 1.00 64.56 580 THR A CA 1
ATOM 4198 C C . THR A 1 580 ? 37.754 -4.150 -15.833 1.00 64.56 580 THR A C 1
ATOM 4200 O O . THR A 1 580 ? 37.485 -4.961 -14.938 1.00 64.56 580 THR A O 1
ATOM 4203 N N . ILE A 1 581 ? 37.553 -4.424 -17.120 1.00 62.16 581 ILE A N 1
ATOM 4204 C CA . ILE A 1 581 ? 37.054 -5.701 -17.630 1.00 62.16 581 ILE A CA 1
ATOM 4205 C C . ILE A 1 581 ? 38.234 -6.569 -18.073 1.00 62.16 581 ILE A C 1
ATOM 4207 O O . ILE A 1 581 ? 39.047 -6.185 -18.904 1.00 62.16 581 ILE A O 1
ATOM 4211 N N . TYR A 1 582 ? 38.351 -7.772 -17.509 1.00 54.00 582 TYR A N 1
ATOM 4212 C CA . TYR A 1 582 ? 39.464 -8.689 -17.802 1.00 54.00 582 TYR A CA 1
ATOM 4213 C C . TYR A 1 582 ? 39.185 -9.666 -18.963 1.00 54.00 582 TYR A C 1
ATOM 4215 O O . TYR A 1 582 ? 39.879 -10.679 -19.068 1.00 54.00 582 TYR A O 1
ATOM 4223 N N . GLN A 1 583 ? 38.165 -9.437 -19.803 1.00 61.31 583 GLN A N 1
ATOM 4224 C CA . GLN A 1 583 ? 37.770 -10.374 -20.871 1.00 61.31 583 GLN A CA 1
ATOM 4225 C C . GLN A 1 583 ? 37.257 -9.671 -22.137 1.00 61.31 583 GLN A C 1
ATOM 4227 O O . GLN A 1 583 ? 36.726 -8.567 -22.063 1.00 61.31 583 GLN A O 1
ATOM 4232 N N . GLU A 1 584 ? 37.398 -10.352 -23.280 1.00 68.94 584 GLU A N 1
ATOM 4233 C CA . GLU A 1 584 ? 36.678 -10.049 -24.524 1.00 68.94 584 GLU A CA 1
ATOM 4234 C C . GLU A 1 584 ? 35.161 -10.124 -24.283 1.00 68.94 584 GLU A C 1
ATOM 4236 O O . GLU A 1 584 ? 34.690 -10.979 -23.525 1.00 68.94 584 GLU A O 1
ATOM 4241 N N . GLY A 1 585 ? 34.392 -9.260 -24.942 1.00 79.81 585 GLY A N 1
ATOM 4242 C CA . GLY A 1 585 ? 32.943 -9.203 -24.779 1.00 79.81 585 GLY A CA 1
ATOM 4243 C C . GLY A 1 585 ? 32.248 -8.543 -25.960 1.00 79.81 585 GLY A C 1
ATOM 4244 O O . GLY A 1 585 ? 32.877 -8.198 -26.961 1.00 79.81 585 GLY A O 1
ATOM 4245 N N . GLU A 1 586 ? 30.939 -8.380 -25.830 1.00 89.44 586 GLU A N 1
ATOM 4246 C CA . GLU A 1 586 ? 30.100 -7.700 -26.809 1.00 89.44 586 GLU A CA 1
ATOM 4247 C C . GLU A 1 586 ? 29.485 -6.442 -26.189 1.00 89.44 586 GLU A C 1
ATOM 4249 O O . GLU A 1 586 ? 29.222 -6.381 -24.981 1.00 89.44 586 GLU A O 1
ATOM 4254 N N . VAL A 1 587 ? 29.328 -5.412 -27.017 1.00 91.81 587 VAL A N 1
ATOM 4255 C CA . VAL A 1 587 ? 28.650 -4.162 -26.683 1.00 91.81 587 VAL A CA 1
ATOM 4256 C C . VAL A 1 587 ? 27.329 -4.091 -27.441 1.00 91.81 587 VAL A C 1
ATOM 4258 O O . VAL A 1 587 ? 27.267 -4.420 -28.624 1.00 91.81 587 VAL A O 1
ATOM 4261 N N . ILE A 1 588 ? 26.292 -3.646 -26.745 1.00 94.19 588 ILE A N 1
ATOM 4262 C CA . ILE A 1 588 ? 24.999 -3.236 -27.300 1.00 94.19 588 ILE A CA 1
ATOM 4263 C C . ILE A 1 588 ? 24.749 -1.784 -26.897 1.00 94.19 588 ILE A C 1
ATOM 4265 O O . ILE A 1 588 ? 25.350 -1.284 -25.940 1.00 94.19 588 ILE A O 1
ATOM 4269 N N . ALA A 1 589 ? 23.878 -1.092 -27.617 1.00 96.06 589 ALA A N 1
ATOM 4270 C CA . ALA A 1 589 ? 23.575 0.302 -27.346 1.00 96.06 589 ALA A CA 1
ATOM 4271 C C . ALA A 1 589 ? 22.092 0.618 -27.529 1.00 96.06 589 ALA A C 1
ATOM 4273 O O . ALA A 1 589 ? 21.397 -0.052 -28.287 1.00 96.06 589 ALA A O 1
ATOM 4274 N N . THR A 1 590 ? 21.641 1.674 -26.861 1.00 97.06 590 THR A N 1
ATOM 4275 C CA . THR A 1 590 ? 20.332 2.299 -27.078 1.00 97.06 590 THR A CA 1
ATOM 4276 C C . THR A 1 590 ? 20.535 3.750 -27.495 1.00 97.06 590 THR A C 1
ATOM 4278 O O . THR A 1 590 ? 21.397 4.437 -26.944 1.00 97.06 590 THR A O 1
ATOM 4281 N N . ALA A 1 591 ? 19.713 4.239 -28.414 1.00 97.38 591 ALA A N 1
ATOM 4282 C CA . ALA A 1 591 ? 19.491 5.656 -28.670 1.00 97.38 591 ALA A CA 1
ATOM 4283 C C . ALA A 1 591 ? 18.232 6.121 -27.930 1.00 97.38 591 ALA A C 1
ATOM 4285 O O . ALA A 1 591 ? 17.194 5.462 -27.994 1.00 97.38 591 ALA A O 1
ATOM 4286 N N . THR A 1 592 ? 18.328 7.249 -27.233 1.00 97.50 592 THR A N 1
ATOM 4287 C CA . THR A 1 592 ? 17.196 7.953 -26.623 1.00 97.50 592 THR A CA 1
ATOM 4288 C C . THR A 1 592 ? 17.118 9.351 -27.209 1.00 97.50 592 THR A C 1
ATOM 4290 O O . THR A 1 592 ? 18.123 10.063 -27.199 1.00 97.50 592 THR A O 1
ATOM 4293 N N . ASP A 1 593 ? 15.962 9.738 -27.735 1.00 97.50 593 ASP A N 1
ATOM 4294 C CA . ASP A 1 593 ? 15.761 11.096 -28.242 1.00 97.50 593 ASP A CA 1
ATOM 4295 C C . ASP A 1 593 ? 15.591 12.134 -27.113 1.00 97.50 593 ASP A C 1
ATOM 4297 O O . ASP A 1 593 ? 15.510 11.802 -25.928 1.00 97.50 593 ASP A O 1
ATOM 4301 N N . ALA A 1 594 ? 15.577 13.415 -27.472 1.00 97.12 594 ALA A N 1
ATOM 4302 C CA . ALA A 1 594 ? 15.472 14.520 -26.525 1.00 97.12 594 ALA A CA 1
ATOM 4303 C C . ALA A 1 594 ? 14.084 14.649 -25.866 1.00 97.12 594 ALA A C 1
ATOM 4305 O O . ALA A 1 594 ? 13.981 15.324 -24.840 1.00 97.12 594 ALA A O 1
ATOM 4306 N N . ASP A 1 595 ? 13.056 13.998 -26.420 1.00 96.38 595 ASP A N 1
ATOM 4307 C CA . ASP A 1 595 ? 11.717 13.910 -25.827 1.00 96.38 595 ASP A CA 1
ATOM 4308 C C . ASP A 1 595 ? 11.601 12.701 -24.872 1.00 96.38 595 ASP A C 1
ATOM 4310 O O . ASP A 1 595 ? 10.690 12.635 -24.055 1.00 96.38 595 ASP A O 1
ATOM 4314 N N . GLY A 1 596 ? 12.569 11.777 -24.896 1.00 96.06 596 GLY A N 1
ATOM 4315 C CA . GLY A 1 596 ? 12.673 10.637 -23.987 1.00 96.06 596 GLY A CA 1
ATOM 4316 C C . GLY A 1 596 ? 12.332 9.288 -24.616 1.00 96.06 596 GLY A C 1
ATOM 4317 O O . GLY A 1 596 ? 12.306 8.297 -23.900 1.00 96.06 596 GLY A O 1
ATOM 4318 N N . ASN A 1 597 ? 12.093 9.204 -25.925 1.00 97.31 597 ASN A N 1
ATOM 4319 C CA . ASN A 1 597 ? 11.828 7.940 -26.606 1.00 97.31 597 ASN A CA 1
ATOM 4320 C C . ASN A 1 597 ? 13.114 7.109 -26.716 1.00 97.31 597 ASN A C 1
ATOM 4322 O O . ASN A 1 597 ? 14.024 7.453 -27.476 1.00 97.31 597 ASN A O 1
ATOM 4326 N N . THR A 1 598 ? 13.198 6.015 -25.957 1.00 97.31 598 THR A N 1
ATOM 4327 C CA . THR A 1 598 ? 14.314 5.062 -26.018 1.00 97.31 598 THR A CA 1
ATOM 4328 C C . THR A 1 598 ? 14.007 3.901 -26.965 1.00 97.31 598 THR A C 1
ATOM 4330 O O . THR A 1 598 ? 12.959 3.267 -26.846 1.00 97.31 598 THR A O 1
ATOM 4333 N N . SER A 1 599 ? 14.951 3.628 -27.864 1.00 96.81 599 SER A N 1
ATOM 4334 C CA . SER A 1 599 ? 15.009 2.441 -28.735 1.00 96.81 599 SER A CA 1
ATOM 4335 C C . SER A 1 599 ? 15.212 1.134 -27.964 1.00 96.81 599 SER A C 1
ATOM 4337 O O . SER A 1 599 ? 15.669 1.122 -26.818 1.00 96.81 599 SER A O 1
ATOM 4339 N N . GLU A 1 600 ? 14.957 0.015 -28.634 1.00 95.56 600 GLU A N 1
ATOM 4340 C CA . GLU A 1 600 ? 15.477 -1.284 -28.208 1.00 95.56 600 GLU A CA 1
ATOM 4341 C C . GLU A 1 600 ? 17.013 -1.359 -28.301 1.00 95.56 600 GLU A C 1
ATOM 4343 O O . GLU A 1 600 ? 17.692 -0.455 -28.797 1.00 95.56 600 GLU A O 1
ATOM 4348 N N . PHE A 1 601 ? 17.591 -2.472 -27.843 1.00 95.38 601 PHE A N 1
ATOM 4349 C CA . PHE A 1 601 ? 19.028 -2.696 -27.964 1.00 95.38 601 PHE A CA 1
ATOM 4350 C C . PHE A 1 601 ? 19.468 -2.989 -29.404 1.00 95.38 601 PHE A C 1
ATOM 4352 O O . PHE A 1 601 ? 18.935 -3.868 -30.093 1.00 95.38 601 PHE A O 1
ATOM 4359 N N . SER A 1 602 ? 20.552 -2.325 -29.810 1.00 94.56 602 SER A N 1
ATOM 4360 C CA . SER A 1 602 ? 21.259 -2.597 -31.059 1.00 94.56 602 SER A CA 1
ATOM 4361 C C . SER A 1 602 ? 21.714 -4.050 -31.172 1.00 94.56 602 SER A C 1
ATOM 4363 O O . SER A 1 602 ? 21.859 -4.764 -30.179 1.00 94.56 602 SER A O 1
ATOM 4365 N N . ASN A 1 603 ? 22.090 -4.461 -32.384 1.00 90.81 603 ASN A N 1
ATOM 4366 C CA . ASN A 1 603 ? 22.888 -5.673 -32.551 1.00 90.81 603 ASN A CA 1
ATOM 4367 C C . ASN A 1 603 ? 24.166 -5.617 -31.699 1.00 90.81 603 ASN A C 1
ATOM 4369 O O . ASN A 1 603 ? 24.811 -4.570 -31.588 1.00 90.81 603 ASN A O 1
ATOM 4373 N N . ALA A 1 604 ? 24.524 -6.763 -31.123 1.00 90.88 604 ALA A N 1
ATOM 4374 C CA . ALA A 1 604 ? 25.742 -6.934 -30.351 1.00 90.88 604 ALA A CA 1
ATOM 4375 C C . ALA A 1 604 ? 26.978 -6.871 -31.263 1.00 90.88 604 ALA A C 1
ATOM 4377 O O . ALA A 1 604 ? 27.021 -7.514 -32.316 1.00 90.88 604 ALA A O 1
ATOM 4378 N N . LEU A 1 605 ? 27.997 -6.111 -30.855 1.00 90.94 605 LEU A N 1
ATOM 4379 C CA . LEU A 1 605 ? 29.280 -6.019 -31.553 1.00 90.94 605 LEU A CA 1
ATOM 4380 C C . LEU A 1 605 ? 30.428 -6.412 -30.624 1.00 90.94 605 LEU A C 1
ATOM 4382 O O . LEU A 1 605 ? 30.579 -5.870 -29.531 1.00 90.94 605 LEU A O 1
ATOM 4386 N N . ARG A 1 606 ? 31.272 -7.344 -31.068 1.00 87.81 606 ARG A N 1
ATOM 4387 C CA . ARG A 1 606 ? 32.419 -7.814 -30.287 1.00 87.81 606 ARG A CA 1
ATOM 4388 C C . ARG A 1 606 ? 33.532 -6.770 -30.240 1.00 87.81 606 ARG A C 1
ATOM 4390 O O . ARG A 1 606 ? 33.962 -6.291 -31.287 1.00 87.81 606 ARG A O 1
ATOM 4397 N N . TYR A 1 607 ? 34.062 -6.517 -29.047 1.00 81.94 607 TYR A N 1
ATOM 4398 C CA . TYR A 1 607 ? 35.292 -5.753 -28.834 1.00 81.94 607 TYR A CA 1
ATOM 4399 C C . TYR A 1 607 ? 36.423 -6.665 -28.334 1.00 81.94 607 TYR A C 1
ATOM 4401 O O . TYR A 1 607 ? 36.188 -7.718 -27.732 1.00 81.94 607 TYR A O 1
ATOM 4409 N N . GLY A 1 608 ? 37.672 -6.270 -28.594 1.00 65.75 608 GLY A N 1
ATOM 4410 C CA . GLY A 1 608 ? 38.859 -6.993 -28.118 1.00 65.75 608 GLY A CA 1
ATOM 4411 C C . GLY A 1 608 ? 39.346 -8.141 -29.016 1.00 65.75 608 GLY A C 1
ATOM 4412 O O . GLY A 1 608 ? 39.994 -9.064 -28.534 1.00 65.75 608 GLY A O 1
ATOM 4413 N N . GLY A 1 609 ? 39.070 -8.107 -30.323 1.00 53.34 609 GLY A N 1
ATOM 4414 C CA . GLY A 1 609 ? 39.595 -9.097 -31.268 1.00 53.34 609 GLY A CA 1
ATOM 4415 C C . GLY A 1 609 ? 41.087 -8.908 -31.562 1.00 53.34 609 GLY A C 1
ATOM 4416 O O . GLY A 1 609 ? 41.452 -8.099 -32.410 1.00 53.34 609 GLY A O 1
ATOM 4417 N N . ILE A 1 610 ? 41.949 -9.705 -30.921 1.00 46.31 610 ILE A N 1
ATOM 4418 C CA . ILE A 1 610 ? 43.361 -9.863 -31.304 1.00 46.31 610 ILE A CA 1
ATOM 4419 C C . ILE A 1 610 ? 43.436 -10.452 -32.723 1.00 46.31 610 ILE A C 1
ATOM 4421 O O . ILE A 1 610 ? 43.420 -11.665 -32.924 1.00 46.31 610 ILE A O 1
ATOM 4425 N N . PHE A 1 611 ? 43.604 -9.582 -33.710 1.00 46.47 611 PHE A N 1
ATOM 4426 C CA . PHE A 1 611 ? 44.612 -9.791 -34.745 1.00 46.47 611 PHE A CA 1
ATOM 4427 C C . PHE A 1 611 ? 45.640 -8.675 -34.602 1.00 46.47 611 PHE A C 1
ATOM 4429 O O . PHE A 1 611 ? 45.721 -7.770 -35.417 1.00 46.47 611 PHE A O 1
ATOM 4436 N N . ASP A 1 612 ? 46.407 -8.744 -33.515 1.00 45.28 612 ASP A N 1
ATOM 4437 C CA . ASP A 1 612 ? 47.700 -8.082 -33.444 1.00 45.28 612 ASP A CA 1
ATOM 4438 C C . ASP A 1 612 ? 48.683 -8.919 -34.276 1.00 45.28 612 ASP A C 1
ATOM 4440 O O . ASP A 1 612 ? 49.327 -9.856 -33.804 1.00 45.28 612 ASP A O 1
ATOM 4444 N N . ASP A 1 613 ? 48.745 -8.614 -35.564 1.00 43.94 613 ASP A N 1
ATOM 4445 C CA . ASP A 1 613 ? 49.638 -9.154 -36.585 1.00 43.94 613 ASP A CA 1
ATOM 4446 C C . ASP A 1 613 ? 51.112 -8.725 -36.401 1.00 43.94 613 ASP A C 1
ATOM 4448 O O . ASP A 1 613 ? 51.930 -8.778 -37.322 1.00 43.94 613 ASP A O 1
ATOM 4452 N N . ARG A 1 614 ? 51.532 -8.427 -35.163 1.00 47.72 614 ARG A N 1
ATOM 4453 C CA . ARG A 1 614 ? 52.935 -8.182 -34.780 1.00 47.72 614 ARG A CA 1
ATOM 4454 C C . ARG A 1 614 ? 53.837 -9.428 -34.766 1.00 47.72 614 ARG A C 1
ATOM 4456 O O . ARG A 1 614 ? 54.936 -9.376 -34.214 1.00 47.72 614 ARG A O 1
ATOM 4463 N N . PHE A 1 615 ? 53.440 -10.523 -35.414 1.00 50.62 615 PHE A N 1
ATOM 4464 C CA . PHE A 1 615 ? 54.267 -11.725 -35.564 1.00 50.62 615 PHE A CA 1
ATOM 4465 C C . PHE A 1 615 ? 54.476 -12.192 -37.009 1.00 50.62 615 PHE A C 1
ATOM 4467 O O . PHE A 1 615 ? 54.734 -13.368 -37.194 1.00 50.62 615 PHE A O 1
ATOM 4474 N N . GLU A 1 616 ? 54.465 -11.325 -38.027 1.00 51.84 616 GLU A N 1
ATOM 4475 C CA . GLU A 1 616 ? 55.178 -11.623 -39.287 1.00 51.84 616 GLU A CA 1
ATOM 4476 C C . GLU A 1 616 ? 55.742 -10.360 -39.957 1.00 51.84 616 GLU A C 1
ATOM 4478 O O . GLU A 1 616 ? 55.152 -9.838 -40.894 1.00 51.84 616 GLU A O 1
ATOM 4483 N N . GLN A 1 617 ? 56.917 -9.896 -39.512 1.00 41.28 617 GLN A N 1
ATOM 4484 C CA . GLN A 1 617 ? 57.949 -9.343 -40.406 1.00 41.28 617 GLN A CA 1
ATOM 4485 C C . GLN A 1 617 ? 59.340 -9.708 -39.858 1.00 41.28 617 GLN A C 1
ATOM 4487 O O . GLN A 1 617 ? 59.739 -9.210 -38.807 1.00 41.28 617 GLN A O 1
ATOM 4492 N N . ASP A 1 618 ? 59.981 -10.633 -40.583 1.00 45.19 618 ASP A N 1
ATOM 4493 C CA . ASP A 1 618 ? 61.406 -11.020 -40.684 1.00 45.19 618 ASP A CA 1
ATOM 4494 C C . ASP A 1 618 ? 62.437 -10.544 -39.639 1.00 45.19 618 ASP A C 1
ATOM 4496 O O . ASP A 1 618 ? 62.737 -9.327 -39.560 1.00 45.19 618 ASP A O 1
#

Radius of gyration: 31.15 Å; chains: 1; bounding box: 92×51×88 Å

Secondary structure (DSSP, 8-state):
---PPPP-PPP------------------PPPPPEEEEEE--S--PPPS-TTSSS---TTS---HHHHHHHHHH--SSEEEEEE---SSS-EEEE--SS-EEE-SSSEEEEGGGG-S-SS--EEEE-S-SSSS---SEEE-SSS-EEESEEEE--SS-SEEE-SSS-EEES-EESB-TTS-B---SS-SEEE-TT--S-EE-BTTB--EE-S-SS-SEEEESTT--S-EE-S-EESB-TTS-SB---SS-SEEEES--S-EEE-SSSS--PPEE-S-SS-SEEEES-TT-EEES-EESB-TTS-B---SS-SEEEES--S-EESB-TTS-BPPEE-S-SS-SEEEE-TT-BS-EE-S-EESEE--TTSPPEE---SS-SEEE-SBS-EEE-SSTT-PPEEES--EEE-SBS-EEES-EEES-SS-SEEE-SBS-EES-SSGGG--EEES-SS-SEEE-STT--S-EE-S-EEES-SS-SEEESSSSSPPP-TB----SGGGG-PPPEEEEEEEETTTTEEEEEEE--B-TTTSPSSEEEEEEEE-TTSSS--EEEEEEEEEE-GGGTTS-EEEEEES-----S-EEEEEEEE-TT--B--PPPPEEE------TT---